Protein AF-A0A4S2LES6-F1 (afdb_monomer_lite)

Structure (mmCIF, N/CA/C/O backbone):
data_AF-A0A4S2LES6-F1
#
_entry.id   AF-A0A4S2LES6-F1
#
loop_
_atom_site.group_PDB
_atom_site.id
_atom_site.type_symbol
_atom_site.label_atom_id
_atom_site.label_alt_id
_atom_site.label_comp_id
_atom_site.label_asym_id
_atom_site.label_entity_id
_atom_site.label_seq_id
_atom_site.pdbx_PDB_ins_code
_atom_site.Cartn_x
_atom_site.Cartn_y
_atom_site.Cartn_z
_atom_site.occupancy
_atom_site.B_iso_or_equiv
_atom_site.auth_seq_id
_atom_site.auth_comp_id
_atom_site.auth_asym_id
_atom_site.auth_atom_id
_atom_site.pdbx_PDB_model_num
ATOM 1 N N . MET A 1 1 ? 4.683 -18.463 18.782 1.00 49.28 1 MET A N 1
ATOM 2 C CA . MET A 1 1 ? 4.502 -17.359 17.815 1.00 49.28 1 MET A CA 1
ATOM 3 C C . MET A 1 1 ? 5.749 -17.261 16.954 1.00 49.28 1 MET A C 1
ATOM 5 O O . MET A 1 1 ? 6.827 -17.539 17.464 1.00 49.28 1 MET A O 1
ATOM 9 N N . THR A 1 2 ? 5.612 -16.937 15.669 1.00 52.22 2 THR A N 1
ATOM 10 C CA . THR A 1 2 ? 6.742 -16.635 14.781 1.00 52.22 2 THR A CA 1
ATOM 11 C C . THR A 1 2 ? 7.432 -15.358 15.264 1.00 52.22 2 THR A C 1
ATOM 13 O O . THR A 1 2 ? 6.834 -14.286 15.291 1.00 52.22 2 THR A O 1
ATOM 16 N N . GLU A 1 3 ? 8.682 -15.482 15.702 1.00 70.31 3 GLU A N 1
ATOM 17 C CA . GLU A 1 3 ? 9.527 -14.345 16.065 1.00 70.31 3 GLU A CA 1
ATOM 18 C C . GLU A 1 3 ? 10.056 -13.694 14.783 1.00 70.31 3 GLU A C 1
ATOM 20 O O . GLU A 1 3 ? 10.954 -14.219 14.120 1.00 70.31 3 GLU A O 1
ATOM 25 N N . TRP A 1 4 ? 9.452 -12.569 14.397 1.00 84.88 4 TRP A N 1
ATOM 26 C CA . TRP A 1 4 ? 9.949 -11.750 13.298 1.00 84.88 4 TRP A CA 1
ATOM 27 C C . TRP A 1 4 ? 11.068 -10.830 13.779 1.00 84.88 4 TRP A C 1
ATOM 29 O O . TRP A 1 4 ? 10.919 -10.085 14.750 1.00 84.88 4 TRP A O 1
ATOM 39 N N . LEU A 1 5 ? 12.191 -10.874 13.066 1.00 87.50 5 LEU A N 1
ATOM 40 C CA . LEU A 1 5 ? 13.329 -10.000 13.306 1.00 87.50 5 LEU A CA 1
ATOM 41 C C . LEU A 1 5 ? 13.356 -8.883 12.262 1.00 87.50 5 LEU A C 1
ATOM 43 O O . LEU A 1 5 ? 13.296 -9.140 11.059 1.00 87.50 5 LEU A O 1
ATOM 47 N N . ALA A 1 6 ? 13.520 -7.649 12.722 1.00 87.62 6 ALA A N 1
ATOM 48 C CA . ALA A 1 6 ? 13.693 -6.469 11.886 1.00 87.62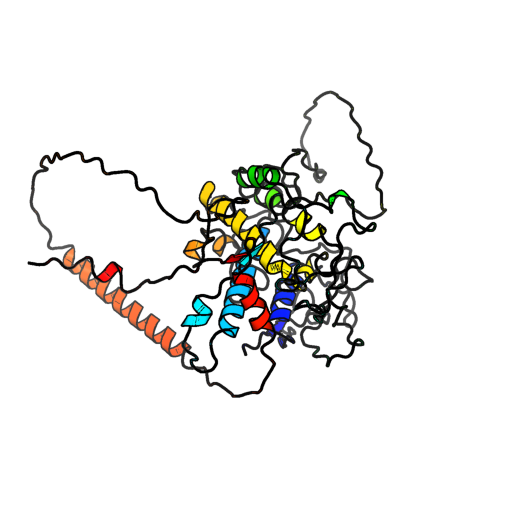 6 ALA A CA 1
ATOM 49 C C . ALA A 1 6 ? 15.136 -5.959 11.950 1.00 87.62 6 ALA A C 1
ATOM 51 O O . ALA A 1 6 ? 15.826 -6.117 12.960 1.00 87.62 6 ALA A O 1
ATOM 52 N N . LEU A 1 7 ? 15.591 -5.322 10.871 1.00 85.69 7 LEU A N 1
ATOM 53 C CA . LEU A 1 7 ? 16.862 -4.608 10.874 1.00 85.69 7 LEU A CA 1
ATOM 54 C C . LEU A 1 7 ? 16.764 -3.426 11.844 1.00 85.69 7 LEU A C 1
ATOM 56 O O . LEU A 1 7 ? 15.881 -2.578 11.715 1.00 85.69 7 LEU A O 1
ATOM 60 N N . ASN A 1 8 ? 17.681 -3.348 12.804 1.00 81.69 8 ASN A N 1
ATOM 61 C CA . ASN A 1 8 ? 17.726 -2.236 13.737 1.00 81.69 8 ASN A CA 1
ATOM 62 C C . ASN A 1 8 ? 18.237 -0.970 13.045 1.00 81.69 8 ASN A C 1
ATOM 64 O O . ASN A 1 8 ? 19.440 -0.759 12.987 1.00 81.69 8 ASN A O 1
ATOM 68 N N . ILE A 1 9 ? 17.343 -0.097 12.592 1.00 76.81 9 ILE A N 1
ATOM 69 C CA . ILE A 1 9 ? 17.690 1.165 11.918 1.00 76.81 9 ILE A CA 1
ATOM 70 C C . ILE A 1 9 ? 17.838 2.360 12.879 1.00 76.81 9 ILE A C 1
ATOM 72 O O . ILE A 1 9 ? 17.740 3.515 12.458 1.00 76.81 9 ILE A O 1
ATOM 76 N N . SER A 1 10 ? 18.084 2.117 14.173 1.00 71.31 10 SER A N 1
ATOM 77 C CA . SER A 1 10 ? 18.103 3.182 15.184 1.00 71.31 10 SER A CA 1
ATOM 78 C C . SER A 1 10 ? 19.391 3.996 15.238 1.00 71.31 10 SER A C 1
ATOM 80 O O . SER A 1 10 ? 19.378 5.115 15.758 1.00 71.31 10 SER A O 1
ATOM 82 N N . THR A 1 11 ? 20.493 3.490 14.671 1.00 66.00 11 THR A N 1
ATOM 83 C CA . THR A 1 11 ? 21.815 4.140 14.691 1.00 66.00 11 THR A CA 1
ATOM 84 C C . THR A 1 11 ? 22.499 4.125 13.327 1.00 66.00 11 THR A C 1
ATOM 86 O O . THR A 1 11 ? 22.213 3.286 12.473 1.00 66.00 11 THR A O 1
ATOM 89 N N . SER A 1 12 ? 23.488 5.004 13.143 1.00 58.47 12 SER A N 1
ATOM 90 C CA . SER A 1 12 ? 24.278 5.104 11.908 1.00 58.47 12 SER A CA 1
ATOM 91 C C . SER A 1 12 ? 25.104 3.852 11.582 1.00 58.47 12 SER A C 1
ATOM 93 O O . SER A 1 12 ? 25.558 3.707 10.454 1.00 58.47 12 SER A O 1
ATOM 95 N N . LEU A 1 13 ? 25.343 2.957 12.552 1.00 62.28 13 LEU A N 1
ATOM 96 C CA . LEU A 1 13 ? 26.034 1.680 12.313 1.00 62.28 13 LEU A CA 1
ATOM 97 C C . LEU A 1 13 ? 25.182 0.704 11.487 1.00 62.28 13 LEU A C 1
ATOM 99 O O . LEU A 1 13 ? 25.726 -0.216 10.875 1.00 62.28 13 LEU A O 1
ATOM 103 N N . ASN A 1 14 ? 23.870 0.939 11.460 1.00 67.94 14 ASN A N 1
ATOM 104 C CA . ASN A 1 14 ? 22.874 0.147 10.750 1.00 67.94 14 ASN A CA 1
ATOM 105 C C . ASN A 1 14 ? 22.040 0.990 9.760 1.00 67.94 14 ASN A C 1
ATOM 107 O O . ASN A 1 14 ? 21.075 0.480 9.194 1.00 67.94 14 ASN A O 1
ATOM 111 N N . GLY A 1 15 ? 22.385 2.274 9.589 1.00 67.44 15 GLY A N 1
ATOM 112 C CA . GLY A 1 15 ? 21.787 3.183 8.607 1.00 67.44 15 GLY A CA 1
ATOM 113 C C . GLY A 1 15 ? 22.336 2.959 7.195 1.00 67.44 15 GLY A C 1
ATOM 114 O O . GLY A 1 15 ? 23.086 2.013 6.956 1.00 67.44 15 GLY A O 1
ATOM 115 N N . ASP A 1 16 ? 21.982 3.830 6.250 1.00 74.19 16 ASP A N 1
ATOM 116 C CA . ASP A 1 16 ? 22.301 3.615 4.836 1.00 74.19 16 ASP A CA 1
ATOM 117 C C . ASP A 1 16 ? 23.675 4.208 4.442 1.00 74.19 16 ASP A C 1
ATOM 119 O O . ASP A 1 16 ? 23.969 5.357 4.787 1.00 74.19 16 ASP A O 1
ATOM 123 N N . PRO A 1 17 ? 24.504 3.485 3.656 1.00 71.75 17 PRO A N 1
ATOM 124 C CA . PRO A 1 17 ? 24.334 2.090 3.250 1.00 71.75 17 PRO A CA 1
ATOM 125 C C . PRO A 1 17 ? 24.642 1.119 4.400 1.00 71.75 17 PRO A C 1
ATOM 127 O O . PRO A 1 17 ? 25.662 1.249 5.081 1.00 71.75 17 PRO A O 1
ATOM 130 N N . ALA A 1 18 ? 23.796 0.100 4.564 1.00 70.56 18 ALA A N 1
ATOM 131 C CA . ALA A 1 18 ? 23.949 -0.874 5.637 1.00 70.56 18 ALA A CA 1
ATOM 132 C C . ALA A 1 18 ? 25.278 -1.641 5.519 1.00 70.56 18 ALA A C 1
ATOM 134 O O . ALA A 1 18 ? 25.607 -2.218 4.477 1.00 70.56 18 ALA A O 1
ATOM 135 N N . ASN A 1 19 ? 26.049 -1.684 6.605 1.00 75.25 19 ASN A N 1
ATOM 136 C CA . ASN A 1 19 ? 27.298 -2.432 6.664 1.00 75.25 19 ASN A CA 1
ATOM 137 C C . ASN A 1 19 ? 27.037 -3.847 7.192 1.00 75.25 19 ASN A C 1
ATOM 139 O O . ASN A 1 19 ? 26.762 -4.048 8.371 1.00 75.25 19 ASN A O 1
ATOM 143 N N . LEU A 1 20 ? 27.197 -4.850 6.323 1.00 76.00 20 LEU A N 1
ATOM 144 C CA . LEU A 1 20 ? 26.939 -6.263 6.636 1.00 76.00 20 LEU A CA 1
ATOM 145 C C . LEU A 1 20 ? 27.718 -6.804 7.850 1.00 76.00 20 LEU A C 1
ATOM 147 O O . LEU A 1 20 ? 27.348 -7.839 8.392 1.00 76.00 20 LEU A O 1
ATOM 151 N N . ARG A 1 21 ? 28.805 -6.144 8.274 1.00 80.69 21 ARG A N 1
ATOM 152 C CA . ARG A 1 21 ? 29.576 -6.536 9.468 1.00 80.69 21 ARG A CA 1
ATOM 153 C C . ARG A 1 21 ? 28.992 -6.002 10.772 1.00 80.69 21 ARG A C 1
ATOM 155 O O . ARG A 1 21 ? 29.380 -6.490 11.829 1.00 80.69 21 ARG A O 1
ATOM 162 N N . THR A 1 22 ? 28.145 -4.981 10.703 1.00 76.69 22 THR A N 1
ATOM 163 C CA . THR A 1 22 ? 27.606 -4.274 11.870 1.00 76.69 22 THR A CA 1
ATOM 164 C C . THR A 1 22 ? 26.092 -4.354 11.974 1.00 76.69 22 THR A C 1
ATOM 166 O O . THR A 1 22 ? 25.589 -4.067 13.054 1.00 76.69 22 THR A O 1
ATOM 169 N N . ILE A 1 23 ? 25.399 -4.794 10.912 1.00 81.06 23 ILE A N 1
ATOM 170 C CA . ILE A 1 23 ? 23.953 -5.036 10.913 1.00 81.06 23 ILE A CA 1
ATOM 171 C C . ILE A 1 23 ? 23.542 -5.825 12.155 1.00 81.06 23 ILE A C 1
ATOM 173 O O . ILE A 1 23 ? 24.033 -6.924 12.420 1.00 81.06 23 ILE A O 1
ATOM 177 N N . GLN A 1 24 ? 22.577 -5.262 12.870 1.00 83.94 24 GLN A N 1
ATOM 178 C CA . GLN A 1 24 ? 21.920 -5.897 13.994 1.00 83.94 24 GLN A CA 1
ATOM 179 C C . GLN A 1 24 ? 20.460 -6.167 13.645 1.00 83.94 24 GLN A C 1
ATOM 181 O O . GLN A 1 24 ? 19.740 -5.267 13.219 1.00 83.94 24 GLN A O 1
ATOM 186 N N . MET A 1 25 ? 20.020 -7.398 13.880 1.00 86.38 25 MET A N 1
ATOM 187 C CA . MET A 1 25 ? 18.610 -7.768 13.833 1.00 86.38 25 MET A CA 1
ATOM 188 C C . MET A 1 25 ? 18.038 -7.728 15.251 1.00 86.38 25 MET A C 1
ATOM 190 O O . MET A 1 25 ? 18.709 -8.144 16.198 1.00 86.38 25 MET A O 1
ATOM 194 N N . VAL A 1 26 ? 16.819 -7.221 15.404 1.00 86.12 26 VAL A N 1
ATOM 195 C CA . VAL A 1 26 ? 16.125 -7.098 16.692 1.00 86.12 26 VAL A CA 1
ATOM 196 C C . VAL A 1 26 ? 14.701 -7.624 16.593 1.00 86.12 26 VAL A C 1
ATOM 198 O O . VAL A 1 26 ? 14.093 -7.590 15.524 1.00 86.12 26 VAL A O 1
ATOM 201 N N . GLN A 1 27 ? 14.184 -8.123 17.713 1.00 85.31 27 GLN A N 1
ATOM 202 C CA . GLN A 1 27 ? 12.815 -8.611 17.816 1.00 85.31 27 GLN A CA 1
ATOM 203 C C . GLN A 1 27 ? 11.838 -7.438 17.769 1.00 85.31 27 GLN A C 1
ATOM 205 O O . GLN A 1 27 ? 11.955 -6.526 18.582 1.00 85.31 27 GLN A O 1
ATOM 210 N N . VAL A 1 28 ? 10.874 -7.484 16.851 1.00 82.75 28 VAL A N 1
ATOM 211 C CA . VAL A 1 28 ? 9.766 -6.517 16.830 1.00 82.75 28 VAL A CA 1
ATOM 212 C C . VAL A 1 28 ? 8.737 -6.808 17.929 1.00 82.75 28 VAL A C 1
ATOM 214 O O . VAL A 1 28 ? 8.590 -7.976 18.311 1.00 82.75 28 VAL A O 1
ATOM 217 N N . PRO A 1 29 ? 7.999 -5.793 18.428 1.00 82.00 29 PRO A N 1
ATOM 218 C CA . PRO A 1 29 ? 7.086 -5.975 19.558 1.00 82.00 29 PRO A CA 1
ATOM 219 C C . PRO A 1 29 ? 5.897 -6.890 19.243 1.00 82.00 29 PRO A C 1
ATOM 221 O O . PRO A 1 29 ? 5.461 -7.646 20.110 1.00 82.00 29 PRO A O 1
ATOM 224 N N . SER A 1 30 ? 5.395 -6.859 18.008 1.00 83.62 30 SER A N 1
ATOM 225 C CA . SER A 1 30 ? 4.314 -7.727 17.541 1.00 83.62 30 SER A CA 1
ATOM 226 C C . SER A 1 30 ? 4.474 -8.095 16.065 1.00 83.62 30 SER A C 1
ATOM 228 O O . SER A 1 30 ? 5.218 -7.457 15.319 1.00 83.62 30 SER A O 1
ATOM 230 N N . VAL A 1 31 ? 3.738 -9.119 15.620 1.00 86.50 31 VAL A N 1
ATOM 231 C CA . VAL A 1 31 ? 3.666 -9.490 14.196 1.00 86.50 31 VAL A CA 1
ATOM 232 C C . VAL A 1 31 ? 3.112 -8.333 13.353 1.00 86.50 31 VAL A C 1
ATOM 234 O O . VAL A 1 31 ? 3.602 -8.094 12.255 1.00 86.50 31 VAL A O 1
ATOM 237 N N . TYR A 1 32 ? 2.152 -7.565 13.879 1.00 89.06 32 TYR A N 1
ATOM 238 C CA . TYR A 1 32 ? 1.597 -6.414 13.166 1.00 89.06 32 TYR A CA 1
ATOM 239 C C . TYR A 1 32 ? 2.625 -5.281 13.017 1.00 89.06 32 TYR A C 1
ATOM 241 O O . TYR A 1 32 ? 2.770 -4.716 11.935 1.00 89.06 32 TYR A O 1
ATOM 249 N N . ASP A 1 33 ? 3.411 -5.006 14.062 1.00 89.44 33 ASP A N 1
ATOM 250 C CA . ASP A 1 33 ? 4.493 -4.011 14.004 1.00 89.44 33 ASP A CA 1
ATOM 251 C C . ASP A 1 33 ? 5.572 -4.396 12.987 1.00 89.44 33 ASP A C 1
ATOM 253 O O . ASP A 1 33 ? 6.194 -3.525 12.375 1.00 89.44 33 ASP A O 1
ATOM 257 N N . TYR A 1 34 ? 5.776 -5.697 12.751 1.00 91.44 34 TYR A N 1
ATOM 258 C CA . TYR A 1 34 ? 6.631 -6.149 11.658 1.00 91.44 34 TYR A CA 1
ATOM 259 C C . TYR A 1 34 ? 6.077 -5.740 10.294 1.00 91.44 34 TYR A C 1
ATOM 261 O O . TYR A 1 34 ? 6.841 -5.278 9.451 1.00 91.44 34 TYR A O 1
ATOM 269 N N . PHE A 1 35 ? 4.764 -5.855 10.074 1.00 94.56 35 PHE A N 1
ATOM 270 C CA . PHE A 1 35 ? 4.146 -5.409 8.824 1.00 94.56 35 PHE A CA 1
ATOM 271 C C . PHE A 1 35 ? 4.397 -3.913 8.612 1.00 94.56 35 PHE A C 1
ATOM 273 O O . PHE A 1 35 ? 4.962 -3.521 7.590 1.00 94.56 35 PHE A O 1
ATOM 280 N N . VAL A 1 36 ? 4.114 -3.093 9.631 1.00 93.56 36 VAL A N 1
ATOM 281 C CA . VAL A 1 36 ? 4.408 -1.651 9.614 1.00 93.56 36 VAL A CA 1
ATOM 282 C C . VAL A 1 36 ? 5.888 -1.393 9.306 1.00 93.56 36 VAL A C 1
ATOM 284 O O . VAL A 1 36 ? 6.205 -0.563 8.453 1.00 93.56 36 VAL A O 1
ATOM 287 N N . PHE A 1 37 ? 6.804 -2.132 9.940 1.00 92.31 37 PHE A N 1
ATOM 288 C CA . PHE A 1 37 ? 8.241 -2.007 9.700 1.00 92.31 37 PHE A CA 1
ATOM 289 C C . PHE A 1 37 ? 8.627 -2.254 8.237 1.00 92.31 37 PHE A C 1
ATOM 291 O O . PHE A 1 37 ? 9.439 -1.499 7.701 1.00 92.31 37 PHE A O 1
ATOM 298 N N . LEU A 1 38 ? 8.071 -3.285 7.586 1.00 94.56 38 LEU A N 1
ATOM 299 C CA . LEU A 1 38 ? 8.384 -3.606 6.187 1.00 94.56 38 LEU A CA 1
ATOM 300 C C . LEU A 1 38 ? 8.108 -2.409 5.270 1.00 94.56 38 LEU A C 1
ATOM 302 O O . LEU A 1 38 ? 8.952 -2.048 4.448 1.00 94.56 38 LEU A O 1
ATOM 306 N N . HIS A 1 39 ? 6.957 -1.766 5.460 1.00 95.19 39 HIS A N 1
ATOM 307 C CA . HIS A 1 39 ? 6.548 -0.607 4.678 1.00 95.19 39 HIS A CA 1
ATOM 308 C C . HIS A 1 39 ? 7.365 0.647 4.998 1.00 95.19 39 HIS A C 1
ATOM 310 O O . HIS A 1 39 ? 7.839 1.328 4.084 1.00 95.19 39 HIS A O 1
ATOM 316 N N . VAL A 1 40 ? 7.595 0.919 6.291 1.00 90.06 40 VAL A N 1
ATOM 317 C CA . VAL A 1 40 ? 8.459 2.021 6.738 1.00 90.06 40 VAL A CA 1
ATOM 318 C C . VAL A 1 40 ? 9.840 1.874 6.117 1.00 90.06 40 VAL A C 1
ATOM 320 O O . VAL A 1 40 ? 10.383 2.834 5.583 1.00 90.06 40 VAL A O 1
ATOM 323 N N . TYR A 1 41 ? 10.416 0.675 6.143 1.00 90.00 41 TYR A N 1
ATOM 324 C CA . TYR A 1 41 ? 11.749 0.440 5.606 1.00 90.00 41 TYR A CA 1
ATOM 325 C C . TYR A 1 41 ? 11.819 0.634 4.086 1.00 90.00 41 TYR A C 1
ATOM 327 O O . TYR A 1 41 ? 12.818 1.153 3.592 1.00 90.00 41 TYR A O 1
ATOM 335 N N . ALA A 1 42 ? 10.775 0.241 3.352 1.00 92.25 42 ALA A N 1
ATOM 336 C CA . ALA A 1 42 ? 10.714 0.396 1.900 1.00 92.25 42 ALA A CA 1
ATOM 337 C C . ALA A 1 42 ? 10.456 1.842 1.440 1.00 92.25 42 ALA A C 1
ATOM 339 O O . ALA A 1 42 ? 10.841 2.190 0.325 1.00 92.25 42 ALA A O 1
ATOM 340 N N . SER A 1 43 ? 9.831 2.670 2.284 1.00 88.25 43 SER A N 1
ATOM 341 C CA . SER A 1 43 ? 9.312 3.990 1.886 1.00 88.25 43 SER A CA 1
ATOM 342 C C . SER A 1 43 ? 9.953 5.174 2.619 1.00 88.25 43 SER A C 1
ATOM 344 O O . SER A 1 43 ? 9.661 6.321 2.295 1.00 88.25 43 SER A O 1
ATOM 346 N N . ARG A 1 44 ? 10.805 4.932 3.624 1.00 80.12 44 ARG A N 1
ATOM 347 C CA . ARG A 1 44 ? 11.477 5.999 4.385 1.00 80.12 44 ARG A CA 1
ATOM 348 C C . ARG A 1 44 ? 12.553 6.708 3.565 1.00 80.12 44 ARG A C 1
ATOM 350 O O . ARG A 1 44 ? 13.237 6.107 2.740 1.00 80.12 44 ARG A O 1
ATOM 357 N N . SER A 1 45 ? 12.834 7.955 3.937 1.00 76.06 45 SER A N 1
ATOM 358 C CA . SER A 1 45 ? 14.027 8.663 3.468 1.00 76.06 45 SER A CA 1
ATOM 359 C C . SER A 1 45 ? 15.328 7.890 3.749 1.00 76.06 45 SER A C 1
ATOM 361 O O . SER A 1 45 ? 15.478 7.217 4.779 1.00 76.06 45 SER A O 1
ATOM 363 N N . THR A 1 46 ? 16.304 8.050 2.850 1.00 75.94 46 THR A N 1
ATOM 364 C CA . THR A 1 46 ? 17.658 7.502 3.001 1.00 75.94 46 THR A CA 1
ATOM 365 C C . THR A 1 46 ? 18.301 8.045 4.280 1.00 75.94 46 THR A C 1
ATOM 367 O O . THR A 1 46 ? 18.439 9.257 4.472 1.00 75.94 46 THR A O 1
ATOM 370 N N . LEU A 1 47 ? 18.722 7.144 5.164 1.00 72.19 47 LEU A N 1
ATOM 371 C CA . LEU A 1 47 ? 19.323 7.471 6.454 1.00 72.19 47 LEU A CA 1
ATOM 372 C C . LEU A 1 47 ? 20.832 7.696 6.288 1.00 72.19 47 LEU A C 1
ATOM 374 O O . LEU A 1 47 ? 21.640 6.894 6.748 1.00 72.19 47 LEU A O 1
ATOM 378 N N . THR A 1 48 ? 21.217 8.787 5.622 1.00 63.06 48 THR A N 1
ATOM 379 C CA . THR A 1 48 ? 22.624 9.208 5.496 1.00 63.06 48 THR A CA 1
ATOM 380 C C . THR A 1 48 ? 22.993 10.184 6.609 1.00 63.06 48 THR A C 1
ATOM 382 O O . THR A 1 48 ? 22.355 11.228 6.754 1.00 63.06 48 THR A O 1
ATOM 385 N N . MET A 1 49 ? 24.035 9.894 7.388 1.00 58.66 49 MET A N 1
ATOM 386 C CA . MET A 1 49 ? 24.345 10.686 8.584 1.00 58.66 49 MET A CA 1
ATOM 387 C C . MET A 1 49 ? 25.793 11.149 8.630 1.00 58.66 49 MET A C 1
ATOM 389 O O . MET A 1 49 ? 26.72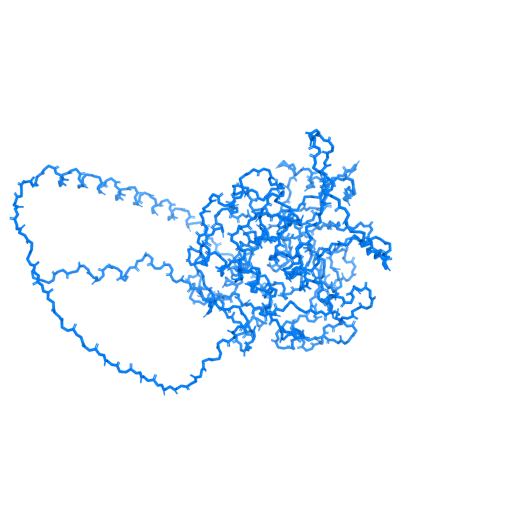3 10.371 8.448 1.00 58.66 49 MET A O 1
ATOM 393 N N . ASN A 1 50 ? 25.971 12.426 8.976 1.00 52.31 50 ASN A N 1
ATOM 394 C CA . ASN A 1 50 ? 27.277 13.075 9.123 1.00 52.31 50 ASN A CA 1
ATOM 395 C C . ASN A 1 50 ? 27.938 12.821 10.501 1.00 52.31 50 ASN A C 1
ATOM 397 O O . ASN A 1 50 ? 29.006 13.366 10.769 1.00 52.31 50 ASN A O 1
ATOM 401 N N . SER A 1 51 ? 27.305 12.055 11.403 1.00 56.69 51 SER A N 1
ATOM 402 C CA . SER A 1 51 ? 27.810 11.745 12.753 1.00 56.69 51 SER A CA 1
ATOM 403 C C . SER A 1 51 ? 27.272 10.409 13.275 1.00 56.69 51 SER A C 1
ATOM 405 O O . SER A 1 51 ? 26.121 10.062 13.026 1.00 56.69 51 SER A O 1
ATOM 407 N N . ILE A 1 52 ? 28.098 9.696 14.049 1.00 55.56 52 ILE A N 1
ATOM 408 C CA . ILE A 1 52 ? 27.819 8.353 14.586 1.00 55.56 52 ILE A CA 1
ATOM 409 C C . ILE A 1 52 ? 26.771 8.298 15.715 1.00 55.56 52 ILE A C 1
ATOM 411 O O . ILE A 1 52 ? 26.265 7.227 16.034 1.00 55.56 52 ILE A O 1
ATOM 415 N N . TRP A 1 53 ? 26.448 9.435 16.341 1.00 49.97 53 TRP A N 1
ATOM 416 C CA . TRP A 1 53 ? 25.610 9.486 17.553 1.00 49.97 53 TRP A CA 1
ATOM 417 C C . TRP A 1 53 ? 24.220 10.088 17.338 1.00 49.97 53 TRP A C 1
ATOM 419 O O . TRP A 1 53 ? 23.456 10.217 18.293 1.00 49.97 53 TRP A O 1
ATOM 429 N N . GLN A 1 54 ? 23.886 10.499 16.114 1.00 55.72 54 GLN A N 1
ATOM 430 C CA . GLN A 1 54 ? 22.587 11.094 15.819 1.00 55.72 54 GLN A CA 1
ATOM 431 C C . GLN A 1 54 ? 22.034 10.549 14.520 1.00 55.72 54 GLN A C 1
ATOM 433 O O . GLN A 1 54 ? 22.545 10.841 13.437 1.00 55.72 54 GLN A O 1
ATOM 438 N N . SER A 1 55 ? 20.932 9.818 14.661 1.00 55.75 55 SER A N 1
ATOM 439 C CA . SER A 1 55 ? 20.160 9.387 13.520 1.00 55.75 55 SER A CA 1
ATOM 440 C C . SER A 1 55 ? 19.451 10.574 12.877 1.00 55.75 55 SER A C 1
ATOM 442 O O . SER A 1 55 ? 18.486 11.094 13.434 1.00 55.75 55 SER A O 1
ATOM 444 N N . LYS A 1 56 ? 19.972 11.035 11.736 1.00 61.38 56 LYS A N 1
ATOM 445 C CA . LYS A 1 56 ? 19.458 12.156 10.949 1.00 61.38 56 LYS A CA 1
ATOM 446 C C . LYS A 1 56 ? 19.253 11.744 9.490 1.00 61.38 56 LYS A C 1
ATOM 448 O O . LYS A 1 56 ? 20.165 11.201 8.882 1.00 61.38 56 LYS A O 1
ATOM 453 N N . CYS A 1 57 ? 18.084 12.018 8.927 1.00 67.44 57 CYS A N 1
ATOM 454 C CA . CYS A 1 57 ? 17.909 11.974 7.477 1.00 67.44 57 CYS A CA 1
ATOM 455 C C . CYS A 1 57 ? 18.599 13.203 6.864 1.00 67.44 57 CYS A C 1
ATOM 457 O O . CYS A 1 57 ? 18.510 14.297 7.429 1.00 67.44 57 CYS A O 1
ATOM 459 N N . ASP A 1 58 ? 19.295 13.048 5.736 1.00 62.28 58 ASP A N 1
ATOM 460 C CA . ASP A 1 58 ? 19.814 14.200 4.992 1.00 62.28 58 ASP A CA 1
ATOM 461 C C . ASP A 1 58 ? 18.745 14.669 3.995 1.00 62.28 58 ASP A C 1
ATOM 463 O O . ASP A 1 58 ? 18.484 13.969 3.014 1.00 62.28 58 ASP A O 1
ATOM 467 N N . PRO A 1 59 ? 18.140 15.857 4.189 1.00 57.72 59 PRO A N 1
ATOM 468 C CA . PRO A 1 59 ? 17.115 16.371 3.281 1.00 57.72 59 PRO A CA 1
ATOM 469 C C . PRO A 1 59 ? 17.659 16.696 1.880 1.00 57.72 59 PRO A C 1
ATOM 471 O O . PRO A 1 59 ? 16.884 17.024 0.986 1.00 57.72 59 PRO A O 1
ATOM 474 N N . ARG A 1 60 ? 18.984 16.656 1.679 1.00 58.12 60 ARG A N 1
ATOM 475 C CA . ARG A 1 60 ? 19.640 16.918 0.390 1.00 58.12 60 ARG A CA 1
ATOM 476 C C . ARG A 1 60 ? 19.930 15.650 -0.411 1.00 58.12 60 ARG A C 1
ATOM 478 O O . ARG A 1 60 ? 20.340 15.769 -1.564 1.00 58.12 60 ARG A O 1
ATOM 485 N N . GLN A 1 61 ? 19.775 14.463 0.176 1.00 60.88 61 GLN A N 1
ATOM 486 C CA . GLN A 1 61 ? 19.978 13.206 -0.544 1.00 60.88 61 GLN A CA 1
ATOM 487 C C . GLN A 1 61 ? 18.732 12.816 -1.330 1.00 60.88 61 GLN A C 1
ATOM 489 O O . GLN A 1 61 ? 17.611 13.196 -0.990 1.00 60.88 61 GLN A O 1
ATOM 494 N N . GLN A 1 62 ? 18.935 12.029 -2.389 1.00 57.12 62 GLN A N 1
ATOM 495 C CA . GLN A 1 62 ? 17.821 11.424 -3.108 1.00 57.12 62 GLN A CA 1
ATOM 496 C C . GLN A 1 62 ? 17.028 10.534 -2.146 1.00 57.12 62 GLN A C 1
ATOM 498 O O . GLN A 1 62 ? 17.577 9.616 -1.527 1.00 57.12 62 GLN A O 1
ATOM 503 N N . LYS A 1 63 ? 15.732 10.831 -2.029 1.00 69.31 63 LYS A N 1
ATOM 504 C CA . LYS A 1 63 ? 14.763 9.960 -1.371 1.00 69.31 63 LYS A CA 1
ATOM 505 C C . LYS A 1 63 ? 14.685 8.667 -2.176 1.00 69.31 63 LYS A C 1
ATOM 507 O O . LYS A 1 63 ? 14.341 8.708 -3.357 1.00 69.31 63 LYS A O 1
ATOM 512 N N . LEU A 1 64 ? 15.063 7.555 -1.558 1.00 76.94 64 LEU A N 1
ATOM 513 C CA . LEU A 1 64 ? 14.839 6.233 -2.120 1.00 76.94 64 LEU A CA 1
ATOM 514 C C . LEU A 1 64 ? 13.470 5.762 -1.645 1.00 76.94 64 LEU A C 1
ATOM 516 O O . LEU A 1 64 ? 13.222 5.693 -0.450 1.00 76.94 64 LEU A O 1
ATOM 520 N N . ASP A 1 65 ? 12.601 5.473 -2.597 1.00 87.50 65 ASP A N 1
ATOM 521 C CA . ASP A 1 65 ? 11.295 4.872 -2.380 1.00 87.50 65 ASP A CA 1
ATOM 522 C C . ASP A 1 65 ? 11.333 3.574 -3.180 1.00 87.50 65 ASP A C 1
ATOM 524 O O . ASP A 1 65 ? 11.635 3.618 -4.369 1.00 87.50 65 ASP A O 1
ATOM 528 N N . PHE A 1 66 ? 11.181 2.430 -2.516 1.00 93.75 66 PHE A N 1
ATOM 529 C CA . PHE A 1 66 ? 11.248 1.108 -3.150 1.00 93.75 66 PHE A CA 1
ATOM 530 C C . PHE A 1 66 ? 9.854 0.531 -3.424 1.00 93.75 66 PHE A C 1
ATOM 532 O O . PHE A 1 66 ? 9.746 -0.520 -4.061 1.00 93.75 66 PHE A O 1
ATOM 539 N N . ALA A 1 67 ? 8.806 1.193 -2.924 1.00 96.00 67 ALA A N 1
ATOM 540 C CA . ALA A 1 67 ? 7.430 0.711 -2.933 1.00 96.00 67 ALA A CA 1
ATOM 541 C C . ALA A 1 67 ? 6.465 1.640 -3.690 1.00 96.00 67 ALA A C 1
ATOM 543 O O . ALA A 1 67 ? 5.390 1.186 -4.067 1.00 96.00 67 ALA A O 1
ATOM 544 N N . HIS A 1 68 ? 6.836 2.896 -3.967 1.00 95.50 68 HIS A N 1
ATOM 545 C CA . HIS A 1 68 ? 5.979 3.895 -4.623 1.00 95.50 68 HIS A CA 1
ATOM 546 C C . HIS A 1 68 ? 6.717 4.695 -5.706 1.00 95.50 68 HIS A C 1
ATOM 548 O O . HIS A 1 68 ? 7.933 4.630 -5.852 1.00 95.50 68 HIS A O 1
ATOM 554 N N . LYS A 1 69 ? 5.969 5.503 -6.461 1.00 93.00 69 LYS A N 1
ATOM 555 C CA . LYS A 1 69 ? 6.427 6.464 -7.479 1.00 93.00 69 LYS A CA 1
ATOM 556 C C . LYS A 1 69 ? 7.219 5.809 -8.605 1.00 93.00 69 LYS A C 1
ATOM 558 O O . LYS A 1 69 ? 8.101 6.436 -9.197 1.00 93.00 69 LYS A O 1
ATOM 563 N N . GLY A 1 70 ? 6.898 4.559 -8.916 1.00 94.75 70 GLY A N 1
ATOM 564 C CA . GLY A 1 70 ? 7.559 3.808 -9.969 1.00 94.75 70 GLY A CA 1
ATOM 565 C C . GLY A 1 70 ? 6.918 2.446 -10.234 1.00 94.75 70 GLY A C 1
ATOM 566 O O . GLY A 1 70 ? 6.056 2.003 -9.473 1.00 94.75 70 GLY A O 1
ATOM 567 N N . PRO A 1 71 ? 7.371 1.739 -11.285 1.00 97.69 71 PRO A N 1
ATOM 568 C CA . PRO A 1 71 ? 6.761 0.502 -11.770 1.00 97.69 71 PRO A CA 1
ATOM 569 C C . PRO A 1 71 ? 6.539 -0.563 -10.698 1.00 97.69 71 PRO A C 1
ATOM 571 O O . PRO A 1 71 ? 5.567 -1.295 -10.777 1.00 97.69 71 PRO A O 1
ATOM 574 N N . GLY A 1 72 ? 7.413 -0.638 -9.691 1.00 97.75 72 GLY A N 1
ATOM 575 C CA . GLY A 1 72 ? 7.293 -1.578 -8.571 1.00 97.75 72 GLY A CA 1
ATOM 576 C C . GLY A 1 72 ? 6.078 -1.403 -7.660 1.00 97.75 72 GLY A C 1
ATOM 577 O O . GLY A 1 72 ? 5.833 -2.288 -6.851 1.00 97.75 72 GLY A O 1
ATOM 578 N N . PHE A 1 73 ? 5.303 -0.317 -7.775 1.00 98.62 73 PHE A N 1
ATOM 579 C CA . PHE A 1 73 ? 4.211 -0.030 -6.840 1.00 98.62 73 PHE A CA 1
ATOM 580 C C . PHE A 1 73 ? 3.180 -1.168 -6.696 1.00 98.62 73 PHE A C 1
ATOM 582 O O . PHE A 1 73 ? 3.004 -1.660 -5.577 1.00 98.62 73 PHE A O 1
ATOM 589 N N . PRO A 1 74 ? 2.538 -1.667 -7.773 1.00 98.56 74 PRO A N 1
ATOM 590 C CA . PRO A 1 74 ? 1.534 -2.720 -7.644 1.00 98.56 74 PRO A CA 1
ATOM 591 C C . PRO A 1 74 ? 2.144 -4.057 -7.212 1.00 98.56 74 PRO A C 1
ATOM 593 O O . PRO A 1 74 ? 1.569 -4.769 -6.395 1.00 98.56 74 PRO A O 1
ATOM 596 N N . THR A 1 75 ? 3.327 -4.403 -7.727 1.00 98.69 75 THR A N 1
ATOM 597 C CA . THR A 1 75 ? 3.996 -5.683 -7.447 1.00 98.69 75 THR A CA 1
ATOM 598 C C . THR A 1 75 ? 4.546 -5.760 -6.028 1.00 98.69 75 THR A C 1
ATOM 600 O O . THR A 1 75 ? 4.427 -6.806 -5.391 1.00 98.69 75 THR A O 1
ATOM 603 N N . TRP A 1 76 ? 5.091 -4.660 -5.503 1.00 98.75 76 TRP A N 1
ATOM 604 C CA . TRP A 1 76 ? 5.545 -4.571 -4.118 1.00 98.75 76 TRP A CA 1
ATOM 605 C C . TRP A 1 76 ? 4.370 -4.719 -3.148 1.00 98.75 76 TRP A C 1
ATOM 607 O O . TRP A 1 76 ? 4.421 -5.551 -2.243 1.00 98.75 76 TRP A O 1
ATOM 617 N N . HIS A 1 77 ? 3.273 -3.991 -3.382 1.00 98.81 77 HIS A N 1
ATOM 618 C CA . HIS A 1 77 ? 2.089 -4.067 -2.524 1.00 98.81 77 HIS A CA 1
ATOM 619 C C . HIS A 1 77 ? 1.368 -5.412 -2.625 1.00 98.81 77 HIS A C 1
ATOM 621 O O . HIS A 1 77 ? 0.900 -5.909 -1.605 1.00 98.81 77 HIS A O 1
ATOM 627 N N . ARG A 1 78 ? 1.343 -6.049 -3.803 1.00 98.56 78 ARG A N 1
ATOM 628 C CA . ARG A 1 78 ? 0.856 -7.426 -3.970 1.00 98.56 78 ARG A CA 1
ATOM 629 C C . ARG A 1 78 ? 1.647 -8.412 -3.112 1.00 98.56 78 ARG A C 1
ATOM 631 O O . ARG A 1 78 ? 1.058 -9.212 -2.391 1.00 98.56 78 ARG A O 1
ATOM 638 N N . ALA A 1 79 ? 2.977 -8.345 -3.161 1.00 98.06 79 ALA A N 1
ATOM 639 C CA . ALA A 1 79 ? 3.830 -9.172 -2.310 1.00 98.06 79 ALA A CA 1
ATOM 640 C C . ALA A 1 79 ? 3.580 -8.896 -0.821 1.00 98.06 79 ALA A C 1
ATOM 642 O O . ALA A 1 79 ? 3.501 -9.829 -0.023 1.00 98.06 79 ALA A O 1
ATOM 643 N N . TYR A 1 80 ? 3.403 -7.622 -0.464 1.00 98.25 80 TYR A N 1
ATOM 644 C CA . TYR A 1 80 ? 3.150 -7.192 0.903 1.00 98.25 80 TYR A CA 1
ATOM 645 C C . TYR A 1 80 ? 1.833 -7.739 1.461 1.00 98.25 80 TYR A C 1
ATOM 647 O O . TYR A 1 80 ? 1.841 -8.358 2.523 1.00 98.25 80 TYR A O 1
ATOM 655 N N . VAL A 1 81 ? 0.714 -7.580 0.746 1.00 96.81 81 VAL A N 1
ATOM 656 C CA . VAL A 1 81 ? -0.584 -8.090 1.219 1.00 96.81 81 VAL A CA 1
ATOM 657 C C . VAL A 1 81 ? -0.607 -9.617 1.273 1.00 96.81 81 VAL A C 1
ATOM 659 O O . VAL A 1 81 ? -1.176 -10.166 2.208 1.00 96.81 81 VAL A O 1
ATOM 662 N N . LEU A 1 82 ? 0.075 -10.313 0.354 1.00 93.25 82 LEU A N 1
ATOM 663 C CA . LEU A 1 82 ? 0.202 -11.774 0.407 1.00 93.25 82 LEU A CA 1
ATOM 664 C C . LEU A 1 82 ? 1.025 -12.249 1.603 1.00 93.25 82 LEU A C 1
ATOM 666 O O . LEU A 1 82 ? 0.663 -13.238 2.237 1.00 93.25 82 LEU A O 1
ATOM 670 N N . PHE A 1 83 ? 2.109 -11.540 1.920 1.00 92.50 83 PHE A N 1
ATOM 671 C CA . PHE A 1 83 ? 2.905 -11.810 3.110 1.00 92.50 83 PHE A CA 1
ATOM 672 C C . PHE A 1 83 ? 2.064 -11.637 4.381 1.00 92.50 83 PHE A C 1
ATOM 674 O O . PHE A 1 83 ? 2.028 -12.527 5.227 1.00 92.50 83 PHE A O 1
ATOM 681 N N . VAL A 1 84 ? 1.333 -10.524 4.493 1.00 91.62 84 VAL A N 1
ATOM 682 C CA . VAL A 1 84 ? 0.454 -10.266 5.642 1.00 91.62 84 VAL A CA 1
ATOM 683 C C . VAL A 1 84 ? -0.662 -11.304 5.746 1.00 91.62 84 VAL A C 1
ATOM 685 O O . VAL A 1 84 ? -0.910 -11.822 6.832 1.00 91.62 84 VAL A O 1
ATOM 688 N N . GLU A 1 85 ? -1.303 -11.652 4.631 1.00 88.19 85 GLU A N 1
ATOM 689 C CA . GLU A 1 85 ? -2.336 -12.687 4.585 1.00 88.19 85 GLU A CA 1
ATOM 690 C C . GLU A 1 85 ? -1.808 -14.039 5.078 1.00 88.19 85 GLU A C 1
ATOM 692 O O . GLU A 1 85 ? -2.450 -14.698 5.895 1.00 88.19 85 GLU A O 1
ATOM 697 N N . GLU A 1 86 ? -0.626 -14.446 4.612 1.00 84.06 86 GLU A N 1
ATOM 698 C CA . GLU A 1 86 ? 0.002 -15.698 5.025 1.00 84.06 86 GLU A CA 1
ATOM 699 C C . GLU A 1 86 ? 0.339 -15.706 6.523 1.00 84.06 86 GLU A C 1
ATOM 701 O O . GLU A 1 86 ? 0.056 -16.689 7.214 1.00 84.06 86 GLU A O 1
ATOM 706 N N . GLU A 1 87 ? 0.902 -14.619 7.054 1.00 84.94 87 GLU A N 1
ATOM 707 C CA . GLU A 1 87 ? 1.260 -14.540 8.472 1.00 84.94 87 GLU A CA 1
ATOM 708 C C . GLU A 1 87 ? 0.039 -14.490 9.392 1.00 84.94 87 GLU A C 1
ATOM 710 O O . GLU A 1 87 ? 0.018 -15.179 10.412 1.00 84.94 87 GLU A O 1
ATOM 715 N N . LEU A 1 88 ? -1.006 -13.747 9.025 1.00 82.00 88 LEU A N 1
ATOM 716 C CA . LEU A 1 88 ? -2.252 -13.713 9.794 1.00 82.00 88 LEU A CA 1
ATOM 717 C C . LEU A 1 88 ? -2.973 -15.067 9.755 1.00 82.00 88 LEU A C 1
ATOM 719 O O . LEU A 1 88 ? -3.430 -15.547 10.795 1.00 82.00 88 LEU A O 1
ATOM 723 N N . GLY A 1 89 ? -2.985 -15.742 8.602 1.00 76.25 89 GLY A N 1
ATOM 724 C CA . GLY A 1 89 ? -3.526 -17.096 8.480 1.00 76.25 89 GLY A CA 1
ATOM 725 C C . GLY A 1 89 ? -2.809 -18.109 9.379 1.00 76.25 89 GLY A C 1
ATOM 726 O O . GLY A 1 89 ? -3.446 -18.995 9.951 1.00 76.25 89 GLY A O 1
ATOM 727 N N . ARG A 1 90 ? -1.495 -17.951 9.589 1.00 75.25 90 ARG A N 1
ATOM 728 C CA . ARG A 1 90 ? -0.723 -18.795 10.519 1.00 75.25 90 ARG A CA 1
ATOM 729 C C . ARG A 1 90 ? -1.060 -18.546 11.986 1.00 75.25 90 ARG A C 1
ATOM 731 O O . ARG A 1 90 ? -0.955 -19.483 12.773 1.00 75.25 90 ARG A O 1
ATOM 738 N N . LEU A 1 91 ? -1.460 -17.329 12.360 1.00 70.88 91 LEU A N 1
ATOM 739 C CA . LEU A 1 91 ? -1.881 -17.024 13.733 1.00 70.88 91 LEU A CA 1
ATOM 740 C C . LEU A 1 91 ? -3.216 -17.696 14.085 1.00 70.88 91 LEU A C 1
ATOM 742 O O . LEU A 1 91 ? -3.408 -18.076 15.235 1.00 70.88 91 LEU A O 1
ATOM 746 N N . ASN A 1 92 ? -4.105 -17.883 13.103 1.00 54.97 92 ASN A N 1
ATOM 747 C CA . ASN A 1 92 ? -5.425 -18.491 13.300 1.00 54.97 92 ASN A CA 1
ATOM 748 C C . ASN A 1 92 ? -5.406 -20.036 13.361 1.00 54.97 92 ASN A C 1
ATOM 750 O O . ASN A 1 92 ? -6.405 -20.664 13.708 1.00 54.97 92 ASN A O 1
ATOM 754 N N . ALA A 1 93 ? -4.286 -20.688 13.026 1.00 56.19 93 ALA A N 1
ATOM 755 C CA . ALA A 1 93 ? -4.179 -22.143 13.116 1.00 56.19 93 ALA A CA 1
ATOM 756 C C . ALA A 1 93 ? -4.185 -22.584 14.593 1.00 56.19 93 ALA A C 1
ATOM 758 O O . ALA A 1 93 ? -3.271 -22.259 15.350 1.00 56.19 93 ALA A O 1
ATOM 759 N N . SER A 1 94 ? -5.220 -23.324 15.014 1.00 49.53 94 SER A N 1
ATOM 760 C CA . SER A 1 94 ? -5.356 -23.830 16.387 1.00 49.53 94 SER A CA 1
ATOM 761 C C . SER A 1 94 ? -4.056 -24.474 16.889 1.00 49.53 94 SER A C 1
ATOM 763 O O . SER A 1 94 ? -3.535 -25.403 16.271 1.00 49.53 94 SER A O 1
ATOM 765 N N . LEU A 1 95 ? -3.589 -24.042 18.068 1.00 46.12 95 LEU A N 1
ATOM 766 C CA . LEU A 1 95 ? -2.389 -24.529 18.774 1.00 46.12 95 LEU A CA 1
ATOM 767 C C . LEU A 1 95 ? -2.345 -26.058 19.004 1.00 46.12 95 LEU A C 1
ATOM 769 O O . LEU A 1 95 ? -1.340 -26.580 19.480 1.00 46.12 95 LEU A O 1
ATOM 773 N N . THR A 1 96 ? -3.430 -26.779 18.712 1.00 42.75 96 THR A N 1
ATOM 774 C CA . THR A 1 96 ? -3.566 -28.226 18.938 1.00 42.75 96 THR A CA 1
ATOM 775 C C . THR A 1 96 ? -3.214 -29.092 17.731 1.00 42.75 96 THR A C 1
ATOM 777 O O . THR A 1 96 ? -2.994 -30.290 17.904 1.00 42.75 96 THR A O 1
ATOM 780 N N . ASP A 1 97 ? -3.094 -28.513 16.535 1.00 43.59 97 ASP A N 1
ATOM 781 C CA . ASP A 1 97 ? -2.601 -29.233 15.364 1.00 43.59 97 ASP A CA 1
ATOM 782 C C . ASP A 1 97 ? -1.546 -28.392 14.627 1.00 43.59 97 ASP A C 1
ATOM 784 O O . ASP A 1 97 ? -1.886 -27.609 13.738 1.00 43.59 97 ASP A O 1
ATOM 788 N N . PRO A 1 98 ? -0.247 -28.566 14.949 1.00 43.09 98 PRO A N 1
ATOM 789 C CA . PRO A 1 98 ? 0.849 -27.867 14.273 1.00 43.09 98 PRO A CA 1
ATOM 790 C C . PRO A 1 98 ? 0.965 -28.208 12.774 1.00 43.09 98 PRO A C 1
ATOM 792 O O . PRO A 1 98 ? 1.810 -27.641 12.080 1.00 43.09 98 PRO A O 1
ATOM 795 N N . PHE A 1 99 ? 0.131 -29.124 12.264 1.00 38.91 99 PHE A N 1
ATOM 796 C CA . PHE A 1 99 ? 0.022 -29.495 10.858 1.00 38.91 99 PHE A CA 1
ATOM 797 C C . PHE A 1 99 ? -1.378 -29.253 10.264 1.00 38.91 99 PHE A C 1
ATOM 799 O O . PHE A 1 99 ? -1.532 -29.409 9.046 1.00 38.91 99 PHE A O 1
ATOM 806 N N . SER A 1 100 ? -2.377 -28.810 11.047 1.00 36.47 100 SER A N 1
ATOM 807 C CA . SER A 1 100 ? -3.656 -28.329 10.510 1.00 36.47 100 SER A CA 1
ATOM 808 C C . SER A 1 100 ? -3.471 -26.917 9.990 1.00 36.47 100 SER A C 1
ATOM 810 O O . SER A 1 100 ? -3.911 -25.911 10.534 1.00 36.47 100 SER A O 1
ATOM 812 N N . LYS A 1 101 ? -2.902 -26.899 8.801 1.00 41.81 101 LYS A N 1
ATOM 813 C CA . LYS A 1 101 ? -3.123 -25.894 7.782 1.00 41.81 101 LYS A CA 1
ATOM 814 C C . LYS A 1 101 ? -4.609 -25.602 7.494 1.00 41.81 101 LYS A C 1
ATOM 816 O O . LYS A 1 101 ? -4.902 -24.685 6.756 1.00 41.81 101 LYS A O 1
ATOM 821 N N . ARG A 1 102 ? -5.581 -26.358 8.020 1.00 39.16 102 ARG A N 1
ATOM 822 C CA . ARG A 1 102 ? -6.951 -26.375 7.486 1.00 39.16 102 ARG A CA 1
ATOM 823 C C . ARG A 1 102 ? -7.788 -25.120 7.797 1.00 39.16 102 ARG A C 1
ATOM 825 O O . ARG A 1 102 ? -8.667 -24.817 6.997 1.00 39.16 102 ARG A O 1
ATOM 832 N N . ASP A 1 103 ? -7.473 -24.382 8.864 1.00 45.03 103 ASP A N 1
ATOM 833 C CA . ASP A 1 103 ? -8.146 -23.107 9.188 1.00 45.03 103 ASP A CA 1
ATOM 834 C C . ASP A 1 103 ? -7.317 -21.879 8.755 1.00 45.03 103 ASP A C 1
ATOM 836 O O . ASP A 1 103 ? -7.880 -20.859 8.364 1.00 45.03 103 ASP A O 1
ATOM 840 N N . GLY A 1 104 ? -5.982 -21.999 8.710 1.00 49.47 104 GLY A N 1
ATOM 841 C CA . GLY A 1 104 ? -5.082 -20.965 8.178 1.00 49.47 104 GLY A CA 1
ATOM 842 C C . GLY A 1 104 ? -4.969 -20.930 6.645 1.00 49.47 104 GLY A C 1
ATOM 843 O O . GLY A 1 104 ? -4.767 -19.862 6.078 1.00 49.47 104 GLY A O 1
ATOM 844 N N . ASP A 1 105 ? -5.159 -22.062 5.953 1.00 54.50 105 ASP A N 1
ATOM 845 C CA . ASP A 1 105 ? -5.130 -22.165 4.478 1.00 54.50 105 ASP A CA 1
ATOM 846 C C . ASP A 1 105 ? -6.356 -21.515 3.814 1.00 54.50 105 ASP A C 1
ATOM 848 O O . ASP A 1 105 ? -6.345 -21.284 2.605 1.00 54.50 105 ASP A O 1
ATOM 852 N N . ASN A 1 106 ? -7.417 -21.249 4.582 1.00 63.47 106 ASN A N 1
ATOM 853 C CA . ASN A 1 106 ? -8.632 -20.586 4.105 1.00 63.47 106 ASN A CA 1
ATOM 854 C C . ASN A 1 106 ? -8.731 -19.128 4.561 1.00 63.47 106 ASN A C 1
ATOM 856 O O . ASN A 1 106 ? -9.669 -18.443 4.158 1.00 63.47 106 ASN A O 1
ATOM 860 N N . PHE A 1 107 ? -7.790 -18.653 5.381 1.00 75.81 107 PHE A N 1
ATOM 861 C CA . PHE A 1 107 ? -7.744 -17.248 5.738 1.00 75.81 107 PHE A CA 1
ATOM 862 C C . PHE A 1 107 ? -7.357 -16.426 4.508 1.00 75.81 107 PHE A C 1
ATOM 864 O O . PHE A 1 107 ? -6.393 -16.741 3.798 1.00 75.81 107 PHE A O 1
ATOM 871 N N . ALA A 1 108 ? -8.129 -15.373 4.268 1.00 80.12 108 ALA A N 1
ATOM 872 C CA . ALA A 1 108 ? -7.911 -14.483 3.155 1.00 80.12 108 ALA A CA 1
ATOM 873 C C . ALA A 1 108 ? -8.221 -13.043 3.560 1.00 80.12 108 ALA A C 1
ATOM 875 O O . ALA A 1 108 ? -9.238 -12.776 4.206 1.00 80.12 108 ALA A O 1
ATOM 876 N N . LEU A 1 109 ? -7.347 -12.114 3.182 1.00 86.69 109 LEU A N 1
ATOM 877 C CA . LEU A 1 109 ? -7.579 -10.702 3.441 1.00 86.69 109 LEU A CA 1
ATOM 878 C C . LEU A 1 109 ? -8.770 -10.235 2.605 1.00 86.69 109 LEU A C 1
ATOM 880 O O . LEU A 1 109 ? -8.848 -10.524 1.408 1.00 86.69 109 LEU A O 1
ATOM 884 N N . PRO A 1 110 ? -9.718 -9.502 3.197 1.00 89.25 110 PRO A N 1
ATOM 885 C CA . PRO A 1 110 ? -10.749 -8.883 2.405 1.00 89.25 110 PRO A CA 1
ATOM 886 C C . PRO A 1 110 ? -10.296 -7.512 1.893 1.00 89.25 110 PRO A C 1
ATOM 888 O O . PRO A 1 110 ? -9.285 -6.955 2.320 1.00 89.25 110 PRO A O 1
ATOM 891 N N . TYR A 1 111 ? -11.091 -6.932 1.000 1.00 91.44 111 TYR A N 1
ATOM 892 C CA . TYR A 1 111 ? -10.843 -5.605 0.442 1.00 91.44 111 TYR A CA 1
ATOM 893 C C . TYR A 1 111 ? -11.975 -4.619 0.739 1.00 91.44 111 TYR A C 1
ATOM 895 O O . TYR A 1 111 ? -13.126 -5.018 0.897 1.00 91.44 111 TYR A O 1
ATOM 903 N N . TRP A 1 112 ? -11.658 -3.321 0.757 1.00 93.19 112 TRP A N 1
ATOM 904 C CA . TRP A 1 112 ? -12.641 -2.235 0.808 1.00 93.19 112 TRP A CA 1
ATOM 905 C C . TRP A 1 112 ? -12.782 -1.595 -0.576 1.00 93.19 112 TRP A C 1
ATOM 907 O O . TRP A 1 112 ? -11.908 -0.851 -1.021 1.00 93.19 112 TRP A O 1
ATOM 917 N N . ASP A 1 113 ? -13.899 -1.872 -1.254 1.00 92.12 113 ASP A N 1
ATOM 918 C CA . ASP A 1 113 ? -14.224 -1.247 -2.542 1.00 92.12 113 ASP A CA 1
ATOM 919 C C . ASP A 1 113 ? -14.751 0.177 -2.329 1.00 92.12 113 ASP A C 1
ATOM 921 O O . ASP A 1 113 ? -15.949 0.390 -2.155 1.00 92.12 113 ASP A O 1
ATOM 925 N N . TRP A 1 114 ? -13.855 1.161 -2.327 1.00 94.19 114 TRP A N 1
ATOM 926 C CA . TRP A 1 114 ? -14.186 2.580 -2.154 1.00 94.19 114 TRP A CA 1
ATOM 927 C C . TRP A 1 114 ? -14.826 3.235 -3.391 1.00 94.19 114 TRP A C 1
ATOM 929 O O . TRP A 1 114 ? -15.176 4.416 -3.338 1.00 94.19 114 TRP A O 1
ATOM 939 N N . THR A 1 115 ? -15.006 2.504 -4.495 1.00 90.75 115 THR A N 1
ATOM 940 C CA . THR A 1 115 ? -15.449 3.058 -5.782 1.00 90.75 115 THR A CA 1
ATOM 941 C C . THR A 1 115 ? -16.823 3.712 -5.676 1.00 90.75 115 THR A C 1
ATOM 943 O O . THR A 1 115 ? -17.818 3.062 -5.356 1.00 90.75 115 THR A O 1
ATOM 946 N N . GLY A 1 116 ? -16.895 5.014 -5.963 1.00 87.69 116 GLY A N 1
ATOM 947 C CA . GLY A 1 116 ? -18.150 5.770 -5.959 1.00 87.69 116 GLY A CA 1
ATOM 948 C C . GLY A 1 116 ? -18.808 5.910 -4.583 1.00 87.69 116 GLY A C 1
ATOM 949 O O . GLY A 1 116 ? -19.965 6.328 -4.505 1.00 87.69 116 GLY A O 1
ATOM 950 N N . GLN A 1 117 ? -18.109 5.568 -3.497 1.00 91.19 117 GLN A N 1
ATOM 951 C CA . GLN A 1 117 ? -18.626 5.756 -2.147 1.00 91.19 117 GLN A CA 1
ATOM 952 C C . GLN A 1 117 ? -18.531 7.228 -1.723 1.00 91.19 117 GLN A C 1
ATOM 954 O O . GLN A 1 117 ? -17.596 7.942 -2.067 1.00 91.19 117 GLN A O 1
ATOM 959 N N . THR A 1 118 ? -19.487 7.686 -0.916 1.00 90.12 118 THR A N 1
ATOM 960 C CA . THR A 1 118 ? -19.488 9.052 -0.355 1.00 90.12 118 THR A CA 1
ATOM 961 C C . THR A 1 118 ? -18.842 9.130 1.028 1.00 90.12 118 THR A C 1
ATOM 963 O O . THR A 1 118 ? -18.852 10.182 1.660 1.00 90.12 118 THR A O 1
ATOM 966 N N . GLY A 1 119 ? -18.350 8.006 1.545 1.00 92.00 119 GLY A N 1
ATOM 967 C CA . GLY A 1 119 ? -17.779 7.907 2.877 1.00 92.00 119 GLY A CA 1
ATOM 968 C C . GLY A 1 119 ? -17.165 6.539 3.133 1.00 92.00 119 GLY A C 1
ATOM 969 O O . GLY A 1 119 ? -17.246 5.638 2.305 1.00 92.00 119 GLY A O 1
ATOM 970 N N . CYS A 1 120 ? -16.559 6.380 4.305 1.00 92.50 120 CYS A N 1
ATOM 971 C CA . CYS A 1 120 ? -15.922 5.130 4.692 1.00 92.50 120 CYS A CA 1
ATOM 972 C C . CYS A 1 120 ? -16.944 4.113 5.200 1.00 92.50 120 CYS A C 1
ATOM 974 O O . CYS A 1 120 ? -17.288 4.110 6.382 1.00 92.50 120 CYS A O 1
ATOM 976 N N . SER A 1 121 ? -17.415 3.236 4.313 1.00 91.62 121 SER A N 1
ATOM 977 C CA . SER A 1 121 ? -18.363 2.168 4.673 1.00 91.62 121 SER A CA 1
ATOM 978 C C . SER A 1 121 ? -17.803 1.143 5.664 1.00 91.62 121 SER A C 1
ATOM 980 O O . SER A 1 121 ? -18.584 0.479 6.338 1.00 91.62 121 SER A O 1
ATOM 982 N N . VAL A 1 122 ? -16.476 1.036 5.780 1.00 91.88 122 VAL A N 1
ATOM 983 C CA . VAL A 1 122 ? -15.798 0.115 6.706 1.00 91.88 122 VAL A CA 1
ATOM 984 C C . VAL A 1 122 ? -15.467 0.744 8.064 1.00 91.88 122 VAL A C 1
ATOM 986 O O . VAL A 1 122 ? -15.076 0.040 8.991 1.00 91.88 122 VAL A O 1
ATOM 989 N N . CYS A 1 123 ? -15.640 2.059 8.225 1.00 93.12 123 CYS A N 1
ATOM 990 C CA . CYS A 1 123 ? -15.333 2.779 9.463 1.00 93.12 123 CYS A CA 1
ATOM 991 C C . CYS A 1 123 ? -16.485 2.674 10.472 1.00 93.12 123 CYS A C 1
ATOM 993 O O . CYS A 1 123 ? -17.124 3.665 10.831 1.00 93.12 123 CYS A O 1
ATOM 995 N N . THR A 1 124 ? -16.758 1.450 10.912 1.00 92.38 124 THR A N 1
ATOM 996 C CA . THR A 1 124 ? -17.805 1.106 11.876 1.00 92.38 124 THR A CA 1
ATOM 997 C C . THR A 1 124 ? -17.197 0.438 13.108 1.00 92.38 124 THR A C 1
ATOM 999 O O . THR A 1 124 ? -16.065 -0.044 13.079 1.00 92.38 124 THR A O 1
ATOM 1002 N N . THR A 1 125 ? -17.928 0.425 14.223 1.00 90.81 125 THR A N 1
ATOM 1003 C CA . THR A 1 125 ? -17.439 -0.112 15.507 1.00 90.81 125 THR A CA 1
ATOM 1004 C C . THR A 1 125 ? -17.183 -1.618 15.487 1.00 90.81 125 THR A C 1
ATOM 1006 O O . THR A 1 125 ? -16.507 -2.123 16.366 1.00 90.81 125 THR A O 1
ATOM 1009 N N . ASP A 1 126 ? -17.725 -2.335 14.509 1.00 84.50 126 ASP A N 1
ATOM 1010 C CA . ASP A 1 126 ? -17.546 -3.772 14.299 1.00 84.50 126 ASP A CA 1
ATOM 1011 C C . ASP A 1 126 ? -16.447 -4.114 13.278 1.00 84.50 126 ASP A C 1
ATOM 1013 O O . ASP A 1 126 ? -16.063 -5.274 13.184 1.00 84.50 126 ASP A O 1
ATOM 1017 N N . LEU A 1 127 ? -15.923 -3.134 12.532 1.00 88.69 127 LEU A N 1
ATOM 1018 C CA . LEU A 1 127 ? -14.930 -3.336 11.468 1.00 88.69 127 LEU A CA 1
ATOM 1019 C C . LEU A 1 127 ? -13.618 -2.607 11.783 1.00 88.69 127 LEU A C 1
ATOM 1021 O O . LEU A 1 127 ? -12.962 -2.930 12.768 1.00 88.69 127 LEU A O 1
ATOM 1025 N N . VAL A 1 128 ? -13.208 -1.616 10.977 1.00 90.12 128 VAL A N 1
ATOM 1026 C CA . VAL A 1 128 ? -11.941 -0.895 11.202 1.00 90.12 128 VAL A CA 1
ATOM 1027 C C . VAL A 1 128 ? -12.052 0.231 12.228 1.00 90.12 128 VAL A C 1
ATOM 1029 O O . VAL A 1 128 ? -11.089 0.958 12.459 1.00 90.12 128 VAL A O 1
ATOM 1032 N N . GLY A 1 129 ? -13.211 0.396 12.856 1.00 92.75 129 GLY A N 1
ATOM 1033 C CA . GLY A 1 129 ? -13.460 1.377 13.901 1.00 92.75 129 GLY A CA 1
ATOM 1034 C C . GLY A 1 129 ? -14.165 2.630 13.399 1.00 92.75 129 GLY A C 1
ATOM 1035 O O . GLY A 1 129 ? -13.748 3.270 12.430 1.00 92.75 129 GLY A O 1
ATOM 1036 N N . ALA A 1 130 ? -15.234 2.997 14.102 1.00 94.50 130 ALA A N 1
ATOM 1037 C CA . ALA A 1 130 ? -15.881 4.289 13.942 1.00 94.50 130 ALA A CA 1
ATOM 1038 C C . ALA A 1 130 ? -15.079 5.359 14.686 1.00 94.50 130 ALA A C 1
ATOM 1040 O O . ALA A 1 130 ? -14.382 5.069 15.658 1.00 94.50 130 ALA A O 1
ATOM 1041 N N . PHE A 1 131 ? -15.205 6.612 14.265 1.00 94.75 131 PHE A N 1
ATOM 1042 C CA . PHE A 1 131 ? -14.485 7.729 14.867 1.00 94.75 131 PHE A CA 1
ATOM 1043 C C . PHE A 1 131 ? -15.404 8.928 15.093 1.00 94.75 131 PHE A C 1
ATOM 1045 O O . PHE A 1 131 ? -16.408 9.130 14.409 1.00 94.75 131 PHE A O 1
ATOM 1052 N N . SER A 1 132 ? -15.063 9.717 16.105 1.00 94.81 132 SER A N 1
ATOM 1053 C CA . SER A 1 132 ? -15.746 10.959 16.447 1.00 94.81 132 SER A CA 1
ATOM 1054 C C . SER A 1 132 ? -15.401 12.080 15.454 1.00 94.81 132 SER A C 1
ATOM 1056 O O . SER A 1 132 ? -14.365 12.020 14.792 1.00 94.81 132 SER A O 1
ATOM 1058 N N . PRO A 1 133 ? -16.179 13.177 15.401 1.00 90.81 133 PRO A N 1
ATOM 1059 C CA . PRO A 1 133 ? -15.835 14.350 14.586 1.00 90.81 133 PRO A CA 1
ATOM 1060 C C . PRO A 1 133 ? -14.468 14.981 14.912 1.00 90.81 133 PRO A C 1
ATOM 1062 O O . PRO A 1 133 ? -13.876 15.654 14.071 1.00 90.81 133 PRO A O 1
ATOM 1065 N N . ASN A 1 134 ? -13.950 14.753 16.125 1.00 88.31 134 ASN A N 1
ATOM 1066 C CA . ASN A 1 134 ? -12.626 15.219 16.552 1.00 88.31 134 ASN A CA 1
ATOM 1067 C C . ASN A 1 134 ? -11.488 14.297 16.084 1.00 88.31 134 ASN A C 1
ATOM 1069 O O . ASN A 1 134 ? -10.318 14.609 16.278 1.00 88.31 134 ASN A O 1
ATOM 1073 N N . GLY A 1 135 ? -11.844 13.172 15.471 1.00 91.50 135 GLY A N 1
ATOM 1074 C CA . GLY A 1 135 ? -10.966 12.212 14.828 1.00 91.50 135 GLY A CA 1
ATOM 1075 C C . GLY A 1 135 ? -10.511 11.043 15.694 1.00 91.50 135 GLY A C 1
ATOM 1076 O O . GLY A 1 135 ? -9.912 10.103 15.187 1.00 91.50 135 GLY A O 1
ATOM 1077 N N . GLN A 1 136 ? -10.829 11.048 16.986 1.00 93.88 136 GLN A N 1
ATOM 1078 C CA . GLN A 1 136 ? -10.556 9.911 17.864 1.00 93.88 136 GLN A CA 1
ATOM 1079 C C . GLN A 1 136 ? -11.473 8.733 17.511 1.00 93.88 136 GLN A C 1
ATOM 1081 O O . GLN A 1 136 ? -12.685 8.941 17.373 1.00 93.88 136 GLN A O 1
ATOM 1086 N N . LEU A 1 137 ? -10.919 7.521 17.407 1.00 94.50 137 LEU A N 1
ATOM 1087 C CA . LEU A 1 137 ? -11.715 6.294 17.315 1.00 94.50 137 LEU A CA 1
ATOM 1088 C C . LEU A 1 137 ? -12.614 6.153 18.556 1.00 94.50 137 LEU A C 1
ATOM 1090 O O . LEU A 1 137 ? -12.224 6.516 19.663 1.00 94.50 137 LEU A O 1
ATOM 1094 N N . LEU A 1 138 ? -13.840 5.664 18.367 1.00 94.94 138 LEU A N 1
ATOM 1095 C CA . LEU A 1 138 ? -14.770 5.426 19.472 1.00 94.94 138 LEU A CA 1
ATOM 1096 C C . LEU A 1 138 ? -14.274 4.256 20.322 1.00 94.94 138 LEU A C 1
ATOM 1098 O O . LEU A 1 138 ? -13.867 3.253 19.747 1.00 94.94 138 LEU A O 1
ATOM 1102 N N . ASP A 1 139 ? -14.412 4.332 21.648 1.00 93.19 139 ASP A N 1
ATOM 1103 C CA . ASP A 1 139 ? -13.969 3.287 22.594 1.00 93.19 139 ASP A CA 1
ATOM 1104 C C . ASP A 1 139 ? -14.563 1.893 22.314 1.00 93.19 139 ASP A C 1
ATOM 1106 O O . ASP A 1 139 ? -13.998 0.879 22.707 1.00 93.19 139 ASP A O 1
ATOM 1110 N N . SER A 1 140 ? -15.710 1.828 21.630 1.00 92.25 140 SER A N 1
ATOM 1111 C CA . SER A 1 140 ? -16.342 0.578 21.192 1.00 92.25 140 SER A CA 1
ATOM 1112 C C . SER A 1 140 ? -15.723 -0.030 19.929 1.00 92.25 140 SER A C 1
ATOM 1114 O O . SER A 1 140 ? -16.182 -1.076 19.481 1.00 92.25 140 SER A O 1
ATOM 1116 N N . SER A 1 141 ? -14.737 0.630 19.324 1.00 92.31 141 SER A N 1
ATOM 1117 C CA . SER A 1 141 ? -14.035 0.156 18.132 1.00 92.31 141 SER A CA 1
ATOM 1118 C C . SER A 1 141 ? -12.882 -0.774 18.510 1.00 92.31 141 SER A C 1
ATOM 1120 O O . SER A 1 141 ? -12.171 -0.484 19.471 1.00 92.31 141 SER A O 1
ATOM 1122 N N . PRO A 1 142 ? -12.602 -1.822 17.716 1.00 88.88 142 PRO A N 1
ATOM 1123 C CA . PRO A 1 142 ? -11.592 -2.831 18.052 1.00 88.88 142 PRO A CA 1
ATOM 1124 C C . PRO A 1 142 ? -10.154 -2.298 18.091 1.00 88.88 142 PRO A C 1
ATOM 1126 O O . PRO A 1 142 ? -9.285 -2.947 18.659 1.00 88.88 142 PRO A O 1
ATOM 1129 N N . PHE A 1 143 ? -9.904 -1.131 17.490 1.00 91.00 143 PHE A N 1
ATOM 1130 C CA . PHE A 1 143 ? -8.573 -0.532 17.350 1.00 91.00 143 PHE A CA 1
ATOM 1131 C C . PHE A 1 143 ? -8.430 0.808 18.093 1.00 91.00 143 PHE A C 1
ATOM 1133 O O . PHE A 1 143 ? -7.521 1.583 17.805 1.00 91.00 143 PHE A O 1
ATOM 1140 N N . ALA A 1 144 ? -9.346 1.131 19.014 1.00 88.50 144 ALA A N 1
ATOM 1141 C CA . ALA A 1 144 ? -9.366 2.433 19.690 1.00 88.50 144 ALA A CA 1
ATOM 1142 C C . ALA A 1 144 ? -8.146 2.678 20.599 1.00 88.50 144 ALA A C 1
ATOM 1144 O O . ALA A 1 144 ? -7.732 3.822 20.789 1.00 88.50 144 ALA A O 1
ATOM 1145 N N . ASP A 1 145 ? -7.567 1.613 21.151 1.00 88.00 145 ASP A N 1
ATOM 1146 C CA . ASP A 1 145 ? -6.416 1.632 22.056 1.00 88.00 145 ASP A CA 1
ATOM 1147 C C . ASP A 1 145 ? -5.077 1.345 21.357 1.00 88.00 145 ASP A C 1
ATOM 1149 O O . ASP A 1 145 ? -4.025 1.410 21.997 1.00 88.00 145 ASP A O 1
ATOM 1153 N N . TRP A 1 146 ? -5.095 1.082 20.047 1.00 88.62 146 TRP A N 1
ATOM 1154 C CA . TRP A 1 146 ? -3.884 0.866 19.264 1.00 88.62 146 TRP A CA 1
ATOM 1155 C C . TRP A 1 146 ? -3.040 2.135 19.205 1.00 88.62 146 TRP A C 1
ATOM 1157 O O . TRP A 1 146 ? -3.545 3.233 18.956 1.00 88.62 146 TRP A O 1
ATOM 1167 N N . VAL A 1 147 ? -1.735 1.966 19.399 1.00 86.31 147 VAL A N 1
ATOM 1168 C CA . VAL A 1 147 ? -0.727 3.029 19.345 1.00 86.31 147 VAL A CA 1
ATOM 1169 C C . VAL A 1 147 ? 0.141 2.852 18.110 1.00 86.31 147 VAL A C 1
ATOM 1171 O O . VAL A 1 147 ? 0.458 1.727 17.733 1.00 86.31 147 VAL A O 1
ATOM 1174 N N . THR A 1 148 ? 0.527 3.955 17.472 1.00 87.00 148 THR A N 1
ATOM 1175 C CA . THR A 1 148 ? 1.359 3.870 16.268 1.00 87.00 148 THR A CA 1
ATOM 1176 C C . THR A 1 148 ? 2.798 3.453 16.587 1.00 87.00 148 THR A C 1
ATOM 1178 O O . THR A 1 148 ? 3.389 3.872 17.585 1.00 87.00 148 THR A O 1
ATOM 1181 N N . PHE A 1 149 ? 3.373 2.656 15.693 1.00 86.50 149 PHE A N 1
ATOM 1182 C CA . PHE A 1 149 ? 4.741 2.163 15.680 1.00 86.50 149 PHE A CA 1
ATOM 1183 C C . PHE A 1 149 ? 5.594 2.930 14.655 1.00 86.50 149 PHE A C 1
ATOM 1185 O O . PHE A 1 149 ? 5.131 3.271 13.563 1.00 86.50 149 PHE A O 1
ATOM 1192 N N . CYS A 1 150 ? 6.854 3.210 15.012 1.00 82.94 150 CYS A N 1
ATOM 1193 C CA . CYS A 1 150 ? 7.804 3.997 14.208 1.00 82.94 150 CYS A CA 1
ATOM 1194 C C . CYS A 1 150 ? 7.263 5.371 13.721 1.00 82.94 150 CYS A C 1
ATOM 1196 O O . CYS A 1 150 ? 7.358 5.662 12.524 1.00 82.94 150 CYS A O 1
ATOM 1198 N N . PRO A 1 151 ? 6.705 6.239 14.592 1.00 77.25 151 PRO A N 1
ATOM 1199 C CA . PRO A 1 151 ? 6.108 7.501 14.153 1.00 77.25 151 PRO A CA 1
ATOM 1200 C C . PRO A 1 151 ? 7.127 8.422 13.461 1.00 77.25 151 PRO A C 1
ATOM 1202 O O . PRO A 1 151 ? 8.327 8.388 13.749 1.00 77.25 151 PRO A O 1
ATOM 1205 N N . GLN A 1 152 ? 6.637 9.281 12.563 1.00 73.94 152 GLN A N 1
ATOM 1206 C CA . GLN A 1 152 ? 7.448 10.314 11.912 1.00 73.94 152 GLN A CA 1
ATOM 1207 C C . GLN A 1 152 ? 8.105 11.237 12.949 1.00 73.94 152 GLN A C 1
ATOM 1209 O O . GLN A 1 152 ? 7.472 11.636 13.932 1.00 73.94 152 GLN A O 1
ATOM 1214 N N . ARG A 1 153 ? 9.368 11.624 12.729 1.00 65.62 153 ARG A N 1
ATOM 1215 C CA . ARG A 1 153 ? 10.022 12.625 13.581 1.00 65.62 153 ARG A CA 1
ATOM 1216 C C . ARG A 1 153 ? 9.586 14.040 13.185 1.00 65.62 153 ARG A C 1
ATOM 1218 O O . ARG A 1 153 ? 9.862 14.437 12.059 1.00 65.62 153 ARG A O 1
ATOM 1225 N N . PRO A 1 154 ? 9.026 14.847 14.109 1.00 59.41 154 PRO A N 1
ATOM 1226 C CA . PRO A 1 154 ? 8.470 16.165 13.775 1.00 59.41 154 PRO A CA 1
ATOM 1227 C C . PRO A 1 154 ? 9.460 17.169 13.166 1.00 59.41 154 PRO A C 1
ATOM 1229 O O . PRO A 1 154 ? 9.051 18.145 12.552 1.00 59.41 154 PRO A O 1
ATOM 1232 N N . GLU A 1 155 ? 10.760 16.975 13.389 1.00 58.66 155 GLU A N 1
ATOM 1233 C CA . GLU A 1 155 ? 11.817 17.907 12.975 1.00 58.66 155 GLU A CA 1
ATOM 1234 C C . GLU A 1 155 ? 12.268 17.720 11.519 1.00 58.66 155 GLU A C 1
ATOM 1236 O O . GLU A 1 155 ? 12.989 18.569 10.993 1.00 58.66 155 GLU A O 1
ATOM 1241 N N . PHE A 1 156 ? 11.889 16.611 10.877 1.00 58.44 156 PHE A N 1
ATOM 1242 C CA . PHE A 1 156 ? 12.336 16.267 9.531 1.00 58.44 156 PHE A CA 1
ATOM 1243 C C . PHE A 1 156 ? 11.187 15.634 8.752 1.00 58.44 156 PHE A C 1
ATOM 1245 O O . PHE A 1 156 ? 10.756 14.527 9.078 1.00 58.44 156 PHE A O 1
ATOM 1252 N N . ASP A 1 157 ? 10.750 16.315 7.695 1.00 62.12 157 ASP A N 1
ATOM 1253 C CA . ASP A 1 157 ? 9.750 15.788 6.770 1.00 62.12 157 ASP A CA 1
ATOM 1254 C C . ASP A 1 157 ? 10.181 14.397 6.277 1.00 62.12 157 ASP A C 1
ATOM 1256 O O . ASP A 1 157 ? 11.298 14.242 5.771 1.00 62.12 157 ASP A O 1
ATOM 1260 N N . ASP A 1 158 ? 9.300 13.395 6.405 1.00 65.25 158 ASP A N 1
ATOM 1261 C CA . ASP A 1 158 ? 9.491 12.047 5.837 1.00 65.25 158 ASP A CA 1
ATOM 1262 C C . ASP A 1 158 ? 10.677 11.255 6.446 1.00 65.25 158 ASP A C 1
ATOM 1264 O O . ASP A 1 158 ? 11.263 10.359 5.825 1.00 65.25 158 ASP A O 1
ATOM 1268 N N . CYS A 1 159 ? 11.084 11.611 7.673 1.00 74.00 159 CYS A N 1
ATOM 1269 C CA . CYS A 1 159 ? 12.157 10.936 8.401 1.00 74.00 159 CYS A CA 1
ATOM 1270 C C . CYS A 1 159 ? 11.622 10.006 9.497 1.00 74.00 159 CYS A C 1
ATOM 1272 O O . CYS A 1 159 ? 11.159 10.446 10.555 1.00 74.00 159 CYS A O 1
ATOM 1274 N N . HIS A 1 160 ? 11.790 8.703 9.271 1.00 74.38 160 HIS A N 1
ATOM 1275 C CA . HIS A 1 160 ? 11.347 7.636 10.169 1.00 74.38 160 HIS A CA 1
ATOM 1276 C C . HIS A 1 160 ? 12.555 6.901 10.751 1.00 74.38 160 HIS A C 1
ATOM 1278 O O . HIS A 1 160 ? 12.984 5.862 10.251 1.00 74.38 160 HIS A O 1
ATOM 1284 N N . VAL A 1 161 ? 13.141 7.459 11.812 1.00 70.94 161 VAL A N 1
ATOM 1285 C CA . VAL A 1 161 ? 14.143 6.732 12.605 1.00 70.94 161 VAL A CA 1
ATOM 1286 C C . VAL A 1 161 ? 13.404 5.866 13.615 1.00 70.94 161 VAL A C 1
ATOM 1288 O O . VAL A 1 161 ? 12.781 6.399 14.535 1.00 70.94 161 VAL A O 1
ATOM 1291 N N . CYS A 1 162 ? 13.528 4.550 13.466 1.00 74.25 162 CYS A N 1
ATOM 1292 C CA . CYS A 1 162 ? 12.862 3.565 14.309 1.00 74.25 162 CYS A CA 1
ATOM 1293 C C . CYS A 1 162 ? 13.867 2.618 14.985 1.00 74.25 162 CYS A C 1
ATOM 1295 O O . CYS A 1 162 ? 14.822 2.184 14.345 1.00 74.25 162 CYS A O 1
ATOM 1297 N N . ASP A 1 163 ? 13.657 2.280 16.262 1.00 76.56 163 ASP A N 1
ATOM 1298 C CA . ASP A 1 163 ? 14.366 1.183 16.942 1.00 76.56 163 ASP A CA 1
ATOM 1299 C C . ASP A 1 163 ? 13.429 -0.012 17.167 1.00 76.56 163 ASP A C 1
ATOM 1301 O O . ASP A 1 163 ? 12.822 -0.132 18.232 1.00 76.56 163 ASP A O 1
ATOM 1305 N N . PRO A 1 164 ? 13.261 -0.905 16.180 1.00 77.12 164 PRO A N 1
ATOM 1306 C CA . PRO A 1 164 ? 12.243 -1.945 16.263 1.00 77.12 164 PRO A CA 1
ATOM 1307 C C . PRO A 1 164 ? 12.392 -2.886 17.471 1.00 77.12 164 PRO A C 1
ATOM 1309 O O . PRO A 1 164 ? 11.440 -3.584 17.790 1.00 77.12 164 PRO A O 1
ATOM 1312 N N . GLY A 1 165 ? 13.546 -2.894 18.153 1.00 68.38 165 GLY A N 1
ATOM 1313 C CA . GLY A 1 165 ? 13.814 -3.710 19.339 1.00 68.38 165 GLY A CA 1
ATOM 1314 C C . GLY A 1 165 ? 13.434 -3.068 20.672 1.00 68.38 165 GLY A C 1
ATOM 1315 O O . GLY A 1 165 ? 13.546 -3.721 21.713 1.00 68.38 165 GLY A O 1
ATOM 1316 N N . LEU A 1 166 ? 13.020 -1.797 20.682 1.00 66.56 166 LEU A N 1
ATOM 1317 C CA . LEU A 1 166 ? 12.666 -1.094 21.910 1.00 66.56 166 LEU A CA 1
ATOM 1318 C C . LEU A 1 166 ? 11.272 -1.528 22.392 1.00 66.56 166 LEU A C 1
ATOM 1320 O O . LEU A 1 166 ? 10.256 -0.902 22.094 1.00 66.56 166 LEU A O 1
ATOM 1324 N N . ILE A 1 167 ? 11.224 -2.599 23.183 1.00 54.09 167 ILE A N 1
ATOM 1325 C CA . ILE A 1 167 ? 10.016 -2.999 23.908 1.00 54.09 167 ILE A CA 1
ATOM 1326 C C . ILE A 1 167 ? 9.807 -1.993 25.037 1.00 54.09 167 ILE A C 1
ATOM 1328 O O . ILE A 1 167 ? 10.524 -2.015 26.038 1.00 54.09 167 ILE A O 1
ATOM 1332 N N . THR A 1 168 ? 8.819 -1.114 24.915 1.00 47.97 168 THR A N 1
ATOM 1333 C CA . THR A 1 168 ? 8.393 -0.312 26.061 1.00 47.97 168 THR A CA 1
ATOM 1334 C C . THR A 1 168 ? 7.068 -0.833 26.568 1.00 47.97 168 THR A C 1
ATOM 1336 O O . THR A 1 168 ? 6.050 -0.717 25.892 1.00 47.97 168 THR A O 1
ATOM 1339 N N . SER A 1 169 ? 7.080 -1.361 27.794 1.00 42.56 169 SER A N 1
ATOM 1340 C CA . SER A 1 169 ? 5.914 -1.336 28.680 1.00 42.56 169 SER A CA 1
ATOM 1341 C C . SER A 1 169 ? 5.193 -0.005 28.489 1.00 42.56 169 SER A C 1
ATOM 1343 O O . SER A 1 169 ? 5.909 0.978 28.621 1.00 42.56 169 SER A O 1
ATOM 1345 N N . ASN A 1 170 ? 3.890 -0.007 28.156 1.00 42.56 170 ASN A N 1
ATOM 1346 C CA . ASN A 1 170 ? 2.831 1.041 28.106 1.00 42.56 170 ASN A CA 1
ATOM 1347 C C . ASN A 1 170 ? 3.101 2.498 28.571 1.00 42.56 170 ASN A C 1
ATOM 1349 O O . ASN A 1 170 ? 2.184 3.241 28.923 1.00 42.56 170 ASN A O 1
ATOM 1353 N N . ASP A 1 171 ? 4.336 2.957 28.584 1.00 41.22 171 ASP A N 1
ATOM 1354 C CA . ASP A 1 171 ? 4.779 4.209 29.133 1.00 41.22 171 ASP A CA 1
ATOM 1355 C C . ASP A 1 171 ? 4.877 5.140 27.936 1.00 41.22 171 ASP A C 1
ATOM 1357 O O . ASP A 1 171 ? 5.757 5.017 27.079 1.00 41.22 171 ASP A O 1
ATOM 1361 N N . ARG A 1 172 ? 3.942 6.090 27.886 1.00 43.25 172 ARG A N 1
ATOM 1362 C CA . ARG A 1 172 ? 3.811 7.180 26.898 1.00 43.25 172 ARG A CA 1
ATOM 1363 C C . ARG A 1 172 ? 5.055 8.092 26.805 1.00 43.25 172 ARG A C 1
ATOM 1365 O O . ARG A 1 172 ? 4.984 9.193 26.274 1.00 43.25 172 ARG A O 1
ATOM 1372 N N . LYS A 1 173 ? 6.174 7.670 27.394 1.00 40.69 173 LYS A N 1
ATOM 1373 C CA . LYS A 1 173 ? 7.496 8.296 27.405 1.00 40.69 173 LYS A CA 1
ATOM 1374 C C . LYS A 1 173 ? 8.468 7.629 26.431 1.00 40.69 173 LYS A C 1
ATOM 1376 O O . LYS A 1 173 ? 9.572 8.138 26.255 1.00 40.69 173 LYS A O 1
ATOM 1381 N N . SER A 1 174 ? 8.087 6.504 25.824 1.00 48.66 174 SER A N 1
ATOM 1382 C CA . SER A 1 174 ? 8.853 5.906 24.736 1.00 48.66 174 SER A CA 1
ATOM 1383 C C . SER A 1 174 ? 8.838 6.835 23.521 1.00 48.66 174 SER A C 1
ATOM 1385 O O . SER A 1 174 ? 7.753 7.193 23.068 1.00 48.66 174 SER A O 1
ATOM 1387 N N . PRO A 1 175 ? 9.992 7.198 22.937 1.00 50.69 175 PRO A N 1
ATOM 1388 C CA . PRO A 1 175 ? 10.036 7.988 21.705 1.00 50.69 175 PRO A CA 1
ATOM 1389 C C . PRO A 1 175 ? 9.497 7.226 20.477 1.00 50.69 175 PRO A C 1
ATOM 1391 O O . PRO A 1 175 ? 9.543 7.754 19.369 1.00 50.69 175 PRO A O 1
ATOM 1394 N N . MET A 1 176 ? 9.033 5.985 20.662 1.00 52.97 176 MET A N 1
ATOM 1395 C CA . MET A 1 176 ? 8.642 5.053 19.607 1.00 52.97 176 MET A CA 1
ATOM 1396 C C . MET A 1 176 ? 7.172 4.654 19.586 1.00 52.97 176 MET A C 1
ATOM 1398 O O . MET A 1 176 ? 6.699 4.223 18.537 1.00 52.97 176 MET A O 1
ATOM 1402 N N . ALA A 1 177 ? 6.470 4.782 20.712 1.00 58.41 177 ALA A N 1
ATOM 1403 C CA . ALA A 1 177 ? 5.021 4.680 20.737 1.00 58.41 177 ALA A CA 1
ATOM 1404 C C . ALA A 1 177 ? 4.476 6.062 20.382 1.00 58.41 177 ALA A C 1
ATOM 1406 O O . ALA A 1 177 ? 4.680 7.025 21.126 1.00 58.41 177 ALA A O 1
ATOM 1407 N N . GLY A 1 178 ? 3.847 6.179 19.217 1.00 69.69 178 GLY A N 1
ATOM 1408 C CA . GLY A 1 178 ? 3.172 7.410 18.844 1.00 69.69 178 GLY A CA 1
ATOM 1409 C C . GLY A 1 178 ? 1.834 7.565 19.567 1.00 69.69 178 GLY A C 1
ATOM 1410 O O . GLY A 1 178 ? 1.566 6.956 20.606 1.00 69.69 178 GLY A O 1
ATOM 1411 N N . ALA A 1 179 ? 0.985 8.435 19.031 1.00 81.81 179 ALA A N 1
ATOM 1412 C CA . ALA A 1 179 ? -0.362 8.612 19.555 1.00 81.81 179 ALA A CA 1
ATOM 1413 C C . ALA A 1 179 ? -1.246 7.395 19.237 1.00 81.81 179 ALA A C 1
ATOM 1415 O O . ALA A 1 179 ? -0.924 6.570 18.379 1.00 81.81 179 ALA A O 1
ATOM 1416 N N . THR A 1 180 ? -2.391 7.314 19.913 1.00 89.06 180 THR A N 1
ATOM 1417 C CA . THR A 1 180 ? -3.460 6.396 19.513 1.00 89.06 180 THR A CA 1
ATOM 1418 C C . THR A 1 180 ? -3.910 6.681 18.082 1.00 89.06 180 THR A C 1
ATOM 1420 O O . THR A 1 180 ? -3.814 7.824 17.618 1.00 89.06 180 THR A O 1
ATOM 1423 N N . LEU A 1 181 ? -4.437 5.665 17.398 1.00 91.44 181 LEU A N 1
ATOM 1424 C CA . LEU A 1 181 ? -5.002 5.840 16.061 1.00 91.44 181 LEU A CA 1
ATOM 1425 C C . LEU A 1 181 ? -6.072 6.942 16.038 1.00 91.44 181 LEU A C 1
ATOM 1427 O O . LEU A 1 181 ? -6.897 7.069 16.948 1.00 91.44 181 LEU A O 1
ATOM 1431 N N . TRP A 1 182 ? -6.057 7.749 14.980 1.00 93.06 182 TRP A N 1
ATOM 1432 C CA . TRP A 1 182 ? -7.054 8.790 14.749 1.00 93.06 182 TRP A CA 1
ATOM 1433 C C . TRP A 1 182 ? -7.266 9.010 13.248 1.00 93.06 182 TRP A C 1
ATOM 1435 O O . TRP A 1 182 ? -6.349 8.830 12.445 1.00 93.06 182 TRP A O 1
ATOM 1445 N N . ARG A 1 183 ? -8.490 9.398 12.878 1.00 94.25 183 ARG A N 1
ATOM 1446 C CA . ARG A 1 183 ? -8.943 9.623 11.500 1.00 94.25 183 ARG A CA 1
ATOM 1447 C C . ARG A 1 183 ? -9.874 10.818 11.446 1.00 94.25 183 ARG A C 1
ATOM 1449 O O . ARG A 1 183 ? -10.854 10.858 12.177 1.00 94.25 183 ARG A O 1
ATOM 1456 N N . LYS A 1 184 ? -9.635 11.765 10.551 1.00 91.69 184 LYS A N 1
ATOM 1457 C CA . LYS A 1 184 ? -10.470 12.953 10.392 1.00 91.69 184 LYS A CA 1
ATOM 1458 C C . LYS A 1 184 ? -10.710 13.254 8.921 1.00 91.69 184 LYS A C 1
ATOM 1460 O O . LYS A 1 184 ? -9.786 13.550 8.172 1.00 91.69 184 LYS A O 1
ATOM 1465 N N . VAL A 1 185 ? -11.979 13.208 8.538 1.00 90.38 185 VAL A N 1
ATOM 1466 C CA . VAL A 1 185 ? -12.460 13.629 7.216 1.00 90.38 185 VAL A CA 1
ATOM 1467 C C . VAL A 1 185 ? -12.736 15.132 7.252 1.00 90.38 185 VAL A C 1
ATOM 1469 O O . VAL A 1 185 ? -13.113 15.656 8.303 1.00 90.38 185 VAL A O 1
ATOM 1472 N N . ASN A 1 186 ? -12.592 15.825 6.119 1.00 86.44 186 ASN A N 1
ATOM 1473 C CA . ASN A 1 186 ? -12.826 17.272 6.016 1.00 86.44 186 ASN A CA 1
ATOM 1474 C C . ASN A 1 186 ? -11.972 18.090 7.001 1.00 86.44 186 ASN A C 1
ATOM 1476 O O . ASN A 1 186 ? -12.442 19.075 7.576 1.00 86.44 186 ASN A O 1
ATOM 1480 N N . ASP A 1 187 ? -10.728 17.675 7.258 1.00 85.31 187 ASP A N 1
ATOM 1481 C CA . ASP A 1 187 ? -9.845 18.480 8.095 1.00 85.31 187 ASP A CA 1
ATOM 1482 C C . ASP A 1 187 ? -9.514 19.793 7.366 1.00 85.31 187 ASP A C 1
ATOM 1484 O O . ASP A 1 187 ? -8.945 19.730 6.280 1.00 85.31 187 ASP A O 1
ATOM 1488 N N . PRO A 1 188 ? -9.802 20.982 7.935 1.00 84.38 188 PRO A N 1
ATOM 1489 C CA . PRO A 1 188 ? -9.453 22.263 7.313 1.00 84.38 188 PRO A CA 1
ATOM 1490 C C . PRO A 1 188 ? -7.946 22.459 7.083 1.00 84.38 188 PRO A C 1
ATOM 1492 O O . PRO A 1 188 ? -7.551 23.422 6.431 1.00 84.38 188 PRO A O 1
ATOM 1495 N N . LYS A 1 189 ? -7.098 21.589 7.647 1.00 83.19 189 LYS A N 1
ATOM 1496 C CA . LYS A 1 189 ? -5.657 21.546 7.367 1.00 83.19 189 LYS A CA 1
ATOM 1497 C C . LYS A 1 189 ? -5.305 20.867 6.041 1.00 83.19 189 LYS A C 1
ATOM 1499 O O . LYS A 1 189 ? -4.184 21.044 5.576 1.00 83.19 189 LYS A O 1
ATOM 1504 N N . LEU A 1 190 ? -6.211 20.071 5.480 1.00 80.75 190 LEU A N 1
ATOM 1505 C CA . LEU A 1 190 ? -6.033 19.378 4.210 1.00 80.75 190 LEU A CA 1
ATOM 1506 C C . LEU A 1 190 ? -6.799 20.086 3.094 1.00 80.75 190 LEU A C 1
ATOM 1508 O O . LEU A 1 190 ? -7.693 20.900 3.336 1.00 80.75 190 LEU A O 1
ATOM 1512 N N . ALA A 1 191 ? -6.424 19.773 1.859 1.00 80.44 191 ALA A N 1
ATOM 1513 C CA . ALA A 1 191 ? -7.055 20.352 0.692 1.00 80.44 191 ALA A CA 1
ATOM 1514 C C . ALA A 1 191 ? -8.498 19.809 0.537 1.00 80.44 191 ALA A C 1
ATOM 1516 O O . ALA A 1 191 ? -8.715 18.607 0.734 1.00 80.44 191 ALA A O 1
ATOM 1517 N N . PRO A 1 192 ? -9.505 20.650 0.221 1.00 82.25 192 PRO A N 1
ATOM 1518 C CA . PRO A 1 192 ? -10.907 20.223 0.141 1.00 82.25 192 PRO A CA 1
ATOM 1519 C C . PRO A 1 192 ? -11.161 19.073 -0.840 1.00 82.25 192 PRO A C 1
ATOM 1521 O O . PRO A 1 192 ? -12.070 18.274 -0.636 1.00 82.25 192 PRO A O 1
ATOM 1524 N N . GLU A 1 193 ? -10.355 18.964 -1.893 1.00 83.56 193 GLU A N 1
ATOM 1525 C CA . GLU A 1 193 ? -10.408 17.885 -2.877 1.00 83.56 193 GLU A CA 1
ATOM 1526 C C . GLU A 1 193 ? -10.131 16.498 -2.284 1.00 83.56 193 GLU A C 1
ATOM 1528 O O . GLU A 1 193 ? -10.537 15.506 -2.887 1.00 83.56 193 GLU A O 1
ATOM 1533 N N . PHE A 1 194 ? -9.502 16.413 -1.106 1.00 87.69 194 PHE A N 1
ATOM 1534 C CA . PHE A 1 194 ? -9.250 15.143 -0.421 1.00 87.69 194 PHE A CA 1
ATOM 1535 C C . PHE A 1 194 ? -10.509 14.618 0.273 1.00 87.69 194 PHE A C 1
ATOM 1537 O O . PHE A 1 194 ? -10.588 13.446 0.608 1.00 87.69 194 PHE A O 1
ATOM 1544 N N . ALA A 1 195 ? -11.542 15.444 0.454 1.00 85.81 195 ALA A N 1
ATOM 1545 C CA . ALA A 1 195 ? -12.780 15.063 1.129 1.00 85.81 195 ALA A CA 1
ATOM 1546 C C . ALA A 1 195 ? -13.737 14.193 0.289 1.00 85.81 195 ALA A C 1
ATOM 1548 O O . ALA A 1 195 ? -14.944 14.155 0.547 1.00 85.81 195 ALA A O 1
ATOM 1549 N N . ARG A 1 196 ? -13.226 13.494 -0.725 1.00 91.19 196 ARG A N 1
ATOM 1550 C CA . ARG A 1 196 ? -13.995 12.575 -1.568 1.00 91.19 196 ARG A CA 1
ATOM 1551 C C . ARG A 1 196 ? -13.206 11.298 -1.818 1.00 91.19 196 ARG A C 1
ATOM 1553 O O . ARG A 1 196 ? -11.980 11.301 -1.785 1.00 91.19 196 ARG A O 1
ATOM 1560 N N . LEU A 1 197 ? -13.927 10.229 -2.124 1.00 94.62 197 LEU A N 1
ATOM 1561 C CA . LEU A 1 197 ? -13.341 8.987 -2.617 1.00 94.62 197 LEU A CA 1
ATOM 1562 C C . LEU A 1 197 ? -13.390 8.963 -4.154 1.00 94.62 197 LEU A C 1
ATOM 1564 O O . LEU A 1 197 ? -14.168 9.720 -4.749 1.00 94.62 197 LEU A O 1
ATOM 1568 N N . PRO A 1 198 ? -12.565 8.133 -4.813 1.00 94.88 198 PRO A N 1
ATOM 1569 C CA . PRO A 1 198 ? -12.567 8.067 -6.267 1.00 94.88 198 PRO A CA 1
ATOM 1570 C C . PRO A 1 198 ? -13.883 7.508 -6.827 1.00 94.88 198 PRO A C 1
ATOM 1572 O O . PRO A 1 198 ? -14.552 6.659 -6.231 1.00 94.88 198 PRO A O 1
ATOM 1575 N N . GLU A 1 199 ? -14.263 7.995 -8.001 1.00 91.44 199 GLU A N 1
ATOM 1576 C CA . GLU A 1 199 ? -15.516 7.650 -8.666 1.00 91.44 199 GLU A CA 1
ATOM 1577 C C . GLU A 1 199 ? -15.378 6.400 -9.543 1.00 91.44 199 GLU A C 1
ATOM 1579 O O . GLU A 1 199 ? -14.283 6.015 -9.951 1.00 91.44 199 GLU A O 1
ATOM 1584 N N . GLN A 1 200 ? -16.513 5.811 -9.938 1.00 89.12 200 GLN A N 1
ATOM 1585 C CA . GLN A 1 200 ? -16.530 4.706 -10.905 1.00 89.12 200 GLN A CA 1
ATOM 1586 C C . GLN A 1 200 ? -15.809 5.063 -12.209 1.00 89.12 200 GLN A C 1
ATOM 1588 O O . GLN A 1 200 ? -15.061 4.250 -12.742 1.00 89.12 200 GLN A O 1
ATOM 1593 N N . LEU A 1 201 ? -15.990 6.292 -12.700 1.00 88.06 201 LEU A N 1
ATOM 1594 C CA . LEU A 1 201 ? -15.337 6.743 -13.926 1.00 88.06 201 LEU A CA 1
ATOM 1595 C C . LEU A 1 201 ? -13.804 6.780 -13.788 1.00 88.06 201 LEU A C 1
ATOM 1597 O O . LEU A 1 201 ? -13.105 6.479 -14.754 1.00 88.06 201 LEU A O 1
ATOM 1601 N N . ASP A 1 202 ? -13.284 7.104 -12.600 1.00 92.06 202 ASP A N 1
ATOM 1602 C CA . ASP A 1 202 ? -11.840 7.128 -12.338 1.00 92.06 202 ASP A CA 1
ATOM 1603 C C . ASP A 1 202 ? -11.253 5.708 -12.461 1.00 92.06 202 ASP A C 1
ATOM 1605 O O . ASP A 1 202 ? -10.235 5.489 -13.128 1.00 92.06 202 ASP A O 1
ATOM 1609 N N . VAL A 1 203 ? -11.959 4.720 -11.899 1.00 93.75 203 VAL A N 1
ATOM 1610 C CA . VAL A 1 203 ? -11.607 3.295 -11.982 1.00 93.75 203 VAL A CA 1
ATOM 1611 C C . VAL A 1 203 ? -11.725 2.764 -13.410 1.00 93.75 203 VAL A C 1
ATOM 1613 O O . VAL A 1 203 ? -10.802 2.110 -13.898 1.00 93.75 203 VAL A O 1
ATOM 1616 N N . ASP A 1 204 ? -12.822 3.069 -14.105 1.00 90.19 204 ASP A N 1
ATOM 1617 C CA . ASP A 1 204 ? -13.078 2.589 -15.465 1.00 90.19 204 ASP A CA 1
ATOM 1618 C C . ASP A 1 204 ? -12.002 3.073 -16.446 1.00 90.19 204 ASP A C 1
ATOM 1620 O O . ASP A 1 204 ? -11.510 2.289 -17.264 1.00 90.19 204 ASP A O 1
ATOM 1624 N N . ILE A 1 205 ? -11.600 4.348 -16.351 1.00 89.44 205 ILE A N 1
ATOM 1625 C CA . ILE A 1 205 ? -10.529 4.903 -17.187 1.00 89.44 205 ILE A CA 1
ATOM 1626 C C . ILE A 1 205 ? -9.192 4.240 -16.856 1.00 89.44 205 ILE A C 1
ATOM 1628 O O . ILE A 1 205 ? -8.476 3.827 -17.772 1.00 89.44 205 ILE A O 1
ATOM 1632 N N . THR A 1 206 ? -8.876 4.090 -15.568 1.00 93.44 206 THR A N 1
ATOM 1633 C CA . THR A 1 206 ? -7.637 3.448 -15.111 1.00 93.44 206 THR A CA 1
ATOM 1634 C C . THR A 1 206 ? -7.523 2.022 -15.653 1.00 93.44 206 THR A C 1
ATOM 1636 O O . THR A 1 206 ? -6.542 1.684 -16.316 1.00 93.44 206 THR A O 1
ATOM 1639 N N . LEU A 1 207 ? -8.570 1.205 -15.500 1.00 93.19 207 LEU A N 1
ATOM 1640 C CA . LEU A 1 207 ? -8.624 -0.167 -16.023 1.00 93.19 207 LEU A CA 1
ATOM 1641 C C . LEU A 1 207 ? -8.632 -0.242 -17.559 1.00 93.19 207 LEU A C 1
ATOM 1643 O O . LEU A 1 207 ? -8.505 -1.329 -18.129 1.00 93.19 207 LEU A O 1
ATOM 1647 N N . ASN A 1 208 ? -8.835 0.872 -18.263 1.00 90.50 208 ASN A N 1
ATOM 1648 C CA . ASN A 1 208 ? -8.791 0.931 -19.722 1.00 90.50 208 ASN A CA 1
ATOM 1649 C C . ASN A 1 208 ? -7.439 1.365 -20.296 1.00 90.50 208 ASN A C 1
ATOM 1651 O O . ASN A 1 208 ? -7.284 1.362 -21.516 1.00 90.50 208 ASN A O 1
ATOM 1655 N N . CYS A 1 209 ? -6.460 1.685 -19.452 1.00 90.38 209 CYS A N 1
ATOM 1656 C CA . CYS A 1 209 ? -5.089 1.888 -19.900 1.00 90.38 209 CYS A CA 1
ATOM 1657 C C . CYS A 1 209 ? -4.496 0.559 -20.406 1.00 90.38 209 CYS A C 1
ATOM 1659 O O . CYS A 1 209 ? -4.630 -0.467 -19.741 1.00 90.38 209 CYS A O 1
ATOM 1661 N N . SER A 1 210 ? -3.867 0.554 -21.584 1.00 89.00 210 SER A N 1
ATOM 1662 C CA . SER A 1 210 ? -3.275 -0.654 -22.189 1.00 89.00 210 SER A CA 1
ATOM 1663 C C . SER A 1 210 ? -1.847 -0.930 -21.729 1.00 89.00 210 SER A C 1
ATOM 1665 O O . SER A 1 210 ? -1.392 -2.073 -21.715 1.00 89.00 210 SER A O 1
ATOM 1667 N N . ASP A 1 211 ? -1.129 0.134 -21.394 1.00 94.12 211 ASP A N 1
ATOM 1668 C CA . ASP A 1 211 ? 0.290 0.108 -21.084 1.00 94.12 211 ASP A CA 1
ATOM 1669 C C . ASP A 1 211 ? 0.455 -0.021 -19.568 1.00 94.12 211 ASP A C 1
ATOM 1671 O O . ASP A 1 211 ? -0.214 0.677 -18.803 1.00 94.12 211 ASP A O 1
ATOM 1675 N N . TYR A 1 212 ? 1.341 -0.918 -19.125 1.00 97.50 212 TYR A N 1
ATOM 1676 C CA . TYR A 1 212 ? 1.593 -1.104 -17.695 1.00 97.50 212 TYR A CA 1
ATOM 1677 C C . TYR A 1 212 ? 2.137 0.175 -17.053 1.00 97.50 212 TYR A C 1
ATOM 1679 O O . TYR A 1 212 ? 1.599 0.676 -16.068 1.00 97.50 212 TYR A O 1
ATOM 1687 N N . ASP A 1 213 ? 3.207 0.705 -17.638 1.00 97.12 213 ASP A N 1
ATOM 1688 C CA . ASP A 1 213 ? 3.836 1.949 -17.230 1.00 97.12 213 ASP A CA 1
ATOM 1689 C C . ASP A 1 213 ? 4.457 2.633 -18.455 1.00 97.12 213 ASP A C 1
ATOM 1691 O O . ASP A 1 213 ? 4.673 2.006 -19.496 1.00 97.12 213 ASP A O 1
ATOM 1695 N N . ALA A 1 214 ? 4.772 3.916 -18.325 1.00 92.50 214 ALA A N 1
ATOM 1696 C CA . ALA A 1 214 ? 5.368 4.723 -19.375 1.00 92.50 214 ALA A CA 1
ATOM 1697 C C . ALA A 1 214 ? 6.615 5.442 -18.857 1.00 92.50 214 ALA A C 1
ATOM 1699 O O . ALA A 1 214 ? 6.703 5.819 -17.688 1.00 92.50 214 ALA A O 1
ATOM 1700 N N . TRP A 1 215 ? 7.587 5.661 -19.746 1.00 88.75 215 TRP A N 1
ATOM 1701 C CA . TRP A 1 215 ? 8.740 6.513 -19.452 1.00 88.75 215 TRP A CA 1
ATOM 1702 C C . TRP A 1 215 ? 8.254 7.895 -18.956 1.00 88.75 215 TRP A C 1
ATOM 1704 O O . TRP A 1 215 ? 7.336 8.441 -19.572 1.00 88.75 215 TRP A O 1
ATOM 1714 N N . PRO A 1 216 ? 8.836 8.475 -17.886 1.00 90.81 216 PRO A N 1
ATOM 1715 C CA . PRO A 1 216 ? 10.114 8.129 -17.251 1.00 90.81 216 PRO A CA 1
ATOM 1716 C C . PRO A 1 216 ? 10.041 7.070 -16.138 1.00 90.81 216 PRO A C 1
ATOM 1718 O O . PRO A 1 216 ? 10.980 6.969 -15.354 1.00 90.81 216 PRO A O 1
ATOM 1721 N N . TYR A 1 217 ? 8.963 6.279 -16.063 1.00 92.19 217 TYR A N 1
ATOM 1722 C CA . TYR A 1 217 ? 8.760 5.253 -15.031 1.00 92.19 217 TYR A CA 1
ATOM 1723 C C . TYR A 1 217 ? 8.785 5.842 -13.617 1.00 92.19 217 TYR A C 1
ATOM 1725 O O . TYR A 1 217 ? 9.361 5.272 -12.692 1.00 92.19 217 TYR A O 1
ATOM 1733 N N . SER A 1 218 ? 8.187 7.025 -13.475 1.00 89.81 218 SER A N 1
ATOM 1734 C CA . SER A 1 218 ? 8.092 7.765 -12.221 1.00 89.81 218 SER A CA 1
ATOM 1735 C C . SER A 1 218 ? 6.702 8.386 -12.059 1.00 89.81 218 SER A C 1
ATOM 1737 O O . SER A 1 218 ? 5.831 8.167 -12.905 1.00 89.81 218 SER A O 1
ATOM 1739 N N . MET A 1 219 ? 6.490 9.142 -10.983 1.00 87.12 219 MET A N 1
ATOM 1740 C CA . MET A 1 219 ? 5.276 9.933 -10.777 1.00 87.12 219 MET A CA 1
ATOM 1741 C C . MET A 1 219 ? 5.015 10.872 -11.966 1.00 87.12 219 MET A C 1
ATOM 1743 O O . MET A 1 219 ? 5.940 11.507 -12.480 1.00 87.12 219 MET A O 1
ATOM 1747 N N . GLY A 1 220 ? 3.758 10.968 -12.398 1.00 76.56 220 GLY A N 1
ATOM 1748 C CA . GLY A 1 220 ? 3.364 11.831 -13.513 1.00 76.56 220 GLY A CA 1
ATOM 1749 C C . GLY A 1 220 ? 3.753 11.276 -14.888 1.00 76.56 220 GLY A C 1
ATOM 1750 O O . GLY A 1 220 ? 3.906 12.042 -15.839 1.00 76.56 220 GLY A O 1
ATOM 1751 N N . ALA A 1 221 ? 3.908 9.953 -15.018 1.00 83.00 221 ALA A N 1
ATOM 1752 C CA . ALA A 1 221 ? 4.118 9.280 -16.307 1.00 83.00 221 ALA A CA 1
ATOM 1753 C C . ALA A 1 221 ? 2.923 9.440 -17.278 1.00 83.00 221 ALA A C 1
ATOM 1755 O O . ALA A 1 221 ? 3.044 9.162 -18.475 1.00 83.00 221 ALA A O 1
ATOM 1756 N N . GLY A 1 222 ? 1.781 9.927 -16.783 1.00 82.19 222 GLY A N 1
ATOM 1757 C CA . GLY A 1 222 ? 0.628 10.321 -17.583 1.00 82.19 222 GLY A CA 1
ATOM 1758 C C . GLY A 1 222 ? -0.314 9.162 -17.907 1.00 82.19 222 GLY A C 1
ATOM 1759 O O . GLY A 1 222 ? -0.127 8.020 -17.494 1.00 82.19 222 GLY A O 1
ATOM 1760 N N . ARG A 1 223 ? -1.349 9.440 -18.711 1.00 83.69 223 ARG A N 1
ATOM 1761 C CA . ARG A 1 223 ? -2.476 8.511 -18.968 1.00 83.69 223 ARG A CA 1
ATOM 1762 C C . ARG A 1 223 ? -2.123 7.240 -19.750 1.00 83.69 223 ARG A C 1
ATOM 1764 O O . ARG A 1 223 ? -2.978 6.376 -19.931 1.00 83.69 223 ARG A O 1
ATOM 1771 N N . ARG A 1 224 ? -0.879 7.119 -20.221 1.00 88.38 224 ARG A N 1
ATOM 1772 C CA . ARG A 1 224 ? -0.332 5.874 -20.785 1.00 88.38 224 ARG A CA 1
ATOM 1773 C C . ARG A 1 224 ? 0.368 5.005 -19.742 1.00 88.38 224 ARG A C 1
ATOM 1775 O O . ARG A 1 224 ? 1.056 4.069 -20.106 1.00 88.38 224 ARG A O 1
ATOM 1782 N N . SER A 1 225 ? 0.255 5.320 -18.461 1.00 94.62 225 SER A N 1
ATOM 1783 C CA . SER A 1 225 ? 0.762 4.470 -17.396 1.00 94.62 225 SER A CA 1
ATOM 1784 C C . SER A 1 225 ? -0.403 4.008 -16.540 1.00 94.62 225 SER A C 1
ATOM 1786 O O . SER A 1 225 ? -0.959 4.790 -15.769 1.00 94.62 225 SER A O 1
ATOM 1788 N N . PHE A 1 226 ? -0.779 2.732 -16.668 1.00 97.19 226 PHE A N 1
ATOM 1789 C CA . PHE A 1 226 ? -1.728 2.114 -15.747 1.00 97.19 226 PHE A CA 1
ATOM 1790 C C . PHE A 1 226 ? -1.245 2.258 -14.303 1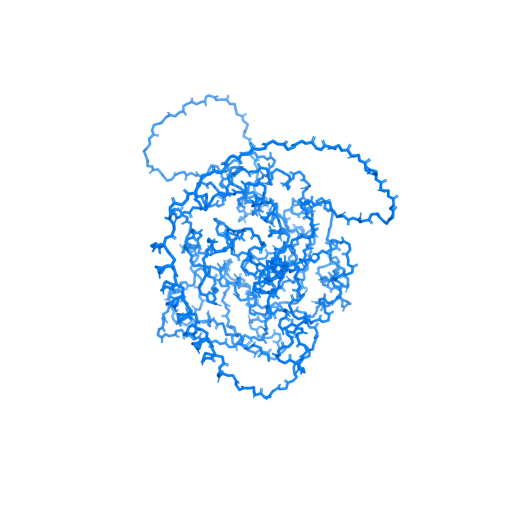.00 97.19 226 PHE A C 1
ATOM 1792 O O . PHE A 1 226 ? -2.031 2.629 -13.437 1.00 97.19 226 PHE A O 1
ATOM 1799 N N . ARG A 1 227 ? 0.048 2.016 -14.055 1.00 97.69 227 ARG A N 1
ATOM 1800 C CA . ARG A 1 227 ? 0.659 2.142 -12.730 1.00 97.69 227 ARG A CA 1
ATOM 1801 C C . ARG A 1 227 ? 0.463 3.541 -12.156 1.00 97.69 227 ARG A C 1
ATOM 1803 O O . ARG A 1 227 ? 0.022 3.655 -11.021 1.00 97.69 227 ARG A O 1
ATOM 1810 N N . ASP A 1 228 ? 0.760 4.588 -12.921 1.00 95.12 228 ASP A N 1
ATOM 1811 C CA . ASP A 1 228 ? 0.686 5.977 -12.449 1.00 95.12 228 ASP A CA 1
ATOM 1812 C C . ASP A 1 228 ? -0.758 6.464 -12.246 1.00 95.12 228 ASP A C 1
ATOM 1814 O O . ASP A 1 228 ? -1.033 7.224 -11.315 1.00 95.12 228 ASP A O 1
ATOM 1818 N N . LEU A 1 229 ? -1.686 5.979 -13.082 1.00 95.62 229 LEU A N 1
ATOM 1819 C CA . LEU A 1 229 ? -3.127 6.173 -12.908 1.00 95.62 229 LEU A CA 1
ATOM 1820 C C . LEU A 1 229 ? -3.641 5.471 -11.646 1.00 95.62 229 LEU A C 1
ATOM 1822 O O . LEU A 1 229 ? -4.337 6.091 -10.849 1.00 95.62 229 LEU A O 1
ATOM 1826 N N . LEU A 1 230 ? -3.282 4.198 -11.448 1.00 98.06 230 LEU A N 1
ATOM 1827 C CA . LEU A 1 230 ? -3.690 3.400 -10.290 1.00 98.06 230 LEU A CA 1
ATOM 1828 C C . LEU A 1 230 ? -3.159 3.997 -8.986 1.00 98.06 230 LEU A C 1
ATOM 1830 O O . LEU A 1 230 ? -3.916 4.142 -8.028 1.00 98.06 230 LEU A O 1
ATOM 1834 N N . GLU A 1 231 ? -1.870 4.333 -8.964 1.00 97.56 231 GLU A N 1
ATOM 1835 C CA . GLU A 1 231 ? -1.201 4.953 -7.823 1.00 97.56 231 GLU A CA 1
ATOM 1836 C C . GLU A 1 231 ? -1.793 6.336 -7.524 1.00 97.56 231 GLU A C 1
ATOM 1838 O O . GLU A 1 231 ? -2.038 6.673 -6.367 1.00 97.56 231 GLU A O 1
ATOM 1843 N N . GLY A 1 232 ? -2.129 7.093 -8.572 1.00 95.19 232 GLY A N 1
ATOM 1844 C CA . GLY A 1 232 ? -2.910 8.318 -8.457 1.00 95.19 232 GLY A CA 1
ATOM 1845 C C . GLY A 1 232 ? -2.096 9.602 -8.518 1.00 95.19 232 GLY A C 1
ATOM 1846 O O . GLY A 1 232 ? -2.488 10.587 -7.897 1.00 95.19 232 GLY A O 1
ATOM 1847 N N . PHE A 1 233 ? -0.980 9.601 -9.252 1.00 92.25 233 PHE A N 1
ATOM 1848 C CA . PHE A 1 233 ? -0.216 10.814 -9.585 1.00 92.25 233 PHE A CA 1
ATOM 1849 C C . PHE A 1 233 ? -0.654 11.461 -10.904 1.00 92.25 233 PHE A C 1
ATOM 1851 O O . PHE A 1 233 ? -0.257 12.588 -11.197 1.00 92.25 233 PHE A O 1
ATOM 1858 N N . THR A 1 234 ? -1.477 10.764 -11.687 1.00 90.12 234 THR A N 1
ATOM 1859 C CA . THR A 1 234 ? -2.123 11.287 -12.892 1.00 90.12 234 THR A CA 1
ATOM 1860 C C . THR A 1 234 ? -3.634 11.259 -12.700 1.00 90.12 234 THR A C 1
ATOM 1862 O O . THR A 1 234 ? -4.180 10.242 -12.271 1.00 90.12 234 THR A O 1
ATOM 1865 N N . ASP A 1 235 ? -4.312 12.350 -13.057 1.00 88.31 235 ASP A N 1
ATOM 1866 C CA . ASP A 1 235 ? -5.771 12.381 -13.110 1.00 88.31 235 ASP A CA 1
ATOM 1867 C C . ASP A 1 235 ? -6.277 11.436 -14.219 1.00 88.31 235 ASP A C 1
ATOM 1869 O O . ASP A 1 235 ? -5.914 11.597 -15.391 1.00 88.31 235 ASP A O 1
ATOM 1873 N N . PRO A 1 236 ? -7.131 10.445 -13.909 1.00 86.38 236 PRO A N 1
ATOM 1874 C CA . PRO A 1 236 ? -7.748 9.629 -14.945 1.00 86.38 236 PRO A CA 1
ATOM 1875 C C . PRO A 1 236 ? -8.574 10.449 -15.947 1.00 86.38 236 PRO A C 1
ATOM 1877 O O . PRO A 1 236 ? -8.643 10.084 -17.122 1.00 86.38 236 PRO A O 1
ATOM 1880 N N . LYS A 1 237 ? -9.192 11.557 -15.527 1.00 83.50 237 LYS A N 1
ATOM 1881 C CA . LYS A 1 237 ? -10.091 12.384 -16.345 1.00 83.50 237 LYS A CA 1
ATOM 1882 C C . LYS A 1 237 ? -9.341 13.438 -17.158 1.00 83.50 237 LYS A C 1
ATOM 1884 O O . LYS A 1 237 ? -9.648 13.573 -18.347 1.00 83.50 237 LYS A O 1
ATOM 1889 N N . ASP A 1 238 ? -8.313 14.064 -16.590 1.00 73.12 238 ASP A N 1
ATOM 1890 C CA . ASP A 1 238 ? -7.559 15.153 -17.224 1.00 73.12 238 ASP A CA 1
ATOM 1891 C C . ASP A 1 238 ? -6.170 14.705 -17.708 1.00 73.12 238 ASP A C 1
ATOM 1893 O O . ASP A 1 238 ? -5.378 14.093 -17.002 1.00 73.12 238 ASP A O 1
ATOM 1897 N N . GLY A 1 239 ? -5.892 14.946 -18.993 1.00 54.00 239 GLY A N 1
ATOM 1898 C CA . GLY A 1 239 ? -4.706 14.437 -19.692 1.00 54.00 239 GLY A CA 1
ATOM 1899 C C . GLY A 1 239 ? -3.449 15.293 -19.611 1.00 54.00 239 GLY A C 1
ATOM 1900 O O . GLY A 1 239 ? -2.492 14.973 -20.317 1.00 54.00 239 GLY A O 1
ATOM 1901 N N . ASP A 1 240 ? -3.429 16.342 -18.791 1.00 46.94 240 ASP A N 1
ATOM 1902 C CA . ASP A 1 240 ? -2.250 17.191 -18.668 1.00 46.94 240 ASP A CA 1
ATOM 1903 C C . ASP A 1 240 ? -1.194 16.492 -17.811 1.00 46.94 240 ASP A C 1
ATOM 1905 O O . ASP A 1 240 ? -1.138 16.586 -16.587 1.00 46.94 240 ASP A O 1
ATOM 1909 N N . SER A 1 241 ? -0.325 15.766 -18.512 1.00 40.81 241 SER A N 1
ATOM 1910 C CA . SER A 1 241 ? 1.019 15.440 -18.062 1.00 40.81 241 SER A CA 1
ATOM 1911 C C . SER A 1 241 ? 1.644 16.679 -17.431 1.00 40.81 241 SER A C 1
ATOM 1913 O O . SER A 1 241 ? 1.832 17.686 -18.119 1.00 40.81 241 SER A O 1
ATOM 1915 N N . ILE A 1 242 ? 2.021 16.607 -16.156 1.00 40.00 242 ILE A N 1
ATOM 1916 C CA . ILE A 1 242 ? 2.983 17.559 -15.610 1.00 40.00 242 ILE A CA 1
ATOM 1917 C C . ILE A 1 242 ? 4.240 17.409 -16.471 1.00 40.00 242 ILE A C 1
ATOM 1919 O O . ILE A 1 242 ? 4.972 16.426 -16.364 1.00 40.00 242 ILE A O 1
ATOM 1923 N N . THR A 1 243 ? 4.480 18.363 -17.372 1.00 30.23 243 THR A N 1
ATOM 1924 C CA . THR A 1 243 ? 5.767 18.515 -18.048 1.00 30.23 243 THR A CA 1
ATOM 1925 C C . THR A 1 243 ? 6.809 18.793 -16.976 1.00 30.23 243 THR A C 1
ATOM 1927 O O . THR A 1 243 ? 7.003 19.935 -16.561 1.00 30.23 243 THR A O 1
ATOM 1930 N N . LEU A 1 244 ? 7.475 17.743 -16.499 1.00 31.77 244 LEU A N 1
ATOM 1931 C CA . LEU A 1 244 ? 8.720 17.899 -15.765 1.00 31.77 244 LEU A CA 1
ATOM 1932 C C . LEU A 1 244 ? 9.736 18.542 -16.724 1.00 31.77 244 LEU A C 1
ATOM 1934 O O . LEU A 1 244 ? 9.859 18.089 -17.867 1.00 31.77 244 LEU A O 1
ATOM 1938 N N . PRO A 1 245 ? 10.458 19.599 -16.315 1.00 25.95 245 PRO A N 1
ATOM 1939 C CA . PRO A 1 245 ? 11.478 20.187 -17.165 1.00 25.95 245 PRO A CA 1
ATOM 1940 C C . PRO A 1 245 ? 12.581 19.146 -17.390 1.00 25.95 245 PRO A C 1
ATOM 1942 O O . PRO A 1 245 ? 13.260 18.724 -16.454 1.00 25.95 245 PRO A O 1
ATOM 1945 N N . LEU A 1 246 ? 12.744 18.716 -18.643 1.00 25.70 246 LEU A N 1
ATOM 1946 C CA . LEU A 1 246 ? 13.890 17.925 -19.089 1.00 25.70 246 LEU A CA 1
ATOM 1947 C C . LEU A 1 246 ? 15.194 18.622 -18.651 1.00 25.70 246 LEU A C 1
ATOM 1949 O O . LEU A 1 246 ? 15.316 19.838 -18.844 1.00 25.70 246 LEU A O 1
ATOM 1953 N N . PRO A 1 247 ? 16.200 17.897 -18.125 1.00 28.81 247 PRO A N 1
ATOM 1954 C CA . PRO A 1 247 ? 17.531 18.457 -17.965 1.00 28.81 247 PRO A CA 1
ATOM 1955 C C . PRO A 1 247 ? 18.043 18.836 -19.353 1.00 28.81 247 PRO A C 1
ATOM 1957 O O . PRO A 1 247 ? 18.039 18.027 -20.280 1.00 28.81 247 PRO A O 1
ATOM 1960 N N . SER A 1 248 ? 18.452 20.090 -19.494 1.00 29.08 248 SER A N 1
ATOM 1961 C CA . SER A 1 248 ? 18.964 20.672 -20.727 1.00 29.08 248 SER A CA 1
ATOM 1962 C C . SER A 1 248 ? 20.059 19.804 -21.356 1.00 29.08 248 SER A C 1
ATOM 1964 O O . SER A 1 248 ? 21.171 19.719 -20.833 1.00 29.08 248 SER A O 1
ATOM 1966 N N . GLY A 1 249 ? 19.743 19.207 -22.505 1.00 27.98 249 GLY A N 1
ATOM 1967 C CA . GLY A 1 249 ? 20.664 18.419 -23.315 1.00 27.98 249 GLY A CA 1
ATOM 1968 C C . GLY A 1 249 ? 20.113 18.187 -24.721 1.00 27.98 249 GLY A C 1
ATOM 1969 O O . GLY A 1 249 ? 19.591 17.121 -25.008 1.00 27.98 249 GLY A O 1
ATOM 1970 N N . SER A 1 250 ? 20.223 19.218 -25.566 1.00 31.34 250 SER A N 1
ATOM 1971 C CA . SER A 1 250 ? 20.200 19.192 -27.043 1.00 31.34 250 SER A CA 1
ATOM 1972 C C . SER A 1 250 ? 19.125 18.358 -27.771 1.00 31.34 250 SER A C 1
ATOM 1974 O O . SER A 1 250 ? 19.317 17.164 -27.980 1.00 31.34 250 SER A O 1
ATOM 1976 N N . ALA A 1 251 ? 18.097 19.024 -28.316 1.00 25.45 251 ALA A N 1
ATOM 1977 C CA . ALA A 1 251 ? 17.779 19.025 -29.758 1.00 25.45 251 ALA A CA 1
ATOM 1978 C C . ALA A 1 251 ? 16.482 19.811 -30.058 1.00 25.45 251 ALA A C 1
ATOM 1980 O O . ALA A 1 251 ? 15.410 19.474 -29.573 1.00 25.45 251 ALA A O 1
ATOM 1981 N N . SER A 1 252 ? 16.648 20.863 -30.861 1.00 25.45 252 SER A N 1
ATOM 1982 C CA . SER A 1 252 ? 15.761 21.460 -31.873 1.00 25.45 252 SER A CA 1
ATOM 1983 C C . SER A 1 252 ? 14.225 21.414 -31.741 1.00 25.45 252 SER A C 1
ATOM 1985 O O . SER A 1 252 ? 13.591 20.384 -31.924 1.00 25.45 252 SER A O 1
ATOM 1987 N N . GLU A 1 253 ? 13.674 22.622 -31.568 1.00 27.67 253 GLU A N 1
ATOM 1988 C CA . GLU A 1 253 ? 12.462 23.207 -32.179 1.00 27.67 253 GLU A CA 1
ATOM 1989 C C . GLU A 1 253 ? 11.307 22.283 -32.622 1.00 27.67 253 GLU A C 1
ATOM 1991 O O . GLU A 1 253 ? 11.344 21.679 -33.692 1.00 27.67 253 GLU A O 1
ATOM 1996 N N . VAL A 1 254 ? 10.179 22.375 -31.903 1.00 24.31 254 VAL A N 1
ATOM 1997 C CA . VAL A 1 254 ? 8.837 22.305 -32.505 1.00 24.31 254 VAL A CA 1
ATOM 1998 C C . VAL A 1 254 ? 8.034 23.513 -32.020 1.00 24.31 254 VAL A C 1
ATOM 2000 O O . VAL A 1 254 ? 7.756 23.670 -30.834 1.00 24.31 254 VAL A O 1
ATOM 2003 N N . ASN A 1 255 ? 7.714 24.394 -32.963 1.00 26.56 255 ASN A N 1
ATOM 2004 C CA . ASN A 1 255 ? 6.959 25.627 -32.784 1.00 26.56 255 ASN A CA 1
ATOM 2005 C C . ASN A 1 255 ? 5.461 25.332 -32.988 1.00 26.56 255 ASN A C 1
ATOM 2007 O O . ASN A 1 255 ? 5.077 24.918 -34.082 1.00 26.56 255 ASN A O 1
ATOM 2011 N N . ILE A 1 256 ? 4.617 25.534 -31.968 1.00 28.11 256 ILE A N 1
ATOM 2012 C CA . ILE A 1 256 ? 3.153 25.537 -32.123 1.00 28.11 256 ILE A CA 1
ATOM 2013 C C . ILE A 1 256 ? 2.590 26.790 -31.443 1.00 28.11 256 ILE A C 1
ATOM 2015 O O . ILE A 1 256 ? 2.721 26.994 -30.239 1.00 28.11 256 ILE A O 1
ATOM 2019 N N . ASN A 1 257 ? 1.987 27.645 -32.267 1.00 24.91 257 ASN A N 1
ATOM 2020 C CA . ASN A 1 257 ? 1.389 28.925 -31.909 1.00 24.91 257 ASN A CA 1
ATOM 2021 C C . ASN A 1 257 ? 0.157 28.784 -30.990 1.00 24.91 257 ASN A C 1
ATOM 2023 O O . ASN A 1 257 ? -0.778 28.065 -31.319 1.00 24.91 257 ASN A O 1
ATOM 2027 N N . GLN A 1 258 ? 0.158 29.594 -29.923 1.00 32.72 258 GLN A N 1
ATOM 2028 C CA . GLN A 1 258 ? -0.959 30.360 -29.337 1.00 32.72 258 GLN A CA 1
ATOM 2029 C C . GLN A 1 258 ? -2.326 29.678 -29.113 1.00 32.72 258 GLN A C 1
ATOM 2031 O O . GLN A 1 258 ? -3.134 29.607 -30.029 1.00 32.72 258 GLN A O 1
ATOM 2036 N N . THR A 1 259 ? -2.675 29.467 -27.835 1.00 26.69 259 THR A N 1
ATOM 2037 C CA . THR A 1 259 ? -3.754 30.223 -27.155 1.00 26.69 259 THR A CA 1
ATOM 2038 C C . THR A 1 259 ? -3.443 30.338 -25.659 1.00 26.69 259 THR A C 1
ATOM 2040 O O . THR A 1 259 ? -3.280 29.334 -24.972 1.00 26.69 259 THR A O 1
ATOM 2043 N N . ASN A 1 260 ? -3.335 31.576 -25.170 1.00 31.20 260 ASN A N 1
ATOM 2044 C CA . ASN A 1 260 ? -3.103 31.924 -23.769 1.00 31.20 260 ASN A CA 1
ATOM 2045 C C . ASN A 1 260 ? -4.320 31.576 -22.900 1.00 31.20 260 ASN A C 1
ATOM 2047 O O . ASN A 1 260 ? -5.316 32.298 -22.939 1.00 31.20 260 ASN A O 1
ATOM 2051 N N . THR A 1 261 ? -4.180 30.580 -22.029 1.00 23.86 261 THR A N 1
ATOM 2052 C CA . THR A 1 261 ? -5.002 30.470 -20.818 1.00 23.86 261 THR A CA 1
ATOM 2053 C C . THR A 1 261 ? -4.075 30.209 -19.637 1.00 23.86 261 THR A C 1
ATOM 2055 O O . THR A 1 261 ? -3.801 29.075 -19.265 1.00 23.86 261 THR A O 1
ATOM 2058 N N . THR A 1 262 ? -3.522 31.274 -19.061 1.00 21.23 262 THR A N 1
ATOM 2059 C CA . THR A 1 262 ? -2.787 31.194 -17.795 1.00 21.23 262 THR A CA 1
ATOM 2060 C C . THR A 1 262 ? -3.794 31.034 -16.660 1.00 21.23 262 THR A C 1
ATOM 2062 O O . THR A 1 262 ? -4.368 32.022 -16.202 1.00 21.23 262 THR A O 1
ATOM 2065 N N . VAL A 1 263 ? -4.021 29.802 -16.203 1.00 26.25 263 VAL A N 1
ATOM 2066 C CA . VAL A 1 263 ? -4.681 29.561 -14.915 1.00 26.25 263 VAL A CA 1
ATOM 2067 C C . VAL A 1 263 ? -3.623 29.746 -13.830 1.00 26.25 263 VAL A C 1
ATOM 2069 O O . VAL A 1 263 ? -2.818 28.860 -13.559 1.00 26.25 263 VAL A O 1
ATOM 2072 N N . SER A 1 264 ? -3.576 30.938 -13.238 1.00 23.00 264 SER A N 1
ATOM 2073 C CA . SER A 1 264 ? -2.774 31.187 -12.043 1.00 23.00 264 SER A CA 1
ATOM 2074 C C . SER A 1 264 ? -3.494 30.590 -10.833 1.00 23.00 264 SER A C 1
ATOM 2076 O O . SER A 1 264 ? -4.396 31.219 -10.276 1.00 23.00 264 SER A O 1
ATOM 2078 N N . VAL A 1 265 ? -3.110 29.385 -10.418 1.00 28.89 265 VAL A N 1
ATOM 2079 C CA . VAL A 1 265 ? -3.511 28.854 -9.111 1.00 28.89 265 VAL A CA 1
ATOM 2080 C C . VAL A 1 265 ? -2.538 29.428 -8.084 1.00 28.89 265 VAL A C 1
ATOM 2082 O O . VAL A 1 265 ? -1.358 29.083 -8.066 1.00 28.89 265 VAL A O 1
ATOM 2085 N N . ALA A 1 266 ? -3.002 30.377 -7.272 1.00 23.97 266 ALA A N 1
ATOM 2086 C CA . ALA A 1 266 ? -2.232 30.843 -6.124 1.00 23.97 266 ALA A CA 1
ATOM 2087 C C . ALA A 1 266 ? -2.086 29.679 -5.120 1.00 23.97 266 ALA A C 1
ATOM 2089 O O . ALA A 1 266 ? -3.086 29.015 -4.836 1.00 23.97 266 ALA A O 1
ATOM 2090 N N . PRO A 1 267 ? -0.888 29.410 -4.571 1.00 26.55 267 PRO A N 1
ATOM 2091 C CA . PRO A 1 267 ? -0.716 28.335 -3.604 1.00 26.55 267 PRO A CA 1
ATOM 2092 C C . PRO A 1 267 ? -1.408 28.733 -2.299 1.00 26.55 267 PRO A C 1
ATOM 2094 O O . PRO A 1 267 ? -1.092 29.770 -1.714 1.00 26.55 267 PRO A O 1
ATOM 2097 N N . LEU A 1 268 ? -2.354 27.915 -1.835 1.00 35.38 268 LEU A N 1
ATOM 2098 C CA . LEU A 1 268 ? -3.063 28.178 -0.580 1.00 35.38 268 LEU A CA 1
ATOM 2099 C C . LEU A 1 268 ? -2.232 27.859 0.674 1.00 35.38 268 LEU A C 1
ATOM 2101 O O . LEU A 1 268 ? -2.644 28.239 1.764 1.00 35.38 268 LEU A O 1
ATOM 2105 N N . ILE A 1 269 ? -1.049 27.241 0.560 1.00 34.12 269 ILE A N 1
ATOM 2106 C CA . ILE A 1 269 ? -0.128 27.003 1.685 1.00 34.12 269 ILE A CA 1
ATOM 2107 C C . ILE A 1 269 ? 1.325 27.007 1.159 1.00 34.12 269 ILE A C 1
ATOM 2109 O O . ILE A 1 269 ? 1.614 26.282 0.204 1.00 34.12 269 ILE A O 1
ATOM 2113 N N . PRO A 1 270 ? 2.271 27.774 1.741 1.00 26.45 270 PRO A N 1
ATOM 2114 C CA . PRO A 1 270 ? 3.687 27.649 1.398 1.00 26.45 270 PRO A CA 1
ATOM 2115 C C . PRO A 1 270 ? 4.193 26.245 1.765 1.00 26.45 270 PRO A C 1
ATOM 2117 O O . PRO A 1 270 ? 4.158 25.875 2.934 1.00 26.45 270 PRO A O 1
ATOM 2120 N N . GLY A 1 271 ? 4.669 25.476 0.780 1.00 34.66 271 GLY A N 1
ATOM 2121 C CA . GLY A 1 271 ? 5.298 24.163 0.998 1.00 34.66 271 GLY A CA 1
ATOM 2122 C C . GLY A 1 271 ? 4.513 22.948 0.494 1.00 34.66 271 GLY A C 1
ATOM 2123 O O . GLY A 1 271 ? 5.077 21.861 0.439 1.00 34.66 271 GLY A O 1
ATOM 2124 N N . VAL A 1 272 ? 3.264 23.112 0.049 1.00 36.91 272 VAL A N 1
ATOM 2125 C CA . VAL A 1 272 ? 2.539 22.037 -0.646 1.00 36.91 272 VAL A CA 1
ATOM 2126 C C . VAL A 1 272 ? 2.892 22.117 -2.131 1.00 36.91 272 VAL A C 1
ATOM 2128 O O . VAL A 1 272 ? 2.351 22.940 -2.867 1.00 36.91 272 VAL A O 1
ATOM 2131 N N . LEU A 1 273 ? 3.850 21.296 -2.574 1.00 39.25 273 LEU A N 1
ATOM 2132 C CA . LEU A 1 273 ? 3.966 20.967 -3.997 1.00 39.25 273 LEU A CA 1
ATOM 2133 C C . LEU A 1 273 ? 2.606 20.418 -4.447 1.00 39.25 273 LEU A C 1
ATOM 2135 O O . LEU A 1 273 ? 2.053 19.549 -3.779 1.00 39.25 273 LEU A O 1
ATOM 2139 N N . THR A 1 274 ? 2.067 20.937 -5.552 1.00 50.03 274 THR A N 1
ATOM 2140 C CA . THR A 1 274 ? 0.822 20.475 -6.183 1.00 50.03 274 THR A CA 1
ATOM 2141 C C . THR A 1 274 ? 1.035 19.080 -6.767 1.00 50.03 274 THR A C 1
ATOM 2143 O O . THR A 1 274 ? 1.180 18.915 -7.976 1.00 50.03 274 THR A O 1
ATOM 2146 N N . VAL A 1 275 ? 1.166 18.084 -5.896 1.00 61.06 275 VAL A N 1
ATOM 2147 C CA . VAL A 1 275 ? 1.215 16.675 -6.264 1.00 61.06 275 VAL A CA 1
ATOM 2148 C C . VAL A 1 275 ? -0.232 16.249 -6.504 1.00 61.06 275 VAL A C 1
ATOM 2150 O O . VAL A 1 275 ? -1.029 16.324 -5.566 1.00 61.06 275 VAL A O 1
ATOM 2153 N N . PRO A 1 276 ? -0.607 15.858 -7.734 1.00 74.56 276 PRO A N 1
ATOM 2154 C CA . PRO A 1 276 ? -1.945 15.352 -7.999 1.00 74.56 276 PRO A CA 1
ATOM 2155 C C . PRO A 1 276 ? -2.219 14.130 -7.121 1.00 74.56 276 PRO A C 1
ATOM 2157 O O . PRO A 1 276 ? -1.338 13.288 -6.936 1.00 74.56 276 PRO A O 1
ATOM 2160 N N . VAL A 1 277 ? -3.435 14.045 -6.586 1.00 87.69 277 VAL A N 1
ATOM 2161 C CA . VAL A 1 277 ? -3.881 12.933 -5.742 1.00 87.69 277 VAL A CA 1
ATOM 2162 C C . VAL A 1 277 ? -5.211 12.393 -6.253 1.00 87.69 277 VAL A C 1
ATOM 2164 O O . VAL A 1 277 ? -6.273 13.004 -6.138 1.00 87.69 277 VAL A O 1
ATOM 2167 N N . HIS A 1 278 ? -5.139 11.210 -6.840 1.00 93.25 278 HIS A N 1
ATOM 2168 C CA . HIS A 1 278 ? -6.274 10.484 -7.400 1.00 93.25 278 HIS A CA 1
ATOM 2169 C C . HIS A 1 278 ? -6.235 9.040 -6.896 1.00 93.25 278 HIS A C 1
ATOM 2171 O O . HIS A 1 278 ? -5.295 8.662 -6.202 1.00 93.25 278 HIS A O 1
ATOM 2177 N N . MET A 1 279 ? -7.244 8.233 -7.227 1.00 95.56 279 MET A N 1
ATOM 2178 C CA . MET A 1 279 ? -7.206 6.772 -7.047 1.00 95.56 279 MET A CA 1
ATOM 2179 C C . MET A 1 279 ? -6.649 6.340 -5.672 1.00 95.56 279 MET A C 1
ATOM 2181 O O . MET A 1 279 ? -7.200 6.751 -4.652 1.00 95.56 279 MET A O 1
ATOM 2185 N N . HIS A 1 280 ? -5.569 5.551 -5.624 1.00 97.81 280 HIS A N 1
ATOM 2186 C CA . HIS A 1 280 ? -4.914 5.134 -4.380 1.00 97.81 280 HIS A CA 1
ATOM 2187 C C . HIS A 1 280 ? -4.508 6.325 -3.489 1.00 97.81 280 HIS A C 1
ATOM 2189 O O . HIS A 1 280 ? -4.932 6.400 -2.334 1.00 97.81 280 HIS A O 1
ATOM 2195 N N . ASN A 1 281 ? -3.768 7.300 -4.028 1.00 95.56 281 ASN A N 1
ATOM 2196 C CA . ASN A 1 281 ? -3.295 8.466 -3.273 1.00 95.56 281 ASN A CA 1
ATOM 2197 C C . ASN A 1 281 ? -4.438 9.311 -2.685 1.00 95.56 281 ASN A C 1
ATOM 2199 O O . ASN A 1 281 ? -4.306 9.867 -1.593 1.00 95.56 281 ASN A O 1
ATOM 2203 N N . LEU A 1 282 ? -5.571 9.403 -3.387 1.00 94.75 282 LEU A N 1
ATOM 2204 C CA . LEU A 1 282 ? -6.752 10.117 -2.898 1.00 94.75 282 LEU A CA 1
ATOM 2205 C C . LEU A 1 282 ? -7.375 9.414 -1.687 1.00 94.75 282 LEU A C 1
ATOM 2207 O O . LEU A 1 282 ? -7.779 10.081 -0.741 1.00 94.75 282 LEU A O 1
ATOM 2211 N N . VAL A 1 283 ? -7.414 8.080 -1.675 1.00 96.31 283 VAL A N 1
ATOM 2212 C CA . VAL A 1 283 ? -7.929 7.318 -0.524 1.00 96.31 283 VAL A CA 1
ATOM 2213 C C . VAL A 1 283 ? -6.981 7.399 0.672 1.00 96.31 283 VAL A C 1
ATOM 2215 O O . VAL A 1 283 ? -7.445 7.528 1.805 1.00 96.31 283 VAL A O 1
ATOM 2218 N N . HIS A 1 284 ? -5.665 7.412 0.437 1.00 94.62 284 HIS A N 1
ATOM 2219 C CA . HIS A 1 284 ? -4.678 7.764 1.468 1.00 94.62 284 HIS A CA 1
ATOM 2220 C C . HIS A 1 284 ? -4.941 9.150 2.065 1.00 94.62 284 HIS A C 1
ATOM 2222 O O . HIS A 1 284 ? -4.978 9.326 3.281 1.00 94.62 284 HIS A O 1
ATOM 2228 N N . SER A 1 285 ? -5.246 10.118 1.203 1.00 91.56 285 SER A N 1
ATOM 2229 C CA . SER A 1 285 ? -5.481 11.511 1.595 1.00 91.56 285 SER A CA 1
ATOM 2230 C C . SER A 1 285 ? -6.863 11.772 2.213 1.00 91.56 285 SER A C 1
ATOM 2232 O O . SER A 1 285 ? -7.060 12.810 2.846 1.00 91.56 285 SER A O 1
ATOM 2234 N N . TYR A 1 286 ? -7.818 10.847 2.051 1.00 91.94 286 TYR A N 1
ATOM 2235 C CA . TYR A 1 286 ? -9.213 11.018 2.476 1.00 91.94 286 TYR A CA 1
ATOM 2236 C C . TYR A 1 286 ? -9.367 11.230 3.987 1.00 91.94 286 TYR A C 1
ATOM 2238 O O . TYR A 1 286 ? -10.240 11.978 4.443 1.00 91.94 286 TYR A O 1
ATOM 2246 N N . PHE A 1 287 ? -8.490 10.604 4.771 1.00 88.50 287 PHE A N 1
ATOM 2247 C CA . PHE A 1 287 ? -8.366 10.873 6.195 1.00 88.50 287 PHE A CA 1
ATOM 2248 C C . PHE A 1 287 ? -7.090 11.652 6.460 1.00 88.50 287 PHE A C 1
ATOM 2250 O O . PHE A 1 287 ? -5.999 11.160 6.194 1.00 88.50 287 PHE A O 1
ATOM 2257 N N . ASN A 1 288 ? -7.210 12.799 7.125 1.00 89.75 288 ASN A N 1
ATOM 2258 C CA . ASN A 1 288 ? -6.102 13.229 7.964 1.00 89.75 288 ASN A CA 1
ATOM 2259 C C . ASN A 1 288 ? -6.006 12.259 9.144 1.00 89.75 288 ASN A C 1
ATOM 2261 O O . ASN A 1 288 ? -7.040 11.915 9.722 1.00 89.75 288 ASN A O 1
ATOM 2265 N N . GLY A 1 289 ? -4.820 11.805 9.524 1.00 87.56 289 GLY A N 1
ATOM 2266 C CA . GLY A 1 289 ? -4.748 10.794 10.571 1.00 87.56 289 GLY A CA 1
ATOM 2267 C C . GLY A 1 289 ? -3.447 10.027 10.647 1.00 87.56 289 GLY A C 1
ATOM 2268 O O . GLY A 1 289 ? -2.478 10.333 9.958 1.00 87.56 289 GLY A O 1
ATOM 2269 N N . SER A 1 290 ? -3.479 8.963 11.447 1.00 88.75 290 SER A N 1
ATOM 2270 C CA . SER A 1 290 ? -2.403 7.966 11.544 1.00 88.75 290 SER A CA 1
ATOM 2271 C C . SER A 1 290 ? -2.126 7.225 10.226 1.00 88.75 290 SER A C 1
ATOM 2273 O O . SER A 1 290 ? -1.069 6.628 10.073 1.00 88.75 290 SER A O 1
ATOM 2275 N N . TRP A 1 291 ? -3.077 7.276 9.294 1.00 89.12 291 TRP A N 1
ATOM 2276 C CA . TRP A 1 291 ? -3.062 6.668 7.962 1.00 89.12 291 TRP A CA 1
ATOM 2277 C C . TRP A 1 291 ? -2.428 7.560 6.877 1.00 89.12 291 TRP A C 1
ATOM 2279 O O . TRP A 1 291 ? -2.021 7.060 5.839 1.00 89.12 291 TRP A O 1
ATOM 2289 N N . PHE A 1 292 ? -2.347 8.876 7.102 1.00 86.94 292 PHE A N 1
ATOM 2290 C CA . PHE A 1 292 ? -2.045 9.858 6.050 1.00 86.94 292 PHE A CA 1
ATOM 2291 C C . PHE A 1 292 ? -0.578 9.854 5.587 1.00 86.94 292 PHE A C 1
ATOM 2293 O O . PHE A 1 292 ? -0.272 10.191 4.445 1.00 86.94 292 PHE A O 1
ATOM 2300 N N . ASP A 1 293 ? 0.348 9.526 6.487 1.00 87.25 293 ASP A N 1
ATOM 2301 C CA . ASP A 1 293 ? 1.780 9.504 6.192 1.00 87.25 293 ASP A CA 1
ATOM 2302 C C . ASP A 1 293 ? 2.152 8.231 5.425 1.00 87.25 293 ASP A C 1
ATOM 2304 O O . ASP A 1 293 ? 1.849 7.131 5.879 1.00 87.25 293 ASP A O 1
ATOM 2308 N N . VAL A 1 294 ? 2.843 8.374 4.287 1.00 88.81 294 VAL A N 1
ATOM 2309 C CA . VAL A 1 294 ? 3.149 7.255 3.380 1.00 88.81 294 VAL A CA 1
ATOM 2310 C C . VAL A 1 294 ? 3.819 6.114 4.136 1.00 88.81 294 VAL A C 1
ATOM 2312 O O . VAL A 1 294 ? 3.261 5.023 4.209 1.00 88.81 294 VAL A O 1
ATOM 2315 N N . ALA A 1 295 ? 4.979 6.356 4.751 1.00 88.62 295 ALA A N 1
ATOM 2316 C CA . ALA A 1 295 ? 5.778 5.299 5.360 1.00 88.62 295 ALA A CA 1
ATOM 2317 C C . ALA A 1 295 ? 5.035 4.585 6.499 1.00 88.62 295 ALA A C 1
ATOM 2319 O O . ALA A 1 295 ? 5.125 3.361 6.608 1.00 88.62 295 ALA A O 1
ATOM 2320 N N . THR A 1 296 ? 4.291 5.333 7.318 1.00 90.19 296 THR A N 1
ATOM 2321 C CA . THR A 1 296 ? 3.636 4.820 8.532 1.00 90.19 296 THR A CA 1
ATOM 2322 C C . THR A 1 296 ? 2.158 4.484 8.378 1.00 90.19 296 THR A C 1
ATOM 2324 O O . THR A 1 296 ? 1.578 3.962 9.332 1.00 90.19 296 THR A O 1
ATOM 2327 N N . SER A 1 297 ? 1.571 4.683 7.197 1.00 94.00 297 SER A N 1
ATOM 2328 C CA . SER A 1 297 ? 0.164 4.386 6.904 1.00 94.00 297 SER A CA 1
ATOM 2329 C C . SER A 1 297 ? -0.306 2.983 7.326 1.00 94.00 297 SER A C 1
ATOM 2331 O O . SER A 1 297 ? -1.430 2.894 7.828 1.00 94.00 297 SER A O 1
ATOM 2333 N N . PRO A 1 298 ? 0.503 1.893 7.277 1.00 96.00 298 PRO A N 1
ATOM 2334 C CA . PRO A 1 298 ? 0.041 0.580 7.734 1.00 96.00 298 PRO A CA 1
ATOM 2335 C C . PRO A 1 298 ? -0.220 0.468 9.234 1.00 96.00 298 PRO A C 1
ATOM 2337 O O . PRO A 1 298 ? -0.769 -0.539 9.673 1.00 96.00 298 PRO A O 1
ATOM 2340 N N . ASN A 1 299 ? 0.155 1.469 10.038 1.00 93.94 299 ASN A N 1
ATOM 2341 C CA . ASN A 1 299 ? -0.262 1.520 11.439 1.00 93.94 299 ASN A CA 1
ATOM 2342 C C . ASN A 1 299 ? -1.785 1.475 11.584 1.00 93.94 299 ASN A C 1
ATOM 2344 O O . ASN A 1 299 ? -2.289 0.944 12.570 1.00 93.94 299 ASN A O 1
ATOM 2348 N N . ASP A 1 300 ? -2.512 2.029 10.614 1.00 95.19 300 ASP A N 1
ATOM 2349 C CA . ASP A 1 300 ? -3.959 1.928 10.559 1.00 95.19 300 ASP A CA 1
ATOM 2350 C C . ASP A 1 300 ? -4.378 0.658 9.779 1.00 95.19 300 ASP A C 1
ATOM 2352 O O . ASP A 1 300 ? -4.062 0.548 8.591 1.00 95.19 300 ASP A O 1
ATOM 2356 N N . PRO A 1 301 ? -5.124 -0.291 10.386 1.00 94.12 301 PRO A N 1
ATOM 2357 C CA . PRO A 1 301 ? -5.550 -1.535 9.729 1.00 94.12 301 PRO A CA 1
ATOM 2358 C C . PRO A 1 301 ? -6.371 -1.362 8.455 1.00 94.12 301 PRO A C 1
ATOM 2360 O O . PRO A 1 301 ? -6.456 -2.297 7.654 1.00 94.12 301 PRO A O 1
ATOM 2363 N N . ILE A 1 302 ? -6.946 -0.175 8.224 1.00 94.75 302 ILE A N 1
ATOM 2364 C CA . ILE A 1 302 ? -7.608 0.139 6.955 1.00 94.75 302 ILE A CA 1
ATOM 2365 C C . ILE A 1 302 ? -6.656 -0.001 5.750 1.00 94.75 302 ILE A C 1
ATOM 2367 O O . ILE A 1 302 ? -7.130 -0.239 4.636 1.00 94.75 302 ILE A O 1
ATOM 2371 N N . PHE A 1 303 ? -5.333 0.028 5.983 1.00 97.44 303 PHE A N 1
ATOM 2372 C CA . PHE A 1 303 ? -4.287 -0.251 4.995 1.00 97.44 303 PHE A CA 1
ATOM 2373 C C . PHE A 1 303 ? -4.528 -1.488 4.190 1.00 97.44 303 PHE A C 1
ATOM 2375 O O . PHE A 1 303 ? -4.545 -1.445 2.959 1.00 97.44 303 PHE A O 1
ATOM 2382 N N . PHE A 1 304 ? -4.715 -2.597 4.883 1.00 96.19 304 PHE A N 1
ATOM 2383 C CA . PHE A 1 304 ? -4.757 -3.873 4.211 1.00 96.19 304 PHE A CA 1
ATOM 2384 C C . PHE A 1 304 ? -6.042 -3.998 3.401 1.00 96.19 304 PHE A C 1
ATOM 2386 O O . PHE A 1 304 ? -5.980 -4.475 2.275 1.00 96.19 304 PHE A O 1
ATOM 2393 N N . LEU A 1 305 ? -7.169 -3.449 3.865 1.00 95.50 305 LEU A N 1
ATOM 2394 C CA . LEU A 1 305 ? -8.397 -3.420 3.066 1.00 95.50 305 LEU A CA 1
ATOM 2395 C C . LEU A 1 305 ? -8.248 -2.540 1.815 1.00 95.50 305 LEU A C 1
ATOM 2397 O O . LEU A 1 305 ? -8.718 -2.915 0.738 1.00 95.50 305 LEU A O 1
ATOM 2401 N N . HIS A 1 306 ? -7.593 -1.383 1.947 1.00 97.69 306 HIS A N 1
ATOM 2402 C CA . HIS A 1 306 ? -7.328 -0.478 0.833 1.00 97.69 306 HIS A CA 1
ATOM 2403 C C . HIS A 1 306 ? -6.396 -1.114 -0.209 1.00 97.69 306 HIS A C 1
ATOM 2405 O O . HIS A 1 306 ? -6.751 -1.193 -1.386 1.00 97.69 306 HIS A O 1
ATOM 2411 N N . HIS A 1 307 ? -5.234 -1.620 0.210 1.00 98.56 307 HIS A N 1
ATOM 2412 C CA . HIS A 1 307 ? -4.238 -2.182 -0.704 1.00 98.56 307 HIS A CA 1
ATOM 2413 C C . HIS A 1 307 ? -4.649 -3.528 -1.295 1.00 98.56 307 HIS A C 1
ATOM 2415 O O . HIS A 1 307 ? -4.265 -3.829 -2.421 1.00 98.56 307 HIS A O 1
ATOM 2421 N N . THR A 1 308 ? -5.503 -4.294 -0.613 1.00 97.06 308 THR A N 1
ATOM 2422 C CA . THR A 1 308 ? -6.131 -5.481 -1.206 1.00 97.06 308 THR A CA 1
ATOM 2423 C C . THR A 1 308 ? -7.093 -5.081 -2.335 1.00 97.06 308 THR A C 1
ATOM 2425 O O . THR A 1 308 ? -7.162 -5.745 -3.367 1.00 97.06 308 THR A O 1
ATOM 2428 N N . PHE A 1 309 ? -7.787 -3.940 -2.226 1.00 97.38 309 PHE A N 1
ATOM 2429 C CA . PHE A 1 309 ? -8.585 -3.424 -3.344 1.00 97.38 309 PHE A CA 1
ATOM 2430 C C . PHE A 1 309 ? -7.718 -2.879 -4.488 1.00 97.38 309 PHE A C 1
ATOM 2432 O O . PHE A 1 309 ? -8.027 -3.101 -5.657 1.00 97.38 309 PHE A O 1
ATOM 2439 N N . VAL A 1 310 ? -6.605 -2.210 -4.180 1.00 98.56 310 VAL A N 1
ATOM 2440 C CA . VAL A 1 310 ? -5.627 -1.781 -5.196 1.00 98.56 310 VAL A CA 1
ATOM 2441 C C . VAL A 1 310 ? -5.051 -2.989 -5.941 1.00 98.56 310 VAL A C 1
ATOM 2443 O O . VAL A 1 310 ? -4.971 -2.969 -7.170 1.00 98.56 310 VAL A O 1
ATOM 2446 N N . ASP A 1 311 ? -4.738 -4.071 -5.227 1.00 98.50 311 ASP A N 1
ATOM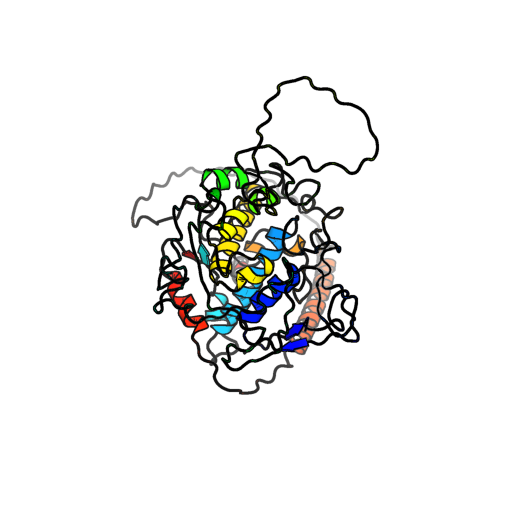 2447 C CA . ASP A 1 311 ? -4.304 -5.331 -5.828 1.00 98.50 311 ASP A CA 1
ATOM 2448 C C . ASP A 1 311 ? -5.399 -5.981 -6.690 1.00 98.50 311 ASP A C 1
ATOM 2450 O O . ASP A 1 311 ? -5.110 -6.479 -7.781 1.00 98.50 311 ASP A O 1
ATOM 2454 N N . LYS A 1 312 ? -6.671 -5.904 -6.273 1.00 96.38 312 LYS A N 1
ATOM 2455 C CA . LYS A 1 312 ? -7.808 -6.304 -7.114 1.00 96.38 312 LYS A CA 1
ATOM 2456 C C . LYS A 1 312 ? -7.834 -5.523 -8.424 1.00 96.38 312 LYS A C 1
ATOM 2458 O O . LYS A 1 312 ? -7.973 -6.130 -9.482 1.00 96.38 312 LYS A O 1
ATOM 2463 N N . LEU A 1 313 ? -7.693 -4.197 -8.390 1.00 97.56 313 LEU A N 1
ATOM 2464 C CA . LEU A 1 313 ? -7.663 -3.378 -9.610 1.00 97.56 313 LEU A CA 1
ATOM 2465 C C . LEU A 1 313 ? -6.477 -3.749 -10.512 1.00 97.56 313 LEU A C 1
ATOM 2467 O O . LEU A 1 313 ? -6.638 -3.849 -11.730 1.00 97.56 313 LEU A O 1
ATOM 2471 N N . PHE A 1 314 ? -5.312 -4.017 -9.921 1.00 98.44 314 PHE A N 1
ATOM 2472 C CA . PHE A 1 314 ? -4.156 -4.536 -10.644 1.00 98.44 314 PHE A CA 1
ATOM 2473 C C . PHE A 1 314 ? -4.446 -5.898 -11.293 1.00 98.44 314 PHE A C 1
ATOM 2475 O O . PHE A 1 314 ? -4.179 -6.078 -12.481 1.00 98.44 314 PHE A O 1
ATOM 2482 N N . GLU A 1 315 ? -5.088 -6.824 -10.582 1.00 96.81 315 GLU A N 1
ATOM 2483 C CA . GLU A 1 315 ? -5.481 -8.124 -11.128 1.00 96.81 315 GLU A CA 1
ATOM 2484 C C . GLU A 1 315 ? -6.494 -8.001 -12.273 1.00 96.81 315 GLU A C 1
ATOM 2486 O O . GLU A 1 315 ? -6.358 -8.660 -13.307 1.00 96.81 315 GLU A O 1
ATOM 2491 N N . LEU A 1 316 ? -7.495 -7.126 -12.136 1.00 95.62 316 LEU A N 1
ATOM 2492 C CA . LEU A 1 316 ? -8.452 -6.851 -13.208 1.00 95.62 316 LEU A CA 1
ATOM 2493 C C . LEU A 1 316 ? -7.741 -6.342 -14.467 1.00 95.62 316 LEU A C 1
ATOM 2495 O O . LEU A 1 316 ? -8.065 -6.774 -15.578 1.00 95.62 316 LEU A O 1
ATOM 2499 N N 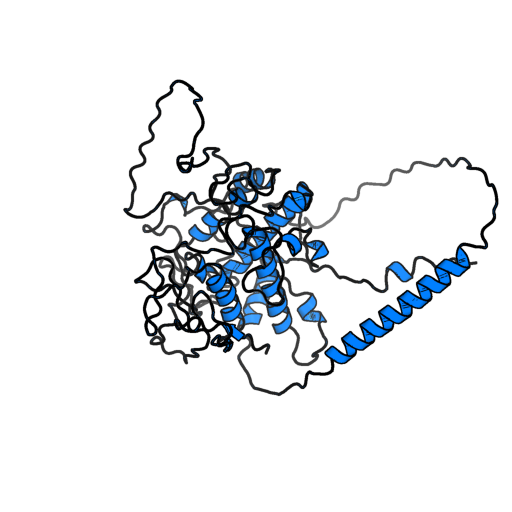. TRP A 1 317 ? -6.742 -5.473 -14.299 1.00 96.75 317 TRP A N 1
ATOM 2500 C CA . TRP A 1 317 ? -5.922 -4.983 -15.400 1.00 96.75 317 TRP A CA 1
ATOM 2501 C C . TRP A 1 317 ? -5.072 -6.093 -16.040 1.00 96.75 317 TRP A C 1
ATOM 2503 O O . TRP A 1 317 ? -5.096 -6.223 -17.268 1.00 96.75 317 TRP A O 1
ATOM 2513 N N . ILE A 1 318 ? -4.399 -6.938 -15.242 1.00 96.44 318 ILE A N 1
ATOM 2514 C CA . ILE A 1 318 ? -3.625 -8.101 -15.720 1.00 96.44 318 ILE A CA 1
ATOM 2515 C C . ILE A 1 318 ? -4.512 -9.020 -16.567 1.00 96.44 318 ILE A C 1
ATOM 2517 O O . ILE A 1 318 ? -4.146 -9.390 -17.684 1.00 96.44 318 ILE A O 1
ATOM 2521 N N . ARG A 1 319 ? -5.710 -9.363 -16.082 1.00 93.25 319 ARG A N 1
ATOM 2522 C CA . ARG A 1 319 ? -6.625 -10.280 -16.783 1.00 93.25 319 ARG A CA 1
ATOM 2523 C C . ARG A 1 319 ? -7.193 -9.701 -18.067 1.00 93.25 319 ARG A C 1
ATOM 2525 O O . ARG A 1 319 ? -7.369 -10.439 -19.042 1.00 93.25 319 ARG A O 1
ATOM 2532 N N . LYS A 1 320 ? -7.499 -8.402 -18.062 1.00 92.69 320 LYS A N 1
ATOM 2533 C CA . LYS A 1 320 ? -8.035 -7.689 -19.223 1.00 92.69 320 LYS A CA 1
ATOM 2534 C C . LYS A 1 320 ? -6.985 -7.545 -20.321 1.00 92.69 320 LYS A C 1
ATOM 2536 O O . LYS A 1 320 ? -7.275 -7.865 -21.470 1.00 92.69 320 LYS A O 1
ATOM 2541 N N . ASN A 1 321 ? -5.786 -7.082 -19.970 1.00 93.06 321 ASN A N 1
ATOM 2542 C CA . ASN A 1 321 ? -4.752 -6.736 -20.946 1.00 93.06 321 ASN A CA 1
ATOM 2543 C C . ASN A 1 321 ? -3.851 -7.917 -21.314 1.00 93.06 321 ASN A C 1
ATOM 2545 O O . ASN A 1 321 ? -3.284 -7.917 -22.403 1.00 93.06 321 ASN A O 1
ATOM 2549 N N . ARG A 1 322 ? -3.755 -8.937 -20.447 1.00 94.44 322 ARG A N 1
ATOM 2550 C CA . ARG A 1 322 ? -2.870 -10.105 -20.609 1.00 94.44 322 ARG A CA 1
ATOM 2551 C C . ARG A 1 322 ? -1.457 -9.675 -21.017 1.00 94.44 322 ARG A C 1
ATOM 2553 O O . ARG A 1 322 ? -0.978 -10.097 -22.074 1.00 94.44 322 ARG A O 1
ATOM 2560 N N . PRO A 1 323 ? -0.828 -8.793 -20.224 1.00 95.25 323 PRO A N 1
ATOM 2561 C CA . PRO A 1 323 ? 0.433 -8.189 -20.608 1.00 95.25 323 PRO A CA 1
ATOM 2562 C C . PRO A 1 323 ? 1.509 -9.256 -20.779 1.00 95.25 323 PRO A C 1
ATOM 2564 O O . PRO A 1 323 ? 1.536 -10.250 -20.049 1.00 95.25 323 PRO A O 1
ATOM 2567 N N . SER A 1 324 ? 2.418 -9.048 -21.730 1.00 93.94 324 SER A N 1
ATOM 2568 C CA . SER A 1 324 ? 3.623 -9.875 -21.772 1.00 93.94 324 SER A CA 1
ATOM 2569 C C . SER A 1 324 ? 4.623 -9.381 -20.715 1.00 93.94 324 SER A C 1
ATOM 2571 O O . SER A 1 324 ? 4.627 -8.188 -20.389 1.00 93.94 324 SER A O 1
ATOM 2573 N N . PRO A 1 325 ? 5.502 -10.254 -20.187 1.00 92.31 325 PRO A N 1
ATOM 2574 C CA . PRO A 1 325 ? 6.527 -9.860 -19.215 1.00 92.31 325 PRO A CA 1
ATOM 2575 C C . PRO A 1 325 ? 7.421 -8.700 -19.683 1.00 92.31 325 PRO A C 1
ATOM 2577 O O . PRO A 1 325 ? 7.992 -7.976 -18.873 1.00 92.31 325 PRO A O 1
ATOM 2580 N N . GLU A 1 326 ? 7.549 -8.500 -20.997 1.00 92.19 326 GLU A N 1
ATOM 2581 C CA . GLU A 1 326 ? 8.323 -7.423 -21.612 1.00 92.19 326 GLU A CA 1
ATOM 2582 C C . GLU A 1 326 ? 7.727 -6.025 -21.408 1.00 92.19 326 GLU A C 1
ATOM 2584 O O . GLU A 1 326 ? 8.469 -5.052 -21.536 1.00 92.19 326 GLU A O 1
ATOM 2589 N N . GLN A 1 327 ? 6.433 -5.905 -21.084 1.00 94.31 327 GLN A N 1
ATOM 2590 C CA . GLN A 1 327 ? 5.830 -4.608 -20.751 1.00 94.31 327 GLN A CA 1
ATOM 2591 C C . GLN A 1 327 ? 6.305 -4.069 -19.399 1.00 94.31 327 GLN A C 1
ATOM 2593 O O . GLN A 1 327 ? 6.205 -2.868 -19.153 1.00 94.31 327 GLN A O 1
ATOM 2598 N N . TYR A 1 328 ? 6.846 -4.928 -18.533 1.00 97.38 328 TYR A N 1
ATOM 2599 C CA . TYR A 1 328 ? 7.456 -4.482 -17.294 1.00 97.38 328 TYR A CA 1
ATOM 2600 C C . TYR A 1 328 ? 8.855 -3.895 -17.581 1.00 97.38 328 TYR A C 1
ATOM 2602 O O . TYR A 1 328 ? 9.718 -4.586 -18.142 1.00 97.38 328 TYR A O 1
ATOM 2610 N N . PRO A 1 329 ? 9.146 -2.641 -17.186 1.00 96.12 329 PRO A N 1
ATOM 2611 C CA . PRO A 1 329 ? 10.417 -2.006 -17.507 1.00 96.12 329 PRO A CA 1
ATOM 2612 C C . PRO A 1 329 ? 11.599 -2.640 -16.755 1.00 96.12 329 PRO A C 1
ATOM 2614 O O . PRO A 1 329 ? 11.575 -2.885 -15.549 1.00 96.12 329 PRO A O 1
ATOM 2617 N N . LYS A 1 330 ? 12.673 -2.923 -17.498 1.00 95.56 330 LYS A N 1
ATOM 2618 C CA . LYS A 1 330 ? 13.876 -3.606 -16.984 1.00 95.56 330 LYS A CA 1
ATOM 2619 C C . LYS A 1 330 ? 14.964 -2.632 -16.532 1.00 95.56 330 LYS A C 1
ATOM 2621 O O . LYS A 1 330 ? 15.763 -2.965 -15.664 1.00 95.56 330 LYS A O 1
ATOM 2626 N N . THR A 1 331 ? 15.023 -1.457 -17.153 1.00 92.88 331 THR A N 1
ATOM 2627 C CA . THR A 1 331 ? 16.066 -0.441 -16.964 1.00 92.88 331 THR A CA 1
ATOM 2628 C C . THR A 1 331 ? 15.448 0.956 -16.940 1.00 92.88 331 THR A C 1
ATOM 2630 O O . THR A 1 331 ? 14.273 1.125 -17.265 1.00 92.88 331 THR A O 1
ATOM 2633 N N . ASN A 1 332 ? 16.240 1.963 -16.554 1.00 91.44 332 ASN A N 1
ATOM 2634 C CA . ASN A 1 332 ? 15.817 3.368 -16.453 1.00 91.44 332 ASN A CA 1
ATOM 2635 C C . ASN A 1 332 ? 14.641 3.606 -15.488 1.00 91.44 332 ASN A C 1
ATOM 2637 O O . ASN A 1 332 ? 13.938 4.601 -15.613 1.00 91.44 332 ASN A O 1
ATOM 2641 N N . CYS A 1 333 ? 14.425 2.688 -14.546 1.00 93.00 333 CYS A N 1
ATOM 2642 C CA . CYS A 1 333 ? 13.477 2.848 -13.449 1.00 93.00 333 CYS A CA 1
ATOM 2643 C C . CYS A 1 333 ? 14.187 3.477 -12.242 1.00 93.00 333 CYS A C 1
ATOM 2645 O O . CYS A 1 333 ? 15.410 3.320 -12.117 1.00 93.00 333 CYS A O 1
ATOM 2647 N N . PRO A 1 334 ? 13.447 4.100 -11.311 1.00 91.69 334 PRO A N 1
ATOM 2648 C CA . PRO A 1 334 ? 13.971 4.397 -9.986 1.00 91.69 334 PRO A CA 1
ATOM 2649 C C . PRO A 1 334 ? 14.533 3.126 -9.310 1.00 91.69 334 PRO A C 1
ATOM 2651 O O . PRO A 1 334 ? 14.078 2.012 -9.616 1.00 91.69 334 PRO A O 1
ATOM 2654 N N . PRO A 1 335 ? 15.536 3.249 -8.419 1.00 90.81 335 PRO A N 1
ATOM 2655 C CA . PRO A 1 335 ? 16.118 2.101 -7.723 1.00 90.81 335 PRO A CA 1
ATOM 2656 C C . PRO A 1 335 ? 15.046 1.228 -7.057 1.00 90.81 335 PRO A C 1
ATOM 2658 O O . PRO A 1 335 ? 14.191 1.743 -6.356 1.00 90.81 335 PRO A O 1
ATOM 2661 N N . GLY A 1 336 ? 15.081 -0.091 -7.281 1.00 93.19 336 GLY A N 1
ATOM 2662 C CA . GLY A 1 336 ? 14.096 -1.028 -6.716 1.00 93.19 336 GLY A CA 1
ATOM 2663 C C . GLY A 1 336 ? 12.898 -1.358 -7.610 1.00 93.19 336 GLY A C 1
ATOM 2664 O O . GLY A 1 336 ? 12.269 -2.394 -7.413 1.00 93.19 336 GLY A O 1
ATOM 2665 N N . HIS A 1 337 ? 12.618 -0.557 -8.642 1.00 97.00 337 HIS A N 1
ATOM 2666 C CA . HIS A 1 337 ? 11.381 -0.708 -9.421 1.00 97.00 337 HIS A CA 1
ATOM 2667 C C . HIS A 1 337 ? 11.511 -1.538 -10.697 1.00 97.00 337 HIS A C 1
ATOM 2669 O O . HIS A 1 337 ? 10.489 -1.849 -11.303 1.00 97.00 337 HIS A O 1
ATOM 2675 N N . GLY A 1 338 ? 12.725 -1.888 -11.133 1.00 97.56 338 GLY A N 1
ATOM 2676 C CA . GLY A 1 338 ? 12.925 -2.679 -12.349 1.00 97.56 338 GLY A CA 1
ATOM 2677 C C . GLY A 1 338 ? 12.404 -4.114 -12.209 1.00 97.56 338 GLY A C 1
ATOM 2678 O O . GLY A 1 338 ? 12.334 -4.650 -11.104 1.00 97.56 338 GLY A O 1
ATOM 2679 N N . ALA A 1 339 ? 12.087 -4.763 -13.335 1.00 97.62 339 ALA A N 1
ATOM 2680 C CA . ALA A 1 339 ? 11.504 -6.116 -13.372 1.00 97.62 339 ALA A CA 1
ATOM 2681 C C . ALA A 1 339 ? 12.216 -7.126 -12.452 1.00 97.62 339 ALA A C 1
ATOM 2683 O O . ALA A 1 339 ? 11.578 -7.863 -11.708 1.00 97.62 339 ALA A O 1
ATOM 2684 N N . TYR A 1 340 ? 13.549 -7.127 -12.483 1.00 97.38 340 TYR A N 1
ATOM 2685 C CA . TYR A 1 340 ? 14.392 -8.062 -11.729 1.00 97.38 340 TYR A CA 1
ATOM 2686 C C . TYR A 1 340 ? 15.008 -7.438 -10.470 1.00 97.38 340 TYR A C 1
ATOM 2688 O O . TYR A 1 340 ? 15.919 -8.010 -9.874 1.00 97.38 340 TYR A O 1
ATOM 2696 N N . SER A 1 341 ? 14.567 -6.239 -10.084 1.00 97.06 341 SER A N 1
ATOM 2697 C CA . SER A 1 341 ? 14.950 -5.641 -8.809 1.00 97.06 341 SER A CA 1
ATOM 2698 C C . SER A 1 341 ? 14.292 -6.408 -7.667 1.00 97.06 341 SER A C 1
ATOM 2700 O O . SER A 1 341 ? 13.127 -6.796 -7.765 1.00 97.06 341 SER A O 1
ATOM 2702 N N . ALA A 1 342 ? 15.052 -6.636 -6.595 1.00 96.75 342 ALA A N 1
ATOM 2703 C CA . ALA A 1 342 ? 14.534 -7.261 -5.388 1.00 96.75 342 ALA A CA 1
ATOM 2704 C C . ALA A 1 342 ? 13.486 -6.360 -4.722 1.00 96.75 342 ALA A C 1
ATOM 2706 O O . ALA A 1 342 ? 13.702 -5.152 -4.604 1.00 96.75 342 ALA A O 1
ATOM 2707 N N . LEU A 1 343 ? 12.392 -6.956 -4.251 1.00 96.44 343 LEU A N 1
ATOM 2708 C CA . LEU A 1 343 ? 11.404 -6.262 -3.434 1.00 96.44 343 LEU A CA 1
ATOM 2709 C C . LEU A 1 343 ? 11.982 -6.058 -2.030 1.00 96.44 343 LEU A C 1
ATOM 2711 O O . LEU A 1 343 ? 12.129 -7.002 -1.254 1.00 96.44 343 LEU A O 1
ATOM 2715 N N . VAL A 1 344 ? 12.356 -4.824 -1.707 1.00 93.44 344 VAL A N 1
ATOM 2716 C CA . VAL A 1 344 ? 12.958 -4.481 -0.413 1.00 93.44 344 VAL A CA 1
ATOM 2717 C C . VAL A 1 344 ? 11.858 -4.298 0.639 1.00 93.44 344 VAL A C 1
ATOM 2719 O O . VAL A 1 344 ? 10.941 -3.539 0.357 1.00 93.44 344 VAL A O 1
ATOM 2722 N N . PRO A 1 345 ? 11.933 -4.879 1.853 1.00 92.06 345 PRO A N 1
ATOM 2723 C CA . PRO A 1 345 ? 12.996 -5.730 2.396 1.00 92.06 345 PRO A CA 1
ATOM 2724 C C . PRO A 1 345 ? 12.596 -7.216 2.524 1.00 92.06 345 PRO A C 1
ATOM 2726 O O . PRO A 1 345 ? 12.982 -7.867 3.494 1.00 92.06 345 PRO A O 1
ATOM 2729 N N . PHE A 1 346 ? 11.807 -7.762 1.593 1.00 91.50 346 PHE A N 1
ATOM 2730 C CA . PHE A 1 346 ? 11.270 -9.120 1.724 1.00 91.50 346 PHE A CA 1
ATOM 2731 C C . PHE A 1 346 ? 12.361 -10.198 1.740 1.00 91.50 346 PHE A C 1
ATOM 2733 O O . PHE A 1 346 ? 13.324 -10.173 0.967 1.00 91.50 346 PHE A O 1
ATOM 2740 N N . ILE A 1 347 ? 12.170 -11.180 2.625 1.00 86.44 347 ILE A N 1
ATOM 2741 C CA . ILE A 1 347 ? 12.984 -12.392 2.727 1.00 86.44 347 ILE A CA 1
ATOM 2742 C C . ILE A 1 347 ? 12.027 -13.600 2.718 1.00 86.44 347 ILE A C 1
ATOM 2744 O O . ILE A 1 347 ? 11.120 -13.634 3.546 1.00 86.44 347 ILE A O 1
ATOM 2748 N N . PRO A 1 348 ? 12.224 -14.613 1.846 1.00 89.31 348 PRO A N 1
ATOM 2749 C CA . PRO A 1 348 ? 13.312 -14.755 0.876 1.00 89.31 348 PRO A CA 1
ATOM 2750 C C . PRO A 1 348 ? 13.284 -13.682 -0.218 1.00 89.31 348 PRO A C 1
ATOM 2752 O O . PRO A 1 348 ? 12.245 -13.097 -0.506 1.00 89.31 348 PRO A O 1
ATOM 2755 N N . VAL A 1 349 ? 14.452 -13.428 -0.817 1.00 91.62 349 VAL A N 1
ATOM 2756 C CA . VAL A 1 349 ? 14.583 -12.435 -1.889 1.00 91.62 349 VAL A CA 1
ATOM 2757 C C . VAL A 1 349 ? 13.706 -12.848 -3.064 1.00 91.62 349 VAL A C 1
ATOM 2759 O O . VAL A 1 349 ? 13.865 -13.936 -3.616 1.00 91.62 349 VAL A O 1
ATOM 2762 N N . THR A 1 350 ? 12.824 -11.939 -3.447 1.00 95.06 350 THR A N 1
ATOM 2763 C CA . THR A 1 350 ? 11.893 -12.052 -4.566 1.00 95.06 350 THR A CA 1
ATOM 2764 C C . THR A 1 350 ? 11.934 -10.757 -5.372 1.00 95.06 350 THR A C 1
ATOM 2766 O O . THR A 1 350 ? 12.440 -9.744 -4.883 1.00 95.06 350 THR A O 1
ATOM 2769 N N . THR A 1 351 ? 11.440 -10.768 -6.604 1.00 97.94 351 THR A N 1
ATOM 2770 C CA . THR A 1 351 ? 11.539 -9.635 -7.534 1.00 97.94 351 THR A CA 1
ATOM 2771 C C . THR A 1 351 ? 10.176 -9.157 -8.019 1.00 97.94 351 THR A C 1
ATOM 2773 O O . THR A 1 351 ? 9.179 -9.861 -7.878 1.00 97.94 351 THR A O 1
ATOM 2776 N N . ASN A 1 352 ? 10.118 -7.958 -8.606 1.00 98.31 352 ASN A N 1
ATOM 2777 C CA . ASN A 1 352 ? 8.867 -7.418 -9.148 1.00 98.31 352 ASN A CA 1
ATOM 2778 C C . ASN A 1 352 ? 8.202 -8.367 -10.160 1.00 98.31 352 ASN A C 1
ATOM 2780 O O . ASN A 1 352 ? 6.987 -8.560 -10.117 1.00 98.31 352 ASN A O 1
ATOM 2784 N N . ILE A 1 353 ? 8.987 -8.988 -11.050 1.00 97.44 353 ILE A N 1
ATOM 2785 C CA . ILE A 1 353 ? 8.445 -9.848 -12.110 1.00 97.44 353 ILE A CA 1
ATOM 2786 C C . ILE A 1 353 ? 7.759 -11.108 -11.565 1.00 97.44 353 ILE A C 1
ATOM 2788 O O . ILE A 1 353 ? 6.855 -11.622 -12.217 1.00 97.44 353 ILE A O 1
ATOM 2792 N N . ASP A 1 354 ? 8.121 -11.564 -10.361 1.00 96.75 354 ASP A N 1
ATOM 2793 C CA . ASP A 1 354 ? 7.491 -12.724 -9.714 1.00 96.75 354 ASP A CA 1
ATOM 2794 C C . ASP A 1 354 ? 6.023 -12.448 -9.337 1.00 96.75 354 ASP A C 1
ATOM 2796 O O . ASP A 1 354 ? 5.218 -13.373 -9.257 1.00 96.75 354 ASP A O 1
ATOM 2800 N N . TYR A 1 355 ? 5.659 -11.172 -9.161 1.00 97.88 355 TYR A N 1
ATOM 2801 C CA . TYR A 1 355 ? 4.305 -10.726 -8.808 1.00 97.88 355 TYR A CA 1
ATOM 2802 C C . TYR A 1 355 ? 3.562 -10.054 -9.971 1.00 97.88 355 TYR A C 1
ATOM 2804 O O . TYR A 1 355 ? 2.367 -9.766 -9.858 1.00 97.88 355 TYR A O 1
ATOM 2812 N N . PHE A 1 356 ? 4.228 -9.853 -11.114 1.00 98.06 356 PHE A N 1
ATOM 2813 C CA . PHE A 1 356 ? 3.621 -9.379 -12.361 1.00 98.06 356 PHE A CA 1
ATOM 2814 C C . PHE A 1 356 ? 2.985 -10.539 -13.147 1.00 98.06 356 PHE A C 1
ATOM 2816 O O . PHE A 1 356 ? 3.315 -10.819 -14.300 1.00 98.06 356 PHE A O 1
ATOM 2823 N N . VAL A 1 357 ? 2.090 -11.262 -12.480 1.00 95.19 357 VAL A N 1
ATOM 2824 C CA . VAL A 1 357 ? 1.442 -12.480 -12.976 1.00 95.19 357 VAL A CA 1
ATOM 2825 C C . VAL A 1 357 ? -0.041 -12.476 -12.613 1.00 95.19 357 VAL A C 1
ATOM 2827 O O . VAL A 1 357 ? -0.493 -11.683 -11.796 1.00 95.19 357 VAL A O 1
ATOM 2830 N N . ASP A 1 358 ? -0.819 -13.363 -13.220 1.00 93.56 358 ASP A N 1
ATOM 2831 C CA . ASP A 1 358 ? -2.212 -13.596 -12.824 1.00 93.56 358 ASP A CA 1
ATOM 2832 C C . ASP A 1 358 ? -2.264 -14.136 -11.380 1.00 93.56 358 ASP A C 1
ATOM 2834 O O . ASP A 1 358 ? -1.546 -15.090 -11.052 1.00 93.56 358 ASP A O 1
ATOM 2838 N N . SER A 1 359 ? -3.101 -13.546 -10.519 1.00 91.62 359 SER A N 1
ATOM 2839 C CA . SER A 1 359 ? -3.177 -13.859 -9.080 1.00 91.62 359 SER A CA 1
ATOM 2840 C C . SER A 1 359 ? -3.390 -15.347 -8.792 1.00 91.62 359 SER A C 1
ATOM 2842 O O . SER A 1 359 ? -2.934 -15.873 -7.776 1.00 91.62 359 SER A O 1
ATOM 2844 N N . ARG A 1 360 ? -4.040 -16.074 -9.709 1.00 86.88 360 ARG A N 1
ATOM 2845 C CA . ARG A 1 360 ? -4.333 -17.507 -9.554 1.00 86.88 360 ARG A CA 1
ATOM 2846 C C . ARG A 1 360 ? -3.061 -18.341 -9.523 1.00 86.88 360 ARG A C 1
ATOM 2848 O O . ARG A 1 360 ? -3.021 -19.374 -8.860 1.00 86.88 360 ARG A O 1
ATOM 2855 N N . SER A 1 361 ? -2.011 -17.882 -10.203 1.00 89.12 361 SER A N 1
ATOM 2856 C CA . SER A 1 361 ? -0.690 -18.514 -10.143 1.00 89.12 361 SER A CA 1
ATOM 2857 C C . SER A 1 361 ? -0.000 -18.328 -8.786 1.00 89.12 361 SER A C 1
ATOM 2859 O O . SER A 1 361 ? 0.838 -19.145 -8.415 1.00 89.12 361 SER A O 1
ATOM 2861 N N . LEU A 1 362 ? -0.407 -17.305 -8.029 1.00 88.38 362 LEU A N 1
ATOM 2862 C CA . LEU A 1 362 ? 0.035 -17.013 -6.665 1.00 88.38 362 LEU A CA 1
ATOM 2863 C C . LEU A 1 362 ? -0.881 -17.650 -5.603 1.00 88.38 362 LEU A C 1
ATOM 2865 O O . LEU A 1 362 ? -0.640 -17.507 -4.408 1.00 88.38 362 LEU A O 1
ATOM 2869 N N . GLY A 1 363 ? -1.924 -18.376 -6.021 1.00 84.81 363 GLY A N 1
ATOM 2870 C CA . GLY A 1 363 ? -2.797 -19.124 -5.120 1.00 84.81 363 GLY A CA 1
ATOM 2871 C C . GLY A 1 363 ? -4.006 -18.354 -4.583 1.00 84.81 363 GLY A C 1
ATOM 2872 O O . GLY A 1 363 ? -4.591 -18.802 -3.597 1.00 84.81 363 GLY A O 1
ATOM 2873 N N . TYR A 1 364 ? -4.414 -17.238 -5.200 1.00 86.81 364 TYR A N 1
ATOM 2874 C CA . TYR A 1 364 ? -5.577 -16.462 -4.746 1.00 86.81 364 TYR A CA 1
ATOM 2875 C C . TYR A 1 364 ? -6.407 -15.830 -5.885 1.00 86.81 364 TYR A C 1
ATOM 2877 O O . TYR A 1 364 ? -5.931 -15.667 -7.011 1.00 86.81 364 TYR A O 1
ATOM 2885 N N . ASP A 1 365 ? -7.675 -15.512 -5.610 1.00 87.62 365 ASP A N 1
ATOM 2886 C CA . ASP A 1 365 ? -8.587 -14.759 -6.476 1.00 87.62 365 ASP A CA 1
ATOM 2887 C C . ASP A 1 365 ? -9.415 -13.719 -5.736 1.00 87.62 365 ASP A C 1
ATOM 2889 O O . ASP A 1 365 ? -9.667 -13.828 -4.543 1.00 87.62 365 ASP A O 1
ATOM 2893 N N . TYR A 1 366 ? -10.010 -12.830 -6.517 1.00 86.31 366 TYR A N 1
ATOM 2894 C CA . TYR A 1 366 ? -11.127 -12.003 -6.112 1.00 86.31 366 TYR A CA 1
ATOM 2895 C C . TYR A 1 366 ? -12.464 -12.635 -6.518 1.00 86.31 366 TYR A C 1
ATOM 2897 O O . TYR A 1 366 ? -12.603 -13.298 -7.546 1.00 86.31 366 TYR A O 1
ATOM 2905 N N . ASP A 1 367 ? -13.473 -12.426 -5.682 1.00 77.44 367 ASP A N 1
ATOM 2906 C CA . ASP A 1 367 ? -14.824 -12.979 -5.785 1.00 77.44 367 ASP A CA 1
ATOM 2907 C C . ASP A 1 367 ? -15.606 -12.542 -7.042 1.00 77.44 367 ASP A C 1
ATOM 2909 O O . ASP A 1 367 ? -16.557 -13.221 -7.438 1.00 77.44 367 ASP A O 1
ATOM 2913 N N . ASN A 1 368 ? -15.215 -11.436 -7.685 1.00 72.88 368 ASN A N 1
ATOM 2914 C CA . ASN A 1 368 ? -15.817 -10.953 -8.924 1.00 72.88 368 ASN A CA 1
ATOM 2915 C C . ASN A 1 368 ? -14.828 -10.172 -9.815 1.00 72.88 368 ASN A C 1
ATOM 2917 O O . ASN A 1 368 ? -13.837 -9.608 -9.352 1.00 72.88 368 ASN A O 1
ATOM 2921 N N . TYR A 1 369 ? -15.135 -10.121 -11.117 1.00 68.62 369 TYR A N 1
ATOM 2922 C CA . TYR A 1 369 ? -14.317 -9.463 -12.148 1.00 68.62 369 TYR A CA 1
ATOM 2923 C C . TYR A 1 369 ? -14.713 -7.995 -12.415 1.00 68.62 369 TYR A C 1
ATOM 2925 O O . TYR A 1 369 ? -14.314 -7.434 -13.434 1.00 68.62 369 TYR A O 1
ATOM 2933 N N . LEU A 1 370 ? -15.544 -7.379 -11.565 1.00 68.50 370 LEU A N 1
ATOM 2934 C CA . LEU A 1 370 ? -16.073 -6.026 -11.774 1.00 68.50 370 LEU A CA 1
ATOM 2935 C C . LEU A 1 370 ? -15.742 -5.139 -10.568 1.00 68.50 370 LEU A C 1
ATOM 2937 O O . LEU A 1 370 ? -16.106 -5.460 -9.442 1.00 68.50 370 LEU A O 1
ATOM 2941 N N . ALA A 1 371 ? -15.085 -4.003 -10.790 1.00 66.25 371 ALA A N 1
ATOM 2942 C CA . ALA A 1 371 ? -14.937 -2.982 -9.753 1.00 66.25 371 ALA A CA 1
ATOM 2943 C C . ALA A 1 371 ? -16.259 -2.207 -9.584 1.00 66.25 371 ALA A C 1
ATOM 2945 O O . ALA A 1 371 ? -16.901 -1.887 -10.588 1.00 66.25 371 ALA A O 1
ATOM 2946 N N . GLY A 1 372 ? -16.693 -1.947 -8.345 1.00 56.56 372 GLY A N 1
ATOM 2947 C CA . GLY A 1 372 ? -17.896 -1.158 -8.050 1.00 56.56 372 GLY A CA 1
ATOM 2948 C C . GLY A 1 372 ? -19.244 -1.863 -8.271 1.00 56.56 372 GLY A C 1
ATOM 2949 O O . GLY A 1 372 ? -20.298 -1.249 -8.106 1.00 56.56 372 GLY A O 1
ATOM 2950 N N . LYS A 1 373 ? -19.260 -3.162 -8.610 1.00 55.34 373 LYS A N 1
ATOM 2951 C CA . LYS A 1 373 ? -20.481 -3.989 -8.586 1.00 55.34 373 LYS A CA 1
ATOM 2952 C C . LYS A 1 373 ? -20.354 -5.079 -7.531 1.00 55.34 373 LYS A C 1
ATOM 2954 O O . LYS A 1 373 ? -19.968 -6.203 -7.840 1.00 55.34 373 LYS A O 1
ATOM 2959 N N . THR A 1 374 ? -20.728 -4.761 -6.295 1.00 44.12 374 THR A N 1
ATOM 2960 C CA . THR A 1 374 ? -21.038 -5.770 -5.278 1.00 44.12 374 THR A CA 1
ATOM 2961 C C . THR A 1 374 ? -22.104 -6.703 -5.857 1.00 44.12 374 THR A C 1
ATOM 2963 O O . THR A 1 374 ? -23.254 -6.300 -6.046 1.00 44.12 374 THR A O 1
ATOM 2966 N N . LEU A 1 375 ? -21.740 -7.939 -6.200 1.00 34.25 375 LEU A N 1
ATOM 2967 C CA . LEU A 1 375 ? -22.716 -8.957 -6.574 1.00 34.25 375 LEU A CA 1
ATOM 2968 C C . LEU A 1 375 ? -23.518 -9.323 -5.321 1.00 34.25 375 LEU A C 1
ATOM 2970 O O . LEU A 1 375 ? -23.154 -10.220 -4.570 1.00 34.25 375 LEU A O 1
ATOM 2974 N N . VAL A 1 376 ? -24.640 -8.639 -5.103 1.00 31.67 376 VAL A N 1
ATOM 2975 C CA . VAL A 1 376 ? -25.757 -9.251 -4.385 1.00 31.67 376 VAL A CA 1
ATOM 2976 C C . VAL A 1 376 ? -26.272 -10.346 -5.309 1.00 31.67 376 VAL A C 1
ATOM 2978 O O . VAL A 1 376 ? -26.840 -10.048 -6.357 1.00 31.67 376 VAL A O 1
ATOM 2981 N N . VAL A 1 377 ? -26.029 -11.605 -4.951 1.00 32.22 377 VAL A N 1
ATOM 2982 C CA . VAL A 1 377 ? -26.739 -12.743 -5.543 1.00 32.22 377 VAL A CA 1
ATOM 2983 C C . VAL A 1 377 ? -28.229 -12.518 -5.263 1.00 32.22 377 VAL A C 1
ATOM 2985 O O . VAL A 1 377 ? -28.599 -12.450 -4.090 1.00 32.22 377 VAL A O 1
ATOM 2988 N N . PRO A 1 378 ? -29.102 -12.355 -6.273 1.00 32.22 378 PRO A N 1
ATOM 2989 C CA . PRO A 1 378 ? -30.522 -12.530 -6.044 1.00 32.22 378 PRO A CA 1
ATOM 2990 C C . PRO A 1 378 ? -30.742 -14.022 -5.807 1.00 32.22 378 PRO A C 1
ATOM 2992 O O . PRO A 1 378 ? -30.360 -14.846 -6.643 1.00 32.22 378 PRO A O 1
ATOM 2995 N N . ASP A 1 379 ? -31.328 -14.356 -4.665 1.00 29.78 379 ASP A N 1
ATOM 2996 C CA . ASP A 1 379 ? -31.873 -15.685 -4.435 1.00 29.78 379 ASP A CA 1
ATOM 2997 C C . ASP A 1 379 ? -32.883 -16.049 -5.538 1.00 29.78 379 ASP A C 1
ATOM 2999 O O . ASP A 1 379 ? -33.677 -15.221 -5.985 1.00 29.78 379 ASP A O 1
ATOM 3003 N N . GLU A 1 380 ? -32.808 -17.319 -5.930 1.00 37.09 380 GLU A N 1
ATOM 3004 C CA . GLU A 1 380 ? -33.773 -18.138 -6.669 1.00 37.09 380 GLU A CA 1
ATOM 3005 C C . GLU A 1 380 ? -34.295 -17.680 -8.053 1.00 37.09 380 GLU A C 1
ATOM 3007 O O . GLU A 1 380 ? -35.210 -16.879 -8.211 1.00 37.09 380 GLU A O 1
ATOM 3012 N N . GLY A 1 381 ? -33.844 -18.426 -9.072 1.00 39.28 381 GLY A N 1
ATOM 3013 C CA . GLY A 1 381 ? -34.791 -19.195 -9.884 1.00 39.28 381 GLY A CA 1
ATOM 3014 C C . GLY A 1 381 ? -35.186 -18.639 -11.249 1.00 39.28 381 GLY A C 1
ATOM 3015 O O . GLY A 1 381 ? -36.328 -18.246 -11.418 1.00 39.28 381 GLY A O 1
ATOM 3016 N N . VAL A 1 382 ? -34.324 -18.779 -12.268 1.00 30.59 382 VAL A N 1
ATOM 3017 C CA . VAL A 1 382 ? -34.757 -19.011 -13.666 1.00 30.59 382 VAL A CA 1
ATOM 3018 C C . VAL A 1 382 ? -33.685 -19.821 -14.416 1.00 30.59 382 VAL A C 1
ATOM 3020 O O . VAL A 1 382 ? -32.602 -19.325 -14.707 1.00 30.59 382 VAL A O 1
ATOM 3023 N N . GLN A 1 383 ? -33.998 -21.072 -14.763 1.00 34.81 383 GLN A N 1
ATOM 3024 C CA . GLN A 1 383 ? -33.312 -21.832 -15.819 1.00 34.81 383 GLN A CA 1
ATOM 3025 C C . GLN A 1 383 ? -33.889 -21.432 -17.185 1.00 34.81 383 GLN A C 1
ATOM 3027 O O . GLN A 1 383 ? -35.114 -21.365 -17.307 1.00 34.81 383 GLN A O 1
ATOM 3032 N N . PRO A 1 384 ? -33.071 -21.302 -18.243 1.00 31.30 384 PRO A N 1
ATOM 3033 C CA . PRO A 1 384 ? -33.566 -21.478 -19.599 1.00 31.30 384 PRO A CA 1
ATOM 3034 C C . PRO A 1 384 ? -32.841 -22.620 -20.324 1.00 31.30 384 PRO A C 1
ATOM 3036 O O . PRO A 1 384 ? -31.707 -22.497 -20.771 1.00 31.30 384 PRO A O 1
ATOM 3039 N N . ASN A 1 385 ? -33.578 -23.726 -20.412 1.00 30.36 385 ASN A N 1
ATOM 3040 C CA . ASN A 1 385 ? -33.763 -24.663 -21.521 1.00 30.36 385 ASN A CA 1
ATOM 3041 C C . ASN A 1 385 ? -32.623 -25.008 -22.497 1.00 30.36 385 ASN A C 1
ATOM 3043 O O . ASN A 1 385 ? -32.072 -24.185 -23.223 1.00 30.36 385 ASN A O 1
ATOM 3047 N N . LEU A 1 386 ? -32.474 -26.333 -22.617 1.00 33.09 386 LEU A N 1
ATOM 3048 C CA . LEU A 1 386 ? -31.862 -27.097 -23.695 1.00 33.09 386 LEU A CA 1
ATOM 3049 C C . LEU A 1 386 ? -32.239 -26.598 -25.101 1.00 33.09 386 LEU A C 1
ATOM 3051 O O . LEU A 1 386 ? -33.416 -26.426 -25.416 1.00 33.09 386 LEU A O 1
ATOM 3055 N N . ALA A 1 387 ? -31.247 -26.600 -25.992 1.00 29.02 387 ALA A N 1
ATOM 3056 C CA . ALA A 1 387 ? -31.457 -26.879 -27.407 1.00 29.02 387 ALA A CA 1
ATOM 3057 C C . ALA A 1 387 ? -30.378 -27.850 -27.913 1.00 29.02 387 ALA A C 1
ATOM 3059 O O . ALA A 1 387 ? -29.178 -27.601 -27.838 1.00 29.02 387 ALA A O 1
ATOM 3060 N N . SER A 1 388 ? -30.854 -28.991 -28.397 1.00 28.95 388 SER A N 1
ATOM 3061 C CA . SER A 1 388 ? -30.132 -30.063 -29.074 1.00 28.95 388 SER A CA 1
ATOM 3062 C C . SER A 1 388 ? -29.750 -29.694 -30.511 1.00 28.95 388 SER A C 1
ATOM 3064 O O . SER A 1 388 ? -30.611 -29.205 -31.241 1.00 28.95 388 SER A O 1
ATOM 3066 N N . SER A 1 389 ? -28.562 -30.092 -30.982 1.00 29.30 389 SER A N 1
ATOM 3067 C CA . SER A 1 389 ? -28.366 -30.420 -32.407 1.00 29.30 389 SER A CA 1
ATOM 3068 C C . SER A 1 389 ? -27.196 -31.388 -32.653 1.00 29.30 389 SER A C 1
ATOM 3070 O O . SER A 1 389 ? -26.025 -31.022 -32.624 1.00 29.30 389 SER A O 1
ATOM 3072 N N . SER A 1 390 ? -27.583 -32.645 -32.870 1.00 28.22 390 SER A N 1
ATOM 3073 C CA . SER A 1 390 ? -27.074 -33.672 -33.798 1.00 28.22 390 SER A CA 1
ATOM 3074 C C . SER A 1 390 ? -25.767 -33.469 -34.601 1.00 28.22 390 SER A C 1
ATOM 3076 O O . SER A 1 390 ? -25.675 -32.609 -35.470 1.00 28.22 390 SER A O 1
ATOM 3078 N N . THR A 1 391 ? -24.849 -34.425 -34.391 1.00 28.97 391 THR A N 1
ATOM 3079 C CA . THR A 1 391 ? -24.097 -35.268 -35.358 1.00 28.97 391 THR A CA 1
ATOM 3080 C C . THR A 1 391 ? -23.622 -34.715 -36.714 1.00 28.97 391 THR A C 1
ATOM 3082 O O . THR A 1 391 ? -24.429 -34.461 -37.605 1.00 28.97 391 THR A O 1
ATOM 3085 N N . SER A 1 392 ? -22.316 -34.860 -36.978 1.00 28.47 392 SER A N 1
ATOM 3086 C CA . SER A 1 392 ? -21.819 -35.725 -38.071 1.00 28.47 392 SER A CA 1
ATOM 3087 C C . SER A 1 392 ? -20.328 -36.037 -37.933 1.00 28.47 392 SER A C 1
ATOM 3089 O O . SER A 1 392 ? -19.502 -35.153 -37.731 1.00 28.47 392 SER A O 1
ATOM 3091 N N . ALA A 1 393 ? -20.009 -37.324 -38.062 1.00 29.30 393 ALA A N 1
ATOM 3092 C CA . ALA A 1 393 ? -18.665 -37.871 -38.145 1.00 29.30 393 ALA A CA 1
ATOM 3093 C C . ALA A 1 393 ? -18.329 -38.181 -39.609 1.00 29.30 393 ALA A C 1
ATOM 3095 O O . ALA A 1 393 ? -19.151 -38.772 -40.305 1.00 29.30 393 ALA A O 1
ATOM 3096 N N . THR A 1 394 ? -17.098 -37.895 -40.038 1.00 31.05 394 THR A N 1
ATOM 3097 C CA . THR A 1 394 ? -16.497 -38.536 -41.218 1.00 31.05 394 THR A CA 1
ATOM 3098 C C . THR A 1 394 ? -14.994 -38.747 -41.033 1.00 31.05 394 THR A C 1
ATOM 3100 O O . THR A 1 394 ? -14.207 -37.809 -41.071 1.00 31.05 394 THR A O 1
ATOM 3103 N N . ASN A 1 395 ? -14.651 -40.022 -40.830 1.00 28.41 395 ASN A N 1
ATOM 3104 C CA . ASN A 1 395 ? -13.518 -40.801 -41.344 1.00 28.41 395 ASN A CA 1
ATOM 3105 C C . ASN A 1 395 ? -12.191 -40.098 -41.682 1.00 28.41 395 ASN A C 1
ATOM 3107 O O . ASN A 1 395 ? -12.065 -39.438 -42.711 1.00 28.41 395 ASN A O 1
ATOM 3111 N N . MET A 1 396 ? -11.139 -40.463 -40.939 1.00 28.80 396 MET A N 1
ATOM 3112 C CA . MET A 1 396 ? -9.752 -40.364 -41.396 1.00 28.80 396 MET A CA 1
ATOM 3113 C C . MET A 1 396 ? -9.037 -41.718 -41.269 1.00 28.80 396 MET A C 1
ATOM 3115 O O . MET A 1 396 ? -9.281 -42.513 -40.366 1.00 28.80 396 MET A O 1
ATOM 3119 N N . ARG A 1 397 ? -8.219 -41.989 -42.284 1.00 30.11 397 ARG A N 1
ATOM 3120 C CA . ARG A 1 397 ? -7.719 -43.283 -42.757 1.00 30.11 397 ARG A CA 1
ATOM 3121 C C . ARG A 1 397 ? -6.455 -43.721 -42.004 1.00 30.11 397 ARG A C 1
ATOM 3123 O O . ARG A 1 397 ? -5.542 -42.925 -41.821 1.00 30.11 397 ARG A O 1
ATOM 3130 N N . VAL A 1 398 ? -6.382 -45.004 -41.651 1.00 32.12 398 VAL A N 1
ATOM 3131 C CA . VAL A 1 398 ? -5.226 -45.677 -41.026 1.00 32.12 398 VAL A CA 1
ATOM 3132 C C . VAL A 1 398 ? -4.064 -45.849 -42.016 1.00 32.12 398 VAL A C 1
ATOM 3134 O O . VAL A 1 398 ? -4.282 -46.307 -43.141 1.00 32.12 398 VAL A O 1
ATOM 3137 N N . ARG A 1 399 ? -2.823 -45.590 -41.571 1.00 31.78 399 ARG A N 1
ATOM 3138 C CA . ARG A 1 399 ? -1.601 -46.263 -42.058 1.00 31.78 399 ARG A CA 1
ATOM 3139 C C . ARG A 1 399 ? -0.631 -46.525 -40.897 1.00 31.78 399 ARG A C 1
ATOM 3141 O O . ARG A 1 399 ? -0.371 -45.644 -40.087 1.00 31.78 399 ARG A O 1
ATOM 3148 N N . ASN A 1 400 ? -0.134 -47.758 -40.847 1.00 35.25 400 ASN A N 1
ATOM 3149 C CA . ASN A 1 400 ? 0.712 -48.338 -39.803 1.00 35.25 400 ASN A CA 1
ATOM 3150 C C . ASN A 1 400 ? 2.206 -47.966 -39.943 1.00 35.25 400 ASN A C 1
ATOM 3152 O O . ASN A 1 400 ? 2.706 -47.991 -41.062 1.00 35.25 400 ASN A O 1
ATOM 3156 N N . ALA A 1 401 ? 2.860 -47.755 -38.781 1.00 42.44 401 ALA A N 1
ATOM 3157 C CA . ALA A 1 401 ? 4.144 -48.314 -38.277 1.00 42.44 401 ALA A CA 1
ATOM 3158 C C . ALA A 1 401 ? 5.470 -48.145 -39.088 1.00 42.44 401 ALA A C 1
ATOM 3160 O O . ALA A 1 401 ? 5.421 -48.124 -40.313 1.00 42.44 401 ALA A O 1
ATOM 3161 N N . PRO A 1 402 ? 6.673 -48.096 -38.438 1.00 48.88 402 PRO A N 1
ATOM 3162 C CA . PRO A 1 402 ? 7.020 -48.798 -37.192 1.00 48.88 402 PRO A CA 1
ATOM 3163 C C . PRO A 1 402 ? 7.681 -47.982 -36.062 1.00 48.88 402 PRO A C 1
ATOM 3165 O O . PRO A 1 402 ? 8.589 -47.177 -36.247 1.00 48.88 402 PRO A O 1
ATOM 3168 N N . VAL A 1 403 ? 7.228 -48.306 -34.848 1.00 54.88 403 VAL A N 1
ATOM 3169 C CA . VAL A 1 403 ? 7.670 -47.839 -33.531 1.00 54.88 403 VAL A CA 1
ATOM 3170 C C . VAL A 1 403 ? 8.414 -48.989 -32.863 1.00 54.88 403 VAL A C 1
ATOM 3172 O O . VAL A 1 403 ? 7.749 -49.915 -32.421 1.00 54.88 403 VAL A O 1
ATOM 3175 N N . ILE A 1 404 ? 9.749 -48.946 -32.773 1.00 51.78 404 ILE A N 1
ATOM 3176 C CA . ILE A 1 404 ? 10.511 -49.760 -31.793 1.00 51.78 404 ILE A CA 1
ATOM 3177 C C . ILE A 1 404 ? 11.716 -48.983 -31.207 1.00 51.78 404 ILE A C 1
ATOM 3179 O O . ILE A 1 404 ? 12.072 -49.202 -30.055 1.00 51.78 404 ILE A O 1
ATOM 3183 N N . ALA A 1 405 ? 12.288 -47.984 -31.893 1.00 45.12 405 ALA A N 1
ATOM 3184 C CA . ALA A 1 405 ? 13.459 -47.259 -31.366 1.00 45.12 405 ALA A CA 1
ATOM 3185 C C . ALA A 1 405 ? 13.143 -46.165 -30.314 1.00 45.12 405 ALA A C 1
ATOM 3187 O O . ALA A 1 405 ? 13.979 -45.879 -29.461 1.00 45.12 405 ALA A O 1
ATOM 3188 N N . SER A 1 406 ? 11.940 -45.572 -30.323 1.00 54.62 406 SER A N 1
ATOM 3189 C CA . SER A 1 406 ? 11.609 -44.438 -29.434 1.00 54.62 406 SER A CA 1
ATOM 3190 C C . SER A 1 406 ? 11.258 -44.850 -27.999 1.00 54.62 406 SER A C 1
ATOM 3192 O O . SER A 1 406 ? 11.413 -44.050 -27.082 1.00 54.62 406 SER A O 1
ATOM 3194 N N . VAL A 1 407 ? 10.798 -46.086 -27.784 1.00 57.62 407 VAL A N 1
ATOM 3195 C CA . VAL A 1 407 ? 10.281 -46.533 -26.476 1.00 57.62 407 VAL A CA 1
ATOM 3196 C C . VAL A 1 407 ? 11.414 -46.762 -25.471 1.00 57.62 407 VAL A C 1
ATOM 3198 O O . VAL A 1 407 ? 11.270 -46.462 -24.288 1.00 57.62 407 VAL A O 1
ATOM 3201 N N . VAL A 1 408 ? 12.577 -47.220 -25.942 1.00 58.44 408 VAL A N 1
ATOM 3202 C CA . VAL A 1 408 ? 13.730 -47.512 -25.076 1.00 58.44 408 VAL A CA 1
ATOM 3203 C C . VAL A 1 408 ? 14.399 -46.226 -24.576 1.00 58.44 408 VAL A C 1
ATOM 3205 O O . VAL A 1 408 ? 14.789 -46.147 -23.413 1.00 58.44 408 VAL A O 1
ATOM 3208 N N . LEU A 1 409 ? 14.470 -45.183 -25.412 1.00 58.06 409 LEU A N 1
ATOM 3209 C CA . LEU A 1 409 ? 15.073 -43.902 -25.028 1.00 58.06 409 LEU A CA 1
ATOM 3210 C C . LEU A 1 409 ? 14.194 -43.133 -24.024 1.00 58.06 409 LEU A C 1
ATOM 3212 O O . LEU A 1 409 ? 14.707 -42.558 -23.065 1.00 58.06 409 LEU A O 1
ATOM 3216 N N . SER A 1 410 ? 12.868 -43.185 -24.194 1.00 65.00 410 SER A N 1
ATOM 3217 C CA . SER A 1 410 ? 11.916 -42.586 -23.252 1.00 65.00 410 SER A CA 1
ATOM 3218 C C . SER A 1 410 ? 11.943 -43.270 -21.883 1.00 65.00 410 SER A C 1
ATOM 3220 O O . SER A 1 410 ? 11.868 -42.582 -20.869 1.00 65.00 410 SER A O 1
ATOM 3222 N N . ALA A 1 411 ? 12.114 -44.596 -21.830 1.00 67.75 411 ALA A N 1
ATOM 3223 C CA . ALA A 1 411 ? 12.200 -45.334 -20.569 1.00 67.75 411 ALA A CA 1
ATOM 3224 C C . ALA A 1 411 ? 13.456 -44.969 -19.755 1.00 67.75 411 ALA A C 1
ATOM 3226 O O . ALA A 1 411 ? 13.379 -44.799 -18.537 1.00 67.75 411 ALA A O 1
ATOM 3227 N N . LEU A 1 412 ? 14.600 -44.780 -20.423 1.00 70.06 412 LEU A N 1
ATOM 3228 C CA . LEU A 1 412 ? 15.842 -44.375 -19.760 1.00 70.06 412 LEU A CA 1
ATOM 3229 C C . LEU A 1 412 ? 15.759 -42.940 -19.221 1.00 70.06 412 LEU A C 1
ATOM 3231 O O . LEU A 1 412 ? 16.130 -42.703 -18.072 1.00 70.06 412 LEU A O 1
ATOM 3235 N N . LEU A 1 413 ? 15.198 -42.002 -19.991 1.00 72.50 413 LEU A N 1
ATOM 3236 C CA . LEU A 1 413 ? 14.999 -40.620 -19.534 1.00 72.50 413 LEU A CA 1
ATOM 3237 C C . LEU A 1 413 ? 14.026 -40.530 -18.348 1.00 72.50 413 LEU A C 1
ATOM 3239 O O . LEU A 1 413 ? 14.270 -39.761 -17.417 1.00 72.50 413 LEU A O 1
ATOM 3243 N N . LEU A 1 414 ? 12.973 -41.354 -18.337 1.00 74.81 414 LEU A N 1
ATOM 3244 C CA . LEU A 1 414 ? 12.027 -41.414 -17.221 1.00 74.81 414 LEU A CA 1
ATOM 3245 C C . LEU A 1 414 ? 12.693 -41.940 -15.941 1.00 74.81 414 LEU A C 1
ATOM 3247 O O . LEU A 1 414 ? 12.463 -41.401 -14.861 1.00 74.81 414 LEU A O 1
ATOM 3251 N N . SER A 1 415 ? 13.555 -42.956 -16.062 1.00 76.25 415 SER A N 1
ATOM 3252 C CA . SER A 1 415 ? 14.269 -43.522 -14.912 1.00 76.25 415 SER A CA 1
ATOM 3253 C C . SER A 1 415 ? 15.211 -42.506 -14.255 1.00 76.25 415 SER A C 1
ATOM 3255 O O . SER A 1 415 ? 15.221 -42.376 -13.031 1.00 76.25 415 SER A O 1
ATOM 3257 N N . SER A 1 416 ? 15.915 -41.704 -15.060 1.00 77.12 416 SER A N 1
ATOM 3258 C CA . SER A 1 416 ? 16.786 -40.631 -14.574 1.00 77.12 416 SER A CA 1
ATOM 3259 C C . SER A 1 416 ? 15.999 -39.525 -13.865 1.00 77.12 416 SER A C 1
ATOM 3261 O O . SER A 1 416 ? 16.425 -39.037 -12.819 1.00 77.12 416 SER A O 1
ATOM 3263 N N . LEU A 1 417 ? 14.823 -39.159 -14.389 1.00 82.19 417 LEU A N 1
ATOM 3264 C CA . LEU A 1 417 ? 13.966 -38.136 -13.788 1.00 82.19 417 LEU A CA 1
ATOM 3265 C C . LEU A 1 417 ? 13.419 -38.577 -12.420 1.00 82.19 417 LEU A C 1
ATOM 3267 O O . LEU A 1 417 ? 13.398 -37.785 -11.480 1.00 82.19 417 LEU A O 1
ATOM 3271 N N . ILE A 1 418 ? 13.040 -39.851 -12.280 1.00 84.12 418 ILE A N 1
ATOM 3272 C CA . ILE A 1 418 ? 12.540 -40.414 -11.015 1.00 84.12 418 ILE A CA 1
ATOM 3273 C C . ILE A 1 418 ? 13.619 -40.362 -9.926 1.00 84.12 418 ILE A C 1
ATOM 3275 O O . ILE A 1 418 ? 13.332 -39.966 -8.798 1.00 84.12 418 ILE A O 1
ATOM 3279 N N . VAL A 1 419 ? 14.871 -40.697 -10.256 1.00 85.19 419 VAL A N 1
ATOM 3280 C CA . VAL A 1 419 ? 15.983 -40.634 -9.292 1.00 85.19 419 VAL A CA 1
ATOM 3281 C C . VAL A 1 419 ? 16.233 -39.195 -8.825 1.00 85.19 419 VAL A C 1
ATOM 3283 O O . VAL A 1 419 ? 16.423 -38.967 -7.631 1.00 85.19 419 VAL A O 1
ATOM 3286 N N . ILE A 1 420 ? 16.164 -38.214 -9.732 1.00 82.88 420 ILE A N 1
ATOM 3287 C CA . ILE A 1 420 ? 16.311 -36.789 -9.389 1.00 82.88 420 ILE A CA 1
ATOM 3288 C C . ILE A 1 420 ? 15.188 -36.333 -8.448 1.00 82.88 420 ILE A C 1
ATOM 3290 O O . ILE A 1 420 ? 15.459 -35.668 -7.449 1.00 82.88 420 ILE A O 1
ATOM 3294 N N . ILE A 1 421 ? 13.941 -36.729 -8.716 1.00 81.75 421 ILE A N 1
ATOM 3295 C CA . ILE A 1 421 ? 12.790 -36.394 -7.864 1.00 81.75 421 ILE A CA 1
ATOM 3296 C C . ILE A 1 421 ? 12.947 -37.004 -6.464 1.00 81.75 421 ILE A C 1
ATOM 3298 O O . ILE A 1 421 ? 12.702 -36.321 -5.471 1.00 81.75 421 ILE A O 1
ATOM 3302 N N . ILE A 1 422 ? 13.406 -38.256 -6.361 1.00 84.69 422 ILE A N 1
ATOM 3303 C CA . ILE A 1 422 ? 13.648 -38.917 -5.067 1.00 84.69 422 ILE A CA 1
ATOM 3304 C C . ILE A 1 422 ? 14.750 -38.192 -4.281 1.00 84.69 422 ILE A C 1
ATOM 3306 O O . ILE A 1 422 ? 14.600 -37.971 -3.077 1.00 84.69 422 ILE A O 1
ATOM 3310 N N . LEU A 1 423 ? 15.830 -37.772 -4.946 1.00 77.25 423 LEU A N 1
ATOM 3311 C CA . LEU A 1 423 ? 16.913 -37.017 -4.310 1.00 77.25 423 LEU A CA 1
ATOM 3312 C C . LEU A 1 423 ? 16.441 -35.640 -3.821 1.00 77.25 423 LEU A C 1
ATOM 3314 O O . LEU A 1 423 ? 16.738 -35.264 -2.687 1.00 77.25 423 LEU A O 1
ATOM 3318 N N . LEU A 1 424 ? 15.651 -34.920 -4.623 1.00 74.62 424 LEU A N 1
ATOM 3319 C CA . LEU A 1 424 ? 15.055 -33.639 -4.226 1.00 74.62 424 LEU A CA 1
ATOM 3320 C C . LEU A 1 424 ? 14.092 -33.805 -3.042 1.00 74.62 424 LEU A C 1
ATOM 3322 O O . LEU A 1 424 ? 14.169 -33.045 -2.079 1.00 74.62 424 LEU A O 1
ATOM 3326 N N . ALA A 1 425 ? 13.243 -34.835 -3.056 1.00 72.25 425 ALA A N 1
ATOM 3327 C CA . ALA A 1 425 ? 12.333 -35.133 -1.951 1.00 72.25 425 ALA A CA 1
ATOM 3328 C C . ALA A 1 425 ? 13.086 -35.502 -0.660 1.00 72.25 425 ALA A C 1
ATOM 3330 O O . ALA A 1 425 ? 12.692 -35.088 0.433 1.00 72.25 425 ALA A O 1
ATOM 3331 N N . SER A 1 426 ? 14.199 -36.235 -0.774 1.00 70.25 426 SER A N 1
ATOM 3332 C CA . SER A 1 426 ? 15.064 -36.553 0.364 1.00 70.25 426 SER A CA 1
ATOM 3333 C C . SER A 1 426 ? 15.730 -35.301 0.942 1.00 70.25 426 SER A C 1
ATOM 3335 O O . SER A 1 426 ? 15.790 -35.162 2.162 1.00 70.25 426 SER A O 1
ATOM 3337 N N . LEU A 1 427 ? 16.180 -34.367 0.097 1.00 63.88 427 LEU A N 1
ATOM 3338 C CA . LEU A 1 427 ? 16.766 -33.091 0.530 1.00 63.88 427 LEU A CA 1
ATOM 3339 C C . LEU A 1 427 ? 15.737 -32.186 1.223 1.00 63.88 427 LEU A C 1
ATOM 3341 O O . LEU A 1 427 ? 16.048 -31.577 2.247 1.00 63.88 427 LEU A O 1
ATOM 3345 N N . VAL A 1 428 ? 14.498 -32.141 0.722 1.00 62.50 428 VAL A N 1
ATOM 3346 C CA . VAL A 1 428 ? 13.394 -31.410 1.367 1.00 62.50 428 VAL A CA 1
ATOM 3347 C C . VAL A 1 428 ? 13.070 -32.012 2.738 1.00 62.50 428 VAL A C 1
ATOM 3349 O O . VAL A 1 428 ? 12.981 -31.269 3.716 1.00 62.50 428 VAL A O 1
ATOM 3352 N N . ARG A 1 429 ? 12.996 -33.348 2.854 1.00 61.44 429 ARG A N 1
ATOM 3353 C CA . ARG A 1 429 ? 12.793 -34.027 4.150 1.00 61.44 429 ARG A CA 1
ATOM 3354 C C . ARG A 1 429 ? 13.921 -33.756 5.141 1.00 61.44 429 ARG A C 1
ATOM 3356 O O . ARG A 1 429 ? 13.654 -33.541 6.318 1.00 61.44 429 ARG A O 1
ATOM 3363 N N . GLN A 1 430 ? 15.169 -33.725 4.676 1.00 54.28 430 GLN A N 1
ATOM 3364 C CA . GLN A 1 430 ? 16.321 -33.439 5.535 1.00 54.28 430 GLN A CA 1
ATOM 3365 C C . GLN A 1 430 ? 16.332 -31.985 6.039 1.00 54.28 430 GLN A C 1
ATOM 3367 O O . GLN A 1 430 ? 16.853 -31.710 7.118 1.00 54.28 430 GLN A O 1
ATOM 3372 N N . ARG A 1 431 ? 15.726 -31.054 5.286 1.00 49.41 431 ARG A N 1
ATOM 3373 C CA . ARG A 1 431 ? 15.561 -29.647 5.684 1.00 49.41 431 ARG A CA 1
ATOM 3374 C C . ARG A 1 431 ? 14.430 -29.449 6.703 1.00 49.41 431 ARG A C 1
ATOM 3376 O O . ARG A 1 431 ? 14.507 -28.533 7.511 1.00 49.41 431 ARG A O 1
ATOM 3383 N N . GLN A 1 432 ? 13.417 -30.318 6.690 1.00 44.91 432 GLN A N 1
ATOM 3384 C CA . GLN A 1 432 ? 12.241 -30.244 7.567 1.00 44.91 432 GLN A CA 1
ATOM 3385 C C . GLN A 1 432 ? 12.461 -30.831 8.974 1.00 44.91 432 GLN A C 1
ATOM 3387 O O . GLN A 1 432 ? 11.668 -30.561 9.869 1.00 44.91 432 GLN A O 1
ATOM 3392 N N . SER A 1 433 ? 13.537 -31.588 9.222 1.00 40.28 433 SER A N 1
ATOM 3393 C CA . SER A 1 433 ? 13.765 -32.258 10.515 1.00 40.28 433 SER A CA 1
ATOM 3394 C C . SER A 1 433 ? 14.497 -31.411 11.573 1.00 40.28 433 SER A C 1
ATOM 3396 O O . SER A 1 433 ? 15.069 -31.969 12.508 1.00 40.28 433 SER A O 1
ATOM 3398 N N . ARG A 1 434 ? 14.532 -30.077 11.442 1.00 39.72 434 ARG A N 1
ATOM 3399 C CA . ARG A 1 434 ? 15.098 -29.167 12.459 1.00 39.72 434 ARG A CA 1
ATOM 3400 C C . ARG A 1 434 ? 14.071 -28.146 12.934 1.00 39.72 434 ARG A C 1
ATOM 3402 O O . ARG A 1 434 ? 14.248 -26.948 12.742 1.00 39.72 434 ARG A O 1
ATOM 3409 N N . TYR A 1 435 ? 13.017 -28.626 13.575 1.00 33.53 435 TYR A N 1
ATOM 3410 C CA . TYR A 1 435 ? 12.165 -27.766 14.383 1.00 33.53 435 TYR A CA 1
ATOM 3411 C C . TYR A 1 435 ? 11.808 -28.511 15.666 1.00 33.53 435 TYR A C 1
ATOM 3413 O O . TYR A 1 435 ? 11.190 -29.572 15.625 1.00 33.53 435 TYR A O 1
ATOM 3421 N N . ILE A 1 436 ? 12.286 -27.991 16.795 1.00 34.50 436 ILE A N 1
ATOM 3422 C CA . ILE A 1 436 ? 11.912 -28.443 18.134 1.00 34.50 436 ILE A CA 1
ATOM 3423 C C . ILE A 1 436 ? 11.023 -27.330 18.696 1.00 34.50 436 ILE A C 1
ATOM 3425 O O . ILE A 1 436 ? 11.505 -26.200 18.787 1.00 34.50 436 ILE A O 1
ATOM 3429 N N . PRO A 1 437 ? 9.755 -27.599 19.043 1.00 31.78 437 PRO A N 1
ATOM 3430 C CA . PRO A 1 437 ? 8.915 -26.619 19.716 1.00 31.78 437 PRO A CA 1
ATOM 3431 C C . PRO A 1 437 ? 9.431 -26.384 21.140 1.00 31.78 437 PRO A C 1
ATOM 3433 O O . PRO A 1 437 ? 9.742 -27.339 21.853 1.00 31.78 437 PRO A O 1
ATOM 3436 N N . ILE A 1 438 ? 9.515 -25.120 21.546 1.00 32.75 438 ILE A N 1
ATOM 3437 C CA . ILE A 1 438 ? 9.719 -24.710 22.937 1.00 32.75 438 ILE A CA 1
ATOM 3438 C C . ILE A 1 438 ? 8.434 -24.006 23.375 1.00 32.75 438 ILE A C 1
ATOM 3440 O O . ILE A 1 438 ? 7.978 -23.083 22.700 1.00 32.75 438 ILE A O 1
ATOM 3444 N N . ASP A 1 439 ? 7.861 -24.454 24.490 1.00 35.69 439 ASP A N 1
ATOM 3445 C CA . ASP A 1 439 ? 6.706 -23.819 25.124 1.00 35.69 439 ASP A CA 1
ATOM 3446 C C . ASP A 1 439 ? 7.085 -22.444 25.698 1.00 35.69 439 ASP A C 1
ATOM 3448 O O . ASP A 1 439 ? 8.103 -22.307 26.380 1.00 35.69 439 ASP A O 1
ATOM 3452 N N . SER A 1 440 ? 6.250 -21.426 25.464 1.00 31.94 440 SER A N 1
ATOM 3453 C CA . SER A 1 440 ? 6.342 -20.120 26.135 1.00 31.94 440 SER A CA 1
ATOM 3454 C C . SER A 1 440 ? 4.988 -19.382 26.111 1.00 31.94 440 SER A C 1
ATOM 3456 O O . SER A 1 440 ? 4.185 -19.635 25.208 1.00 31.94 440 SER A O 1
ATOM 3458 N N . PRO A 1 441 ? 4.687 -18.524 27.110 1.00 39.03 441 PRO A N 1
ATOM 3459 C CA . PRO A 1 441 ? 3.330 -18.269 27.569 1.00 39.03 441 PRO A CA 1
ATOM 3460 C C . PRO A 1 441 ? 2.662 -17.049 26.919 1.00 39.03 441 PRO A C 1
ATOM 3462 O O . PRO A 1 441 ? 3.297 -16.040 26.636 1.00 39.03 441 PRO A O 1
ATOM 3465 N N . HIS A 1 442 ? 1.343 -17.182 26.760 1.00 44.22 442 HIS A N 1
ATOM 3466 C CA . HIS A 1 442 ? 0.296 -16.157 26.682 1.00 44.22 442 HIS A CA 1
ATOM 3467 C C . HIS A 1 442 ? 0.698 -14.713 26.303 1.00 44.22 442 HIS A C 1
ATOM 3469 O O . HIS A 1 442 ? 1.060 -13.916 27.168 1.00 44.22 442 HIS A O 1
ATOM 3475 N N . SER A 1 443 ? 0.421 -14.330 25.050 1.00 35.91 443 SER A N 1
ATOM 3476 C CA . SER A 1 443 ? -0.114 -12.997 24.735 1.00 35.91 443 SER A CA 1
ATOM 3477 C C . SER A 1 443 ? -1.515 -13.157 24.142 1.00 35.91 443 SER A C 1
ATOM 3479 O O . SER A 1 443 ? -1.780 -14.105 23.411 1.00 35.91 443 SER A O 1
ATOM 3481 N N . THR A 1 444 ? -2.420 -12.270 24.529 1.00 37.50 444 THR A N 1
ATOM 3482 C CA . THR A 1 444 ? -3.872 -12.366 24.363 1.00 37.50 444 THR A CA 1
ATOM 3483 C C . THR A 1 444 ? -4.356 -12.201 22.916 1.00 37.50 444 THR A C 1
ATOM 3485 O O . THR A 1 444 ? -3.938 -11.298 22.197 1.00 37.50 444 THR A O 1
ATOM 3488 N N . ASP A 1 445 ? -5.306 -13.061 22.537 1.00 45.66 445 ASP A N 1
ATOM 3489 C CA . ASP A 1 445 ? -5.928 -13.291 21.218 1.00 45.66 445 ASP A CA 1
ATOM 3490 C C . ASP A 1 445 ? -6.771 -12.130 20.624 1.00 45.66 445 ASP A C 1
ATOM 3492 O O . ASP A 1 445 ? -7.689 -12.357 19.833 1.00 45.66 445 ASP A O 1
ATOM 3496 N N . HIS A 1 446 ? -6.509 -10.865 20.969 1.00 43.09 446 HIS A N 1
ATOM 3497 C CA . HIS A 1 446 ? -7.351 -9.741 20.516 1.00 43.09 446 HIS A CA 1
ATOM 3498 C C . HIS A 1 446 ? -7.262 -9.469 19.004 1.00 43.09 446 HIS A C 1
ATOM 3500 O O . HIS A 1 446 ? -8.234 -9.011 18.405 1.00 43.09 446 HIS A O 1
ATOM 3506 N N . HIS A 1 447 ? -6.128 -9.787 18.371 1.00 46.66 447 HIS A N 1
ATOM 3507 C CA . HIS A 1 447 ? -5.902 -9.527 16.946 1.00 46.66 447 HIS A CA 1
ATOM 3508 C C . HIS A 1 447 ? -6.777 -10.394 16.032 1.00 46.66 447 HIS A C 1
ATOM 3510 O O . HIS A 1 447 ? -7.296 -9.893 15.041 1.00 46.66 447 HIS A O 1
ATOM 3516 N N . LEU A 1 448 ? -6.982 -11.669 16.380 1.00 47.34 448 LEU A N 1
ATOM 3517 C CA . LEU A 1 448 ? -7.777 -12.606 15.577 1.00 47.34 448 LEU A CA 1
ATOM 3518 C C . LEU A 1 448 ? -9.280 -12.315 15.678 1.00 47.34 448 LEU A C 1
ATOM 3520 O O . LEU A 1 448 ? -10.001 -12.411 14.687 1.00 47.34 448 LEU A O 1
ATOM 3524 N N . ALA A 1 449 ? -9.748 -11.884 16.855 1.00 48.72 449 ALA A N 1
ATOM 3525 C CA . ALA A 1 449 ? -11.158 -11.581 17.090 1.00 48.72 449 ALA A CA 1
ATOM 3526 C C . ALA A 1 449 ? -11.681 -10.417 16.227 1.00 48.72 449 ALA A C 1
ATOM 3528 O O . ALA A 1 449 ? -12.842 -10.431 15.824 1.00 48.72 449 ALA A O 1
ATOM 3529 N N . ALA A 1 450 ? -10.836 -9.427 15.917 1.00 52.25 450 ALA A N 1
ATOM 3530 C CA . ALA A 1 450 ? -11.207 -8.302 15.057 1.00 52.25 450 ALA A CA 1
ATOM 3531 C C . ALA A 1 450 ? -11.307 -8.682 13.569 1.00 52.25 450 ALA A C 1
ATOM 3533 O O . ALA A 1 450 ? -11.958 -7.976 12.809 1.00 52.25 450 ALA A O 1
ATOM 3534 N N . MET A 1 451 ? -10.671 -9.777 13.142 1.00 54.88 451 MET A N 1
ATOM 3535 C CA . MET A 1 451 ? -10.716 -10.225 11.745 1.00 54.88 451 MET A CA 1
ATOM 3536 C C . MET A 1 451 ? -11.970 -11.053 11.448 1.00 54.88 451 MET A C 1
ATOM 3538 O O . MET A 1 451 ? -12.534 -10.943 10.363 1.00 54.88 451 MET A O 1
ATOM 3542 N N . ASP A 1 452 ? -12.455 -11.822 12.428 1.00 54.94 452 ASP A N 1
ATOM 3543 C CA . ASP A 1 452 ? -13.681 -12.632 12.313 1.00 54.94 452 ASP A CA 1
ATOM 3544 C C . ASP A 1 452 ? -14.954 -11.781 12.110 1.00 54.94 452 ASP A C 1
ATOM 3546 O O . ASP A 1 452 ? -15.975 -12.239 11.587 1.00 54.94 452 ASP A O 1
ATOM 3550 N N . THR A 1 453 ? -14.922 -10.500 12.491 1.00 55.22 453 THR A N 1
ATOM 3551 C CA . THR A 1 453 ? -16.054 -9.591 12.267 1.00 55.22 453 THR A CA 1
ATOM 3552 C C . THR A 1 453 ? -16.166 -9.124 10.812 1.00 55.22 453 THR A C 1
ATOM 3554 O O . THR A 1 453 ? -17.255 -8.738 10.382 1.00 55.22 453 THR A O 1
ATOM 3557 N N . TRP A 1 454 ? -15.085 -9.196 10.026 1.00 58.72 454 TRP A N 1
ATOM 3558 C CA . TRP A 1 454 ? -15.017 -8.629 8.675 1.00 58.72 454 TRP A CA 1
ATOM 3559 C C . TRP A 1 454 ? -15.800 -9.437 7.628 1.00 58.72 454 TRP A C 1
ATOM 3561 O O . TRP A 1 454 ? -16.306 -8.854 6.671 1.00 58.72 454 TRP A O 1
ATOM 3571 N N . GLU A 1 455 ? -16.008 -10.743 7.831 1.00 53.62 455 GLU A N 1
ATOM 3572 C CA . GLU A 1 455 ? -16.715 -11.618 6.875 1.00 53.62 455 GLU A CA 1
ATOM 3573 C C . GLU A 1 455 ? -18.204 -11.268 6.660 1.00 53.62 455 GLU A C 1
ATOM 3575 O O . GLU A 1 455 ? -18.834 -11.752 5.719 1.00 53.62 455 GLU A O 1
ATOM 3580 N N . ARG A 1 456 ? -18.806 -10.431 7.519 1.00 50.88 456 ARG A N 1
ATOM 3581 C CA . ARG A 1 456 ? -20.266 -10.200 7.550 1.00 50.88 456 ARG A CA 1
ATOM 3582 C C . ARG A 1 456 ? -20.726 -8.914 6.853 1.00 50.88 456 ARG A C 1
ATOM 3584 O O . ARG A 1 456 ? -21.933 -8.675 6.761 1.00 50.88 456 ARG A O 1
ATOM 3591 N N . ALA A 1 457 ? -19.810 -8.078 6.360 1.00 55.09 457 ALA A N 1
ATOM 3592 C CA . ALA A 1 457 ? -20.137 -6.764 5.805 1.00 55.09 457 ALA A CA 1
ATOM 3593 C C . ALA A 1 457 ? -20.231 -6.770 4.269 1.00 55.09 457 ALA A C 1
ATOM 3595 O O . ALA A 1 457 ? -19.310 -7.176 3.577 1.00 55.09 457 ALA A O 1
ATOM 3596 N N . LYS A 1 458 ? -21.315 -6.218 3.699 1.00 56.81 458 LYS A N 1
ATOM 3597 C CA . LYS A 1 458 ? -21.561 -6.199 2.235 1.00 56.81 458 LYS A CA 1
ATOM 3598 C C . LYS A 1 458 ? -20.501 -5.461 1.398 1.00 56.81 458 LYS A C 1
ATOM 3600 O O . LYS A 1 458 ? -20.496 -5.602 0.180 1.00 56.81 458 LYS A O 1
ATOM 3605 N N . TYR A 1 459 ? -19.657 -4.652 2.029 1.00 58.78 459 TYR A N 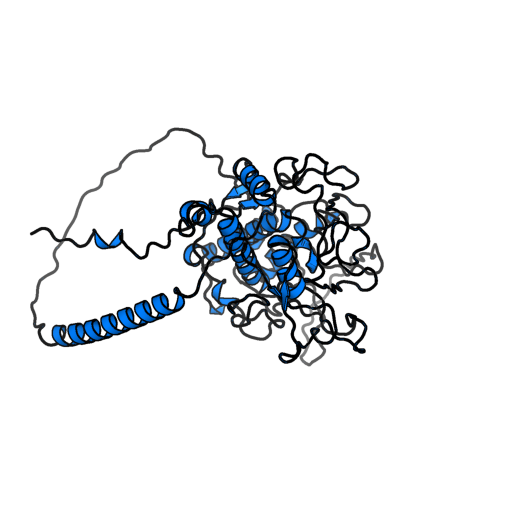1
ATOM 3606 C CA . TYR A 1 459 ? -18.626 -3.838 1.373 1.00 58.78 459 TYR A CA 1
ATOM 3607 C C . TYR A 1 459 ? -17.214 -4.410 1.538 1.00 58.78 459 TYR A C 1
ATOM 3609 O O . TYR A 1 459 ? -16.258 -3.817 1.044 1.00 58.78 459 TYR A O 1
ATOM 3617 N N . ILE A 1 460 ? -17.104 -5.539 2.241 1.00 57.59 460 ILE A N 1
ATOM 3618 C CA . ILE A 1 460 ? -15.871 -6.257 2.527 1.00 57.59 460 ILE A CA 1
ATOM 3619 C C . ILE A 1 460 ? -16.056 -7.660 1.965 1.00 57.59 460 ILE A C 1
ATOM 3621 O O . ILE A 1 460 ? -16.901 -8.421 2.426 1.00 57.59 460 ILE A O 1
ATOM 3625 N N . LEU A 1 461 ? -15.308 -7.982 0.916 1.00 64.88 461 LEU A N 1
ATOM 3626 C CA . LEU A 1 461 ? -15.442 -9.257 0.218 1.00 64.88 461 LEU A CA 1
ATOM 3627 C C . LEU A 1 461 ? -14.129 -10.035 0.352 1.00 64.88 461 LEU A C 1
ATOM 3629 O O . LEU A 1 461 ? -13.065 -9.455 0.116 1.00 64.88 461 LEU A O 1
ATOM 3633 N N . PRO A 1 462 ? -14.180 -11.316 0.761 1.00 64.81 462 PRO A N 1
ATOM 3634 C CA . PRO A 1 462 ? -12.978 -12.096 0.997 1.00 64.81 462 PRO A CA 1
ATOM 3635 C C . PRO A 1 462 ? -12.301 -12.468 -0.321 1.00 64.81 462 PRO A C 1
ATOM 3637 O O . PRO A 1 462 ? -12.958 -12.804 -1.316 1.00 64.81 462 PRO A O 1
ATOM 3640 N N . ILE A 1 463 ? -10.971 -12.470 -0.302 1.00 72.00 463 ILE A N 1
ATOM 3641 C CA . ILE A 1 463 ? -10.172 -13.157 -1.311 1.00 72.00 463 ILE A CA 1
ATOM 3642 C C . ILE A 1 463 ? -10.465 -14.667 -1.244 1.00 72.00 463 ILE A C 1
ATOM 3644 O O . ILE A 1 463 ? -10.677 -15.250 -0.185 1.00 72.00 463 ILE A O 1
ATOM 3648 N N . ARG A 1 464 ? -10.500 -15.340 -2.393 1.00 73.19 464 ARG A N 1
ATOM 3649 C CA . ARG A 1 464 ? -10.643 -16.798 -2.481 1.00 73.19 464 ARG A CA 1
ATOM 3650 C C . ARG A 1 464 ? -9.281 -17.440 -2.672 1.00 73.19 464 ARG A C 1
ATOM 3652 O O . ARG A 1 464 ? -8.596 -17.136 -3.640 1.00 73.19 464 ARG A O 1
ATOM 3659 N N . ARG A 1 465 ? -8.909 -18.400 -1.829 1.00 69.75 465 ARG A N 1
ATOM 3660 C CA . ARG A 1 465 ? -7.693 -19.197 -2.043 1.00 69.75 465 ARG A CA 1
ATOM 3661 C C . ARG A 1 465 ? -7.905 -20.254 -3.127 1.00 69.75 465 ARG A C 1
ATOM 3663 O O . ARG A 1 465 ? -8.885 -21.002 -3.112 1.00 69.75 465 ARG A O 1
ATOM 3670 N N . TYR A 1 466 ? -6.958 -20.349 -4.059 1.00 63.28 466 TYR A N 1
ATOM 3671 C CA . TYR A 1 466 ? -6.884 -21.477 -4.980 1.00 63.28 466 TYR A CA 1
ATOM 3672 C C . TYR A 1 466 ? -6.184 -22.640 -4.313 1.00 63.28 466 TYR A C 1
ATOM 3674 O O . TYR A 1 466 ? -5.054 -22.536 -3.840 1.00 63.28 466 TYR A O 1
ATOM 3682 N N . ARG A 1 467 ? -6.820 -23.803 -4.382 1.00 49.97 467 ARG A N 1
ATOM 3683 C CA . ARG A 1 467 ? -6.162 -25.046 -4.017 1.00 49.97 467 ARG A CA 1
ATOM 3684 C C . ARG A 1 467 ? -5.136 -25.390 -5.095 1.00 49.97 467 ARG A C 1
ATOM 3686 O O . ARG A 1 467 ? -5.505 -25.862 -6.170 1.00 49.97 467 ARG A O 1
ATOM 3693 N N . THR A 1 468 ? -3.848 -25.229 -4.811 1.00 39.88 468 THR A N 1
ATOM 3694 C CA . THR A 1 468 ? -2.774 -25.801 -5.639 1.00 39.88 468 THR A CA 1
ATOM 3695 C C . THR A 1 468 ? -2.698 -27.314 -5.414 1.00 39.88 468 THR A C 1
ATOM 3697 O O . THR A 1 468 ? -1.727 -27.862 -4.903 1.00 39.88 468 THR A O 1
ATOM 3700 N N . SER A 1 469 ? -3.752 -28.037 -5.800 1.00 37.72 469 SER A N 1
ATOM 3701 C CA . SER A 1 469 ? -3.708 -29.497 -5.876 1.00 37.72 469 SER A CA 1
ATOM 3702 C C . SER A 1 469 ? -3.011 -29.926 -7.167 1.00 37.72 469 SER A C 1
ATOM 3704 O O . SER A 1 469 ? -3.626 -30.373 -8.130 1.00 37.72 469 SER A O 1
ATOM 3706 N N . VAL A 1 470 ? -1.679 -29.858 -7.182 1.00 40.31 470 VAL A N 1
ATOM 3707 C CA . VAL A 1 470 ? -0.919 -30.843 -7.964 1.00 40.31 470 VAL A CA 1
ATOM 3708 C C . VAL A 1 470 ? -0.850 -32.115 -7.125 1.00 40.31 470 VAL A C 1
ATOM 3710 O O . VAL A 1 470 ? 0.167 -32.437 -6.526 1.00 40.31 470 VAL A O 1
ATOM 3713 N N . SER A 1 471 ? -1.985 -32.795 -6.995 1.00 40.00 471 SER A N 1
ATOM 3714 C CA . SER A 1 471 ? -2.091 -34.240 -6.780 1.00 40.00 471 SER A CA 1
ATOM 3715 C C . SER A 1 471 ? -3.565 -34.618 -6.618 1.00 40.00 471 SER A C 1
ATOM 3717 O O . SER A 1 471 ? -4.323 -33.956 -5.924 1.00 40.00 471 SER A O 1
ATOM 3719 N N . GLU A 1 472 ? -3.934 -35.712 -7.282 1.00 36.25 472 GLU A N 1
ATOM 3720 C CA . GLU A 1 472 ? -5.131 -36.546 -7.081 1.00 36.25 472 GLU A CA 1
ATOM 3721 C C . GLU A 1 472 ? -6.355 -36.375 -7.997 1.00 36.25 472 GLU A C 1
ATOM 3723 O O . GLU A 1 472 ? -6.944 -37.406 -8.322 1.00 36.25 472 GLU A O 1
ATOM 3728 N N . GLU A 1 473 ? -6.701 -35.204 -8.543 1.00 32.12 473 GLU A N 1
ATOM 3729 C CA . GLU A 1 473 ? -7.921 -35.127 -9.386 1.00 32.12 473 GLU A CA 1
ATOM 3730 C C . GLU A 1 473 ? -7.681 -35.450 -10.879 1.00 32.12 473 GLU A C 1
ATOM 3732 O O . GLU A 1 473 ? -8.514 -36.080 -11.529 1.00 32.12 473 GLU A O 1
ATOM 3737 N N . ASN A 1 474 ? -6.474 -35.197 -11.400 1.00 34.38 474 ASN A N 1
ATOM 3738 C CA . ASN A 1 474 ? -6.095 -35.573 -12.774 1.00 34.38 474 ASN A CA 1
ATOM 3739 C C . ASN A 1 474 ? -5.576 -37.020 -12.920 1.00 34.38 474 ASN A C 1
ATOM 3741 O O . ASN A 1 474 ? -5.302 -37.468 -14.031 1.00 34.38 474 ASN A O 1
ATOM 3745 N N . ALA A 1 475 ? -5.469 -37.781 -11.824 1.00 35.47 475 ALA A N 1
ATOM 3746 C CA . ALA A 1 475 ? -5.023 -39.179 -11.854 1.00 35.47 475 ALA A CA 1
ATOM 3747 C C . ALA A 1 475 ? -6.172 -40.192 -12.037 1.00 35.47 475 ALA A C 1
ATOM 3749 O O . ALA A 1 475 ? -5.916 -41.382 -12.210 1.00 35.47 475 ALA A O 1
ATOM 3750 N N . ARG A 1 476 ? -7.440 -39.749 -12.025 1.00 34.00 476 ARG A N 1
ATOM 3751 C CA . ARG A 1 476 ? -8.612 -40.638 -12.164 1.00 34.00 476 ARG A CA 1
ATOM 3752 C C . ARG A 1 476 ? -9.282 -40.623 -13.541 1.00 34.00 476 ARG A C 1
ATOM 3754 O O . ARG A 1 476 ? -10.215 -41.391 -13.750 1.00 34.00 476 ARG A O 1
ATOM 3761 N N . LEU A 1 477 ? -8.787 -39.831 -14.496 1.00 31.94 477 LEU A N 1
ATOM 3762 C CA . LEU A 1 477 ? -9.358 -39.736 -15.852 1.00 31.94 477 LEU A CA 1
ATOM 3763 C C . LEU A 1 477 ? -8.562 -40.462 -16.950 1.00 31.94 477 LEU A C 1
ATOM 3765 O O . LEU A 1 477 ? -8.911 -40.363 -18.122 1.00 31.94 477 LEU A O 1
ATOM 3769 N N . LEU A 1 478 ? -7.548 -41.257 -16.597 1.00 33.62 478 LEU A N 1
ATOM 3770 C CA . LEU A 1 478 ? -6.841 -42.133 -17.541 1.00 33.62 478 LEU A CA 1
ATOM 3771 C C . LEU A 1 478 ? -6.770 -43.569 -17.009 1.00 33.62 478 LEU A C 1
ATOM 3773 O O . LEU A 1 478 ? -5.707 -44.125 -16.759 1.00 33.62 478 LEU A O 1
ATOM 3777 N N . SER A 1 479 ? -7.947 -44.164 -16.842 1.00 30.98 479 SER A N 1
ATOM 3778 C CA . SER A 1 479 ? -8.145 -45.609 -16.747 1.00 30.98 479 SER A CA 1
ATOM 3779 C C . SER A 1 479 ? -8.944 -46.037 -17.980 1.00 30.98 479 SER A C 1
ATOM 3781 O O . SER A 1 479 ? -10.138 -45.735 -18.056 1.00 30.98 479 SER A O 1
ATOM 3783 N N . PRO A 1 480 ? -8.337 -46.703 -18.979 1.00 34.91 480 PRO A N 1
ATOM 3784 C CA . PRO A 1 480 ? -9.108 -47.443 -19.956 1.00 34.91 480 PRO A CA 1
ATOM 3785 C C . PRO A 1 480 ? -9.548 -48.749 -19.300 1.00 34.91 480 PRO A C 1
ATOM 3787 O O . PRO A 1 480 ? -8.746 -49.620 -18.965 1.00 34.91 480 PRO A O 1
ATOM 3790 N N . THR A 1 481 ? -10.855 -48.864 -19.111 1.00 34.78 481 THR A N 1
ATOM 3791 C CA . THR A 1 481 ? -11.516 -50.155 -18.989 1.00 34.78 481 THR A CA 1
ATOM 3792 C C . THR A 1 481 ? -11.418 -50.892 -20.328 1.00 34.78 481 THR A C 1
ATOM 3794 O O . THR A 1 481 ? -11.737 -50.316 -21.367 1.00 34.78 481 THR A O 1
ATOM 3797 N N . LYS A 1 482 ? -11.070 -52.183 -20.223 1.00 32.81 482 LYS A N 1
ATOM 3798 C CA . LYS A 1 482 ? -10.947 -53.240 -21.247 1.00 32.81 482 LYS A CA 1
ATOM 3799 C C . LYS A 1 482 ? -9.667 -53.287 -22.074 1.00 32.81 482 LYS A C 1
ATOM 3801 O O . LYS A 1 482 ? -9.425 -52.375 -22.889 1.00 32.81 482 LYS A O 1
#

Sequence (482 aa):
MTEWLALNISTSLNGDPANLRTIQMVQVPSVYDYFVFLHVYASRSTLTMNSIWQSKCDPRQQKLDFAHKGPGFPTWHRAYVLFVEEELGRLNASLTDPFSKRDGDNFALPYWDWTGQTGCSVCTTDLVGAFSPNGQLLDSSPFADWVTFCPQRPEFDDCHVCDPGLITSNDRKSPMAGATLWRKVNDPKLAPEFARLPEQLDVDITLNCSDYDAWPYSMGAGRRSFRDLLEGFTDPKDGDSITLPLPSGSASEVNINQTNTTVSVAPLIPGVLTVPVHMHNLVHSYFNGSWFDVATSPNDPIFFLHHTFVDKLFELWIRKNRPSPEQYPKTNCPPGHGAYSALVPFIPVTTNIDYFVDSRSLGYDYDNYLAGKTLVVPDEGVQPNLASSSTSATNMRVRNAPVIASVVLSALLLSSLIVIIILLASLVRQRQSRYIPIDSPHSTDHHLAAMDTWERAKYILPIRRYRTSVSEENARLLSPTK

Secondary structure (DSSP, 8-state):
----EEE--SSTTSSSSP-TTT--EEE-SSHHHHHHHHHHHHHSPP---SSTT-----TTSPPP-SSSSSTTHHHHHHHHHHHHHHHHHHHTS-TT-TT-TTTTTT---EEE--TT-SS-TT-STTTT--B-TTSBBPTTSTTTT-EEESPPPTTSTT-----TT----S-TT-TTEEEEPBEETT-TTS-GGGSSPPPHHHHHHHTT---S--TT-STT--TT-HHHHHHTSS-SS----------S-------------------SSTT-------HHHHHHHHSEETTSSTTTGGGSTHHHHHHHHHHHHHHHHHHHH---GGGS--SSSPTT-STTSB-TT-SS--BHHHHSS-GGGGTEE-S-S-TT----PPPS-----------------------SHHHHHHHHHHHHHHHHHHHHHHHHHHHHT------------HHHHHHHTGGG-TTEEEPEEP----SSSTTSS-----

Foldseek 3Di:
DDFDWDWFLQWPCCFPPGDPVRTDIATFPDPLLVLLRQLLQQQFAGQDDPDGPDGDHDPPDDGHHQQDFFLLPLLLLLVSLVVVLQVLLQVPPPPPDPPPSPSSLFRFAWAFQQAADQDRLQCDLLALFPADQVFQGDPSRLQNAQWFFQDDDPVDPRHRNHRSNDDDDPDPPPPGGHDRWTWHAPDPVADVLLNGAAYPLLLVLLLPQQFCFAPLRGQQSFSNHSRNSQLFQYRSVDGDRPPDPDDDDDDDDDDDDDDDDDPDDDDPDPPDDPRGGHHLRSPLSRIDIQLNRRSRNSSRVSVSNSSVVSNLSLLLSCVVNVDDLVSFAQDSIRQNNHQARWSPPDPPTDGSVVSSDRCVVVFWAFPDSDRPDLPPPDDDDDDDDDDDDDDDDDDDDDDDDDDDPPPVVVVVVVVVVVVVVVVVVVVVVVVPPPDDDDDDDDDDPSVSSSSVSQPPRSSIGGMGGHPPPPDDPVVPPPDDDD

Organism: Opisthorchis felineus (NCBI:txid147828)

InterPro domains:
  IPR002227 Tyrosinase copper-binding domain [PF00264] (30-319)
  IPR002227 Tyrosinase copper-binding domain [PR00092] (68-85)
  IPR002227 Tyrosinase copper-binding domain [PR00092] (109-114)
  IPR002227 Tyrosinase copper-binding domain [PR00092] (279-290)
  IPR002227 Tyrosinase copper-binding domain [PR00092] (299-317)
  IPR002227 Tyrosinase copper-binding domain [PS00497] (68-85)
  IPR002227 Tyrosinase copper-binding domain [PS00498] (300-311)
  IPR008922 Di-copper centre-containing domain superfamily [G3DSA:1.10.1280.10] (17-377)
  IPR008922 Di-copper centre-containing domain superfamily [SSF48056] (26-369)
  IPR050316 Tyrosinase and Hemocyanin [PTHR11474] (30-371)

pLDDT: mean 71.31, std 23.97, range [21.23, 98.81]

Radius of gyration: 26.8 Å; chains: 1; bounding box: 64×85×72 Å